Protein AF-0000000083171732 (afdb_homodimer)

InterPro domains:
  IPR023753 FAD/NAD(P)-binding domain [PF07992] (6-294)
  IPR036188 FAD/NAD(P)-binding domain superfamily [G3DSA:3.50.50.60] (6-299)
  IPR036188 FAD/NAD(P)-binding domain superfamily [G3DSA:3.50.50.60] (119-238)
  IPR036188 FAD/NAD(P)-binding domain superfamily [SSF51905] (5-306)
  IPR050097 Ferredoxin--NADP reductase type 2 [PTHR48105] (4-309)

Secondary structure (DSSP, 8-state):
-PPPEEEEEE--SHHHHHHHHHHHTTT--EEEE--S--TTTT-S-B-SSTTTTTB-HHHHHHHHHHHHHHH-SSEEEE---EEEEEE-TTS-EEEEETT--EEEEEEEEE---EEEE--S-TTHHHHBTTTEES-TTTSSGGGTTEEEEEEE-SGGG-SHHHHHHHHHHHHTTEEEEEEE-TT-HHHHHHHHHHS-TTGGGTEEEE-SPEEEEEE-SS-EEEEETTS-EEEES-EE---EEEESSSHHHHTT--B-TTSSB---TTT-B-SSTTEEE-SGGG-S---HHHHHHHHHHHHHHHHHHHHHHHTT-----/-PPPEEEEEE--SHHHHHHHHHHHTTT--EEEE--S--TTTT-S-B-SSTT-TTB-HHHHHHHHHHHHHHH-SSEEEE---EEEEEE-TTS-EEEEETT--EEEEEEEEE---EEEE--S-TTHHHHBTTTEES-TTTSSGGGTTEEEEEEE-SGGG-SHHHHHHHHHHHHTTEEEEEEE-TT-HHHHHHHHHHS-TTGGGTEEEE-SPEEEEEE-SS-EEEEETTS-EEEES-EE---EEEESSSHHHHTT--B-TTSSB---TTT-B-SSTTEEE-SGGG-S---HHHHHHHHHHHHHHHHHHHHHHHTT-----

pLDDT: mean 96.59, std 4.66, range [40.5, 98.94]

Structure (mmCIF, N/CA/C/O backbone):
data_AF-0000000083171732-model_v1
#
loop_
_entity.id
_entity.type
_entity.pdbx_description
1 polymer 'FAD/NAD(P)-binding domain-containing protein'
#
loop_
_atom_site.group_PDB
_atom_site.id
_atom_site.type_symbol
_atom_site.label_atom_id
_atom_site.label_alt_id
_atom_site.label_comp_id
_atom_site.label_asym_id
_atom_site.label_entity_id
_atom_site.label_seq_id
_atom_site.pdbx_PDB_ins_code
_atom_site.Cartn_x
_atom_site.Cartn_y
_atom_site.Cartn_z
_atom_site.occupancy
_atom_site.B_iso_or_equiv
_atom_site.auth_seq_id
_atom_site.auth_comp_id
_atom_site.auth_asym_id
_atom_site.auth_atom_id
_atom_site.pdbx_PDB_model_num
ATOM 1 N N . MET A 1 1 ? 28.578 24.641 -1.099 1 40.53 1 MET A N 1
ATOM 2 C CA . MET A 1 1 ? 28.031 23.547 -0.292 1 40.53 1 MET A CA 1
ATOM 3 C C . MET A 1 1 ? 26.516 23.469 -0.428 1 40.53 1 MET A C 1
ATOM 5 O O . MET A 1 1 ? 25.828 24.453 -0.217 1 40.53 1 MET A O 1
ATOM 9 N N . ASP A 1 2 ? 26 22.5 -1.228 1 63.16 2 ASP A N 1
ATOM 10 C CA . ASP A 1 2 ? 24.562 22.484 -1.49 1 63.16 2 ASP A CA 1
ATOM 11 C C . ASP A 1 2 ? 23.766 22.406 -0.188 1 63.16 2 ASP A C 1
ATOM 13 O O . ASP A 1 2 ? 24.281 21.938 0.832 1 63.16 2 ASP A O 1
ATOM 17 N N . SER A 1 3 ? 22.719 23.203 0.027 1 86.12 3 SER A N 1
ATOM 18 C CA . SER A 1 3 ? 21.859 23.422 1.183 1 86.12 3 SER A CA 1
ATOM 19 C C . SER A 1 3 ? 21.312 22.094 1.721 1 86.12 3 SER A C 1
ATOM 21 O O . SER A 1 3 ? 21.141 21.141 0.969 1 86.12 3 SER A O 1
ATOM 23 N N . VAL A 1 4 ? 21.453 21.969 3.082 1 97.31 4 VAL A N 1
ATOM 24 C CA . VAL A 1 4 ? 20.859 20.844 3.791 1 97.31 4 VAL A CA 1
ATOM 25 C C . VAL A 1 4 ? 19.375 20.75 3.475 1 97.31 4 VAL A C 1
ATOM 27 O O . VAL A 1 4 ? 18.641 21.75 3.615 1 97.31 4 VAL A O 1
ATOM 30 N N . VAL A 1 5 ? 19 19.656 2.891 1 98.56 5 VAL A N 1
ATOM 31 C CA . VAL A 1 5 ? 17.578 19.484 2.592 1 98.56 5 VAL A CA 1
ATOM 32 C C . VAL A 1 5 ? 16.906 18.734 3.734 1 98.56 5 VAL A C 1
ATOM 34 O O . VAL A 1 5 ? 17.578 18.188 4.609 1 98.56 5 VAL A O 1
ATOM 37 N N . ASP A 1 6 ? 15.594 18.719 3.727 1 98.62 6 ASP A N 1
ATOM 38 C CA . ASP A 1 6 ? 14.852 18 4.77 1 98.62 6 ASP A CA 1
ATOM 39 C C . ASP A 1 6 ? 15.047 16.5 4.652 1 98.62 6 ASP A C 1
ATOM 41 O O . ASP A 1 6 ? 15.32 15.82 5.645 1 98.62 6 ASP A O 1
ATOM 45 N N . VAL A 1 7 ? 14.891 15.969 3.416 1 98.94 7 VAL A N 1
ATOM 46 C CA . VAL A 1 7 ? 14.914 14.516 3.275 1 98.94 7 VAL A CA 1
ATOM 47 C C . VAL A 1 7 ? 15.727 14.125 2.043 1 98.94 7 VAL A C 1
ATOM 49 O O . VAL A 1 7 ? 15.539 14.695 0.964 1 98.94 7 VAL A O 1
ATOM 52 N N . LEU A 1 8 ? 16.672 13.234 2.172 1 98.94 8 LEU A N 1
ATOM 53 C CA . LEU A 1 8 ? 17.297 12.523 1.064 1 98.94 8 LEU A CA 1
ATOM 54 C C . LEU A 1 8 ? 16.562 11.219 0.769 1 98.94 8 LEU A C 1
ATOM 56 O O . LEU A 1 8 ? 16.234 10.461 1.688 1 98.94 8 LEU A O 1
ATOM 60 N N . ILE A 1 9 ? 16.219 10.984 -0.463 1 98.94 9 ILE A N 1
ATOM 61 C CA . ILE A 1 9 ? 15.508 9.781 -0.872 1 98.94 9 ILE A CA 1
ATOM 62 C C . ILE A 1 9 ? 16.375 8.969 -1.83 1 98.94 9 ILE A C 1
ATOM 64 O O . ILE A 1 9 ? 16.609 9.383 -2.965 1 98.94 9 ILE A O 1
ATOM 68 N N . ALA A 1 10 ? 16.844 7.773 -1.383 1 98.88 10 ALA A N 1
ATOM 69 C CA . ALA A 1 10 ? 17.734 6.934 -2.172 1 98.88 10 ALA A CA 1
ATOM 70 C C . ALA A 1 10 ? 16.953 5.941 -3.023 1 98.88 10 ALA A C 1
ATOM 72 O O . ALA A 1 10 ? 16.719 4.805 -2.602 1 98.88 10 ALA A O 1
ATOM 73 N N . GLY A 1 11 ? 16.672 6.285 -4.258 1 98.62 11 GLY A N 1
ATOM 74 C CA . GLY A 1 11 ? 15.922 5.453 -5.188 1 98.62 11 GLY A CA 1
ATOM 75 C C . GLY A 1 11 ? 14.773 6.191 -5.859 1 98.62 11 GLY A C 1
ATOM 76 O O . GLY A 1 11 ? 13.977 6.852 -5.191 1 98.62 11 GLY A O 1
ATOM 77 N N . GLY A 1 12 ? 14.711 6.062 -7.145 1 98.19 12 GLY A N 1
ATOM 78 C CA . GLY A 1 12 ? 13.719 6.793 -7.922 1 98.19 12 GLY A CA 1
ATOM 79 C C . GLY A 1 12 ? 12.625 5.906 -8.484 1 98.19 12 GLY A C 1
ATOM 80 O O . GLY A 1 12 ? 12.031 6.219 -9.516 1 98.19 12 GLY A O 1
ATOM 81 N N . GLY A 1 13 ? 12.406 4.715 -7.883 1 98.12 13 GLY A N 1
ATOM 82 C CA . GLY A 1 13 ? 11.273 3.867 -8.234 1 98.12 13 GLY A CA 1
ATOM 83 C C . GLY A 1 13 ? 9.961 4.336 -7.633 1 98.12 13 GLY A C 1
ATOM 84 O O . GLY A 1 13 ? 9.867 5.465 -7.145 1 98.12 13 GLY A O 1
ATOM 85 N N . PRO A 1 14 ? 8.93 3.475 -7.691 1 98.31 14 PRO A N 1
ATOM 86 C CA . PRO A 1 14 ? 7.598 3.861 -7.207 1 98.31 14 PRO A CA 1
ATOM 87 C C . PRO A 1 14 ? 7.617 4.332 -5.754 1 98.31 14 PRO A C 1
ATOM 89 O O . PRO A 1 14 ? 6.957 5.316 -5.41 1 98.31 14 PRO A O 1
ATOM 92 N N . ALA A 1 15 ? 8.367 3.674 -4.906 1 98.81 15 ALA A N 1
ATOM 93 C CA . ALA A 1 15 ? 8.422 4.043 -3.492 1 98.81 15 ALA A CA 1
ATOM 94 C C . ALA A 1 15 ? 9.023 5.434 -3.311 1 98.81 15 ALA A C 1
ATOM 96 O O . ALA A 1 15 ? 8.453 6.277 -2.615 1 98.81 15 ALA A O 1
ATOM 97 N N . GLY A 1 16 ? 10.156 5.668 -3.926 1 98.88 16 GLY A N 1
ATOM 98 C CA . GLY A 1 16 ? 10.828 6.949 -3.801 1 98.88 16 GLY A CA 1
ATOM 99 C C . GLY A 1 16 ? 10.023 8.102 -4.367 1 98.88 16 GLY A C 1
ATOM 100 O O . GLY A 1 16 ? 9.938 9.172 -3.754 1 98.88 16 GLY A O 1
ATOM 101 N N . LEU A 1 17 ? 9.422 7.887 -5.52 1 98.81 17 LEU A N 1
ATOM 102 C CA . LEU A 1 17 ? 8.617 8.93 -6.156 1 98.81 17 LEU A CA 1
ATOM 103 C C . LEU A 1 17 ? 7.375 9.234 -5.332 1 98.81 17 LEU A C 1
ATOM 105 O O . LEU A 1 17 ? 6.957 10.398 -5.246 1 98.81 17 LEU A O 1
ATOM 109 N N . THR A 1 18 ? 6.789 8.211 -4.727 1 98.88 18 THR A N 1
ATOM 110 C CA . THR A 1 18 ? 5.645 8.438 -3.85 1 98.88 18 THR A CA 1
ATOM 111 C C . THR A 1 18 ? 6.059 9.234 -2.619 1 98.88 18 THR A C 1
ATOM 113 O O . THR A 1 18 ? 5.34 10.141 -2.193 1 98.88 18 THR A O 1
ATOM 116 N N . ALA A 1 19 ? 7.234 8.852 -2.057 1 98.94 19 ALA A N 1
ATOM 117 C CA . ALA A 1 19 ? 7.738 9.586 -0.895 1 98.94 19 ALA A CA 1
ATOM 118 C C . ALA A 1 19 ? 7.93 11.062 -1.218 1 98.94 19 ALA A C 1
ATOM 120 O O . ALA A 1 19 ? 7.523 11.93 -0.444 1 98.94 19 ALA A O 1
ATOM 121 N N . ALA A 1 20 ? 8.516 11.312 -2.393 1 98.88 20 ALA A N 1
ATOM 122 C CA . ALA A 1 20 ? 8.75 12.688 -2.82 1 98.88 20 ALA A CA 1
ATOM 123 C C . ALA A 1 20 ? 7.434 13.445 -2.971 1 98.88 20 ALA A C 1
ATOM 125 O O . ALA A 1 20 ? 7.301 14.578 -2.49 1 98.88 20 ALA A O 1
ATOM 126 N N . LEU A 1 21 ? 6.488 12.805 -3.635 1 98.38 21 LEU A N 1
ATOM 127 C CA . LEU A 1 21 ? 5.164 13.375 -3.844 1 98.38 21 LEU A CA 1
ATOM 128 C C . LEU A 1 21 ? 4.508 13.734 -2.512 1 98.38 21 LEU A C 1
ATOM 130 O O . LEU A 1 21 ? 3.912 14.805 -2.377 1 98.38 21 LEU A O 1
ATOM 134 N N . THR A 1 22 ? 4.656 12.891 -1.562 1 98.56 22 THR A N 1
ATOM 135 C CA . THR A 1 22 ? 4.051 13.039 -0.243 1 98.56 22 THR A CA 1
ATOM 136 C C . THR A 1 22 ? 4.723 14.172 0.536 1 98.56 22 THR A C 1
ATOM 138 O O . THR A 1 22 ? 4.047 15.047 1.079 1 98.56 22 THR A O 1
ATOM 141 N N . LEU A 1 23 ? 6.031 14.195 0.544 1 98.75 23 LEU A N 1
ATOM 142 C CA . LEU A 1 23 ? 6.793 15.203 1.281 1 98.75 23 LEU A CA 1
ATOM 143 C C . LEU A 1 23 ? 6.512 16.594 0.742 1 98.75 23 LEU A C 1
ATOM 145 O O . LEU A 1 23 ? 6.473 17.562 1.505 1 98.75 23 LEU A O 1
ATOM 149 N N . ALA A 1 24 ? 6.32 16.672 -0.58 1 98.44 24 ALA A N 1
ATOM 150 C CA . ALA A 1 24 ? 6.102 17.969 -1.232 1 98.44 24 ALA A CA 1
ATOM 151 C C . ALA A 1 24 ? 4.844 18.641 -0.695 1 98.44 24 ALA A C 1
ATOM 153 O O . ALA A 1 24 ? 4.789 19.875 -0.6 1 98.44 24 ALA A O 1
ATOM 154 N N . ARG A 1 25 ? 3.859 17.844 -0.275 1 98.06 25 ARG A N 1
ATOM 155 C CA . ARG A 1 25 ? 2.555 18.359 0.127 1 98.06 25 ARG A CA 1
ATOM 156 C C . ARG A 1 25 ? 2.641 19.078 1.469 1 98.06 25 ARG A C 1
ATOM 158 O O . ARG A 1 25 ? 1.768 19.891 1.806 1 98.06 25 ARG A O 1
ATOM 165 N N . GLN A 1 26 ? 3.715 18.828 2.238 1 98.12 26 GLN A N 1
ATOM 166 C CA . GLN A 1 26 ? 3.988 19.531 3.49 1 98.12 26 GLN A CA 1
ATOM 167 C C . GLN A 1 26 ? 5.191 20.453 3.352 1 98.12 26 GLN A C 1
ATOM 169 O O . GLN A 1 26 ? 5.867 20.766 4.336 1 98.12 26 GLN A O 1
ATOM 174 N N . LEU A 1 27 ? 5.566 20.75 2.127 1 98.25 27 LEU A N 1
ATOM 175 C CA . LEU A 1 27 ? 6.539 21.781 1.77 1 98.25 27 LEU A CA 1
ATOM 176 C C . LEU A 1 27 ? 7.941 21.375 2.215 1 98.25 27 LEU A C 1
ATOM 178 O O . LEU A 1 27 ? 8.781 22.234 2.488 1 98.25 27 LEU A O 1
ATOM 182 N N . HIS A 1 28 ? 8.164 20.109 2.379 1 98.62 28 HIS A N 1
ATOM 183 C CA . HIS A 1 28 ? 9.523 19.672 2.688 1 98.62 28 HIS A CA 1
ATOM 184 C C . HIS A 1 28 ? 10.398 19.672 1.44 1 98.62 28 HIS A C 1
ATOM 186 O O . HIS A 1 28 ? 9.938 19.312 0.352 1 98.62 28 HIS A O 1
ATOM 192 N N . THR A 1 29 ? 11.617 20.062 1.598 1 98.69 29 THR A N 1
ATOM 193 C CA . THR A 1 29 ? 12.602 19.906 0.53 1 98.69 29 THR A CA 1
ATOM 194 C C . THR A 1 29 ? 13.141 18.469 0.496 1 98.69 29 THR A C 1
ATOM 196 O O . THR A 1 29 ? 13.359 17.859 1.544 1 98.69 29 THR A O 1
ATOM 199 N N . ALA A 1 30 ? 13.289 17.922 -0.711 1 98.75 30 ALA A N 1
ATOM 200 C CA . ALA A 1 30 ? 13.836 16.578 -0.835 1 98.75 30 ALA A CA 1
ATOM 201 C C . ALA A 1 30 ? 14.602 16.422 -2.145 1 98.75 30 ALA A C 1
ATOM 203 O O . ALA A 1 30 ? 14.336 17.125 -3.121 1 98.75 30 ALA A O 1
ATOM 204 N N . VAL A 1 31 ? 15.57 15.562 -2.141 1 98.81 31 VAL A N 1
ATOM 205 C CA . VAL A 1 31 ? 16.281 15.141 -3.346 1 98.81 31 VAL A CA 1
ATOM 206 C C . VAL A 1 31 ? 16.109 13.641 -3.549 1 98.81 31 VAL A C 1
ATOM 208 O O . VAL A 1 31 ? 16.422 12.844 -2.66 1 98.81 31 VAL A O 1
ATOM 211 N N . VAL A 1 32 ? 15.578 13.273 -4.688 1 98.88 32 VAL A N 1
ATOM 212 C CA . VAL A 1 32 ? 15.469 11.875 -5.09 1 98.88 32 VAL A CA 1
ATOM 213 C C . VAL A 1 32 ? 16.656 11.492 -5.961 1 98.88 32 VAL A C 1
ATOM 215 O O . VAL A 1 32 ? 16.984 12.188 -6.93 1 98.88 32 VAL A O 1
ATOM 218 N N . PHE A 1 33 ? 17.328 10.438 -5.594 1 98.88 33 PHE A N 1
ATOM 219 C CA . PHE A 1 33 ? 18.453 9.938 -6.391 1 98.88 33 PHE A CA 1
ATOM 220 C C . PHE A 1 33 ? 18.031 8.703 -7.184 1 98.88 33 PHE A C 1
ATOM 222 O O . PHE A 1 33 ? 17.562 7.719 -6.613 1 98.88 33 PHE A O 1
ATOM 229 N N . ASP A 1 34 ? 18.156 8.75 -8.43 1 98.38 34 ASP A N 1
ATOM 230 C CA . ASP A 1 34 ? 17.75 7.672 -9.32 1 98.38 34 ASP A CA 1
ATOM 231 C C . ASP A 1 34 ? 18.906 7.219 -10.211 1 98.38 34 ASP A C 1
ATOM 233 O O . ASP A 1 34 ? 19.391 7.988 -11.039 1 98.38 34 ASP A O 1
ATOM 237 N N . ASN A 1 35 ? 19.312 5.992 -10.086 1 97.12 35 ASN A N 1
ATOM 238 C CA . ASN A 1 35 ? 20.391 5.496 -10.945 1 97.12 35 ASN A CA 1
ATOM 239 C C . ASN A 1 35 ? 19.844 4.77 -12.164 1 97.12 35 ASN A C 1
ATOM 241 O O . ASN A 1 35 ? 20.594 4.121 -12.891 1 97.12 35 ASN A O 1
ATOM 245 N N . LYS A 1 36 ? 18.562 4.715 -12.367 1 95.62 36 LYS A N 1
ATOM 246 C CA . LYS A 1 36 ? 17.844 4.211 -13.531 1 95.62 36 LYS A CA 1
ATOM 247 C C . LYS A 1 36 ? 17.906 2.688 -13.609 1 95.62 36 LYS A C 1
ATOM 249 O O . LYS A 1 36 ? 17.719 2.104 -14.672 1 95.62 36 LYS A O 1
ATOM 254 N N . SER A 1 37 ? 18.266 2.049 -12.5 1 93.88 37 SER A N 1
ATOM 255 C CA . SER A 1 37 ? 18.25 0.592 -12.414 1 93.88 37 SER A CA 1
ATOM 256 C C . SER A 1 37 ? 17.062 0.089 -11.602 1 93.88 37 SER A C 1
ATOM 258 O O . SER A 1 37 ? 16.969 0.342 -10.398 1 93.88 37 SER A O 1
ATOM 260 N N . TYR A 1 38 ? 16.172 -0.602 -12.312 1 93.25 38 TYR A N 1
ATOM 261 C CA . TYR A 1 38 ? 14.945 -1.061 -11.688 1 93.25 38 TYR A CA 1
ATOM 262 C C . TYR A 1 38 ? 14.805 -2.574 -11.797 1 93.25 38 TYR A C 1
ATOM 264 O O . TYR A 1 38 ? 15.148 -3.162 -12.828 1 93.25 38 TYR A O 1
ATOM 272 N N . ARG A 1 39 ? 14.234 -3.184 -10.781 1 89.31 39 ARG A N 1
ATOM 273 C CA . ARG A 1 39 ? 14.062 -4.633 -10.758 1 89.31 39 ARG A CA 1
ATOM 274 C C . ARG A 1 39 ? 13.164 -5.102 -11.898 1 89.31 39 ARG A C 1
ATOM 276 O O . ARG A 1 39 ? 13.375 -6.18 -12.453 1 89.31 39 ARG A O 1
ATOM 283 N N . ASN A 1 40 ? 12.156 -4.234 -12.227 1 86.25 40 ASN A N 1
ATOM 284 C CA . ASN A 1 40 ? 11.203 -4.621 -13.258 1 86.25 40 ASN A CA 1
ATOM 285 C C . ASN A 1 40 ? 11.516 -3.938 -14.586 1 86.25 40 ASN A C 1
ATOM 287 O O . ASN A 1 40 ? 10.617 -3.725 -15.406 1 86.25 40 ASN A O 1
ATOM 291 N N . ALA A 1 41 ? 12.766 -3.648 -14.812 1 86.94 41 ALA A N 1
ATOM 292 C CA . ALA A 1 41 ? 13.172 -2.924 -16.016 1 86.94 41 ALA A CA 1
ATOM 293 C C . ALA A 1 41 ? 12.93 -3.762 -17.266 1 86.94 41 ALA A C 1
ATOM 295 O O . ALA A 1 41 ? 12.703 -3.219 -18.344 1 86.94 41 ALA A O 1
ATOM 296 N N . ASN A 1 42 ? 12.875 -5.059 -17.109 1 83.88 42 ASN A N 1
ATOM 297 C CA . ASN A 1 42 ? 12.812 -5.93 -18.281 1 83.88 42 ASN A CA 1
ATOM 298 C C . ASN A 1 42 ? 11.375 -6.309 -18.625 1 83.88 42 ASN A C 1
ATOM 300 O O . ASN A 1 42 ? 11.133 -7.145 -19.5 1 83.88 42 ASN A O 1
ATOM 304 N N . VAL A 1 43 ? 10.461 -5.723 -17.891 1 87.56 43 VAL A N 1
ATOM 305 C CA . VAL A 1 43 ? 9.062 -6.059 -18.141 1 87.56 43 VAL A CA 1
ATOM 306 C C . VAL A 1 43 ? 8.375 -4.895 -18.859 1 87.56 43 VAL A C 1
ATOM 308 O O . VAL A 1 43 ? 8.68 -3.729 -18.594 1 87.56 43 VAL A O 1
ATOM 311 N N . SER A 1 44 ? 7.426 -5.266 -19.719 1 90.06 44 SER A N 1
ATOM 312 C CA . SER A 1 44 ? 6.77 -4.238 -20.531 1 90.06 44 SER A CA 1
ATOM 313 C C . SER A 1 44 ? 5.375 -3.934 -20 1 90.06 44 SER A C 1
ATOM 315 O O . SER A 1 44 ? 4.719 -3 -20.469 1 90.06 44 SER A O 1
ATOM 317 N N . HIS A 1 45 ? 4.922 -4.723 -19.109 1 94.12 45 HIS A N 1
ATOM 318 C CA . HIS A 1 45 ? 3.596 -4.508 -18.531 1 94.12 45 HIS A CA 1
ATOM 319 C C . HIS A 1 45 ? 3.611 -4.691 -17.031 1 94.12 45 HIS A C 1
ATOM 321 O O . HIS A 1 45 ? 4.336 -5.543 -16.5 1 94.12 45 HIS A O 1
ATOM 327 N N . MET A 1 46 ? 2.893 -3.896 -16.391 1 94.62 46 MET A N 1
ATOM 328 C CA . MET A 1 46 ? 2.654 -4.074 -14.969 1 94.62 46 MET A CA 1
ATOM 329 C C . MET A 1 46 ? 1.188 -4.395 -14.695 1 94.62 46 MET A C 1
ATOM 331 O O . MET A 1 46 ? 0.324 -4.125 -15.531 1 94.62 46 MET A O 1
ATOM 335 N N . HIS A 1 47 ? 0.982 -5.023 -13.617 1 96.06 47 HIS A N 1
ATOM 336 C CA . HIS A 1 47 ? -0.369 -5.438 -13.258 1 96.06 47 HIS A CA 1
ATOM 337 C C . HIS A 1 47 ? -0.641 -5.195 -11.773 1 96.06 47 HIS A C 1
ATOM 339 O O . HIS A 1 47 ? 0.24 -4.738 -11.047 1 96.06 47 HIS A O 1
ATOM 345 N N . MET A 1 48 ? -1.871 -5.301 -11.328 1 95.25 48 MET A N 1
ATOM 346 C CA . MET A 1 48 ? -2.35 -5.246 -9.945 1 95.25 48 MET A CA 1
ATOM 347 C C . MET A 1 48 ? -2.355 -3.811 -9.43 1 95.25 48 MET A C 1
ATOM 349 O O . MET A 1 48 ? -2.49 -3.58 -8.227 1 95.25 48 MET A O 1
ATOM 353 N N . ILE A 1 49 ? -2.1 -2.814 -10.266 1 97.62 49 ILE A N 1
ATOM 354 C CA . ILE A 1 49 ? -2.219 -1.397 -9.945 1 97.62 49 ILE A CA 1
ATOM 355 C C . ILE A 1 49 ? -3.395 -0.791 -10.703 1 97.62 49 ILE A C 1
ATOM 357 O O . ILE A 1 49 ? -3.334 -0.631 -11.93 1 97.62 49 ILE A O 1
ATOM 361 N N . PRO A 1 50 ? -4.445 -0.378 -9.977 1 98.12 50 PRO A N 1
ATOM 362 C CA . PRO A 1 50 ? -5.594 0.192 -10.688 1 98.12 50 PRO A CA 1
ATOM 363 C C . PRO A 1 50 ? -5.203 1.318 -11.641 1 98.12 50 PRO A C 1
ATOM 365 O O . PRO A 1 50 ? -4.414 2.195 -11.273 1 98.12 50 PRO A O 1
ATOM 368 N N . THR A 1 51 ? -5.719 1.267 -12.828 1 98.25 51 THR A N 1
ATOM 369 C CA . THR A 1 51 ? -5.598 2.24 -13.906 1 98.25 51 THR A CA 1
ATOM 370 C C . THR A 1 51 ? -4.281 2.062 -14.656 1 98.25 51 THR A C 1
ATOM 372 O O . THR A 1 51 ? -4.043 2.723 -15.664 1 98.25 51 THR A O 1
ATOM 375 N N . TRP A 1 52 ? -3.396 1.163 -14.242 1 97.81 52 TRP A N 1
ATOM 376 C CA . TRP A 1 52 ? -2.123 0.948 -14.914 1 97.81 52 TRP A CA 1
ATOM 377 C C . TRP A 1 52 ? -1.975 -0.506 -15.352 1 97.81 52 TRP A C 1
ATOM 379 O O . TRP A 1 52 ? -0.904 -0.92 -15.805 1 97.81 52 TRP A O 1
ATOM 389 N N . ASP A 1 53 ? -3.041 -1.274 -15.148 1 95 53 ASP A N 1
ATOM 390 C CA . ASP A 1 53 ? -3.025 -2.674 -15.562 1 95 53 ASP A CA 1
ATOM 391 C C . ASP A 1 53 ? -2.715 -2.803 -17.047 1 95 53 ASP A C 1
ATOM 393 O O . ASP A 1 53 ? -3.344 -2.141 -17.891 1 95 53 ASP A O 1
ATOM 397 N N . HIS A 1 54 ? -1.62 -3.598 -17.453 1 95.06 54 HIS A N 1
ATOM 398 C CA . HIS A 1 54 ? -1.193 -3.895 -18.812 1 95.06 54 HIS A CA 1
ATOM 399 C C . HIS A 1 54 ? -0.359 -2.756 -19.391 1 95.06 54 HIS A C 1
ATOM 401 O O . HIS A 1 54 ? -0.038 -2.758 -20.578 1 95.06 54 HIS A O 1
ATOM 407 N N . ARG A 1 55 ? -0.028 -1.807 -18.594 1 96.19 55 ARG A N 1
ATOM 408 C CA . ARG A 1 55 ? 0.751 -0.678 -19.094 1 96.19 55 ARG A CA 1
ATOM 409 C C . ARG A 1 55 ? 2.219 -0.81 -18.703 1 96.19 55 ARG A C 1
ATOM 411 O O . ARG A 1 55 ? 2.572 -1.657 -17.875 1 96.19 55 ARG A O 1
ATOM 418 N N . ASP A 1 56 ? 3.049 -0.037 -19.266 1 97 56 ASP A N 1
ATOM 419 C CA . ASP A 1 56 ? 4.5 -0.135 -19.141 1 97 56 ASP A CA 1
ATOM 420 C C . ASP A 1 56 ? 4.98 0.529 -17.859 1 97 56 ASP A C 1
ATOM 422 O O . ASP A 1 56 ? 4.738 1.718 -17.625 1 97 56 ASP A O 1
ATOM 426 N N . PRO A 1 57 ? 5.715 -0.213 -17.062 1 96.31 57 PRO A N 1
ATOM 427 C CA . PRO A 1 57 ? 6.223 0.374 -15.812 1 96.31 57 PRO A CA 1
ATOM 428 C C . PRO A 1 57 ? 7.164 1.553 -16.062 1 96.31 57 PRO A C 1
ATOM 430 O O . PRO A 1 57 ? 7.254 2.459 -15.227 1 96.31 57 PRO A O 1
ATOM 433 N N . ALA A 1 58 ? 7.883 1.55 -17.156 1 97 58 ALA A N 1
ATOM 434 C CA . ALA A 1 58 ? 8.727 2.689 -17.5 1 97 58 ALA A CA 1
ATOM 435 C C . ALA A 1 58 ? 7.898 3.949 -17.719 1 97 58 ALA A C 1
ATOM 437 O O . ALA A 1 58 ? 8.305 5.043 -17.328 1 97 58 ALA A O 1
ATOM 438 N N . GLN A 1 59 ? 6.738 3.785 -18.359 1 97.88 59 GLN A N 1
ATOM 439 C CA . GLN A 1 59 ? 5.832 4.91 -18.547 1 97.88 59 GLN A CA 1
ATOM 440 C C . GLN A 1 59 ? 5.273 5.402 -17.219 1 97.88 59 GLN A C 1
ATOM 442 O O . GLN A 1 59 ? 5.137 6.609 -17 1 97.88 59 GLN A O 1
ATOM 447 N N . PHE A 1 60 ? 4.965 4.445 -16.359 1 98.12 60 PHE A N 1
ATOM 448 C CA . PHE A 1 60 ? 4.504 4.793 -15.023 1 98.12 60 PHE A CA 1
ATOM 449 C C . PHE A 1 60 ? 5.52 5.684 -14.312 1 98.12 60 PHE A C 1
ATOM 451 O O . PHE A 1 60 ? 5.164 6.746 -13.797 1 98.12 60 PHE A O 1
ATOM 458 N N . ARG A 1 61 ? 6.777 5.277 -14.281 1 97.75 61 ARG A N 1
ATOM 459 C CA . ARG A 1 61 ? 7.832 6.023 -13.602 1 97.75 61 ARG A CA 1
ATOM 460 C C . ARG A 1 61 ? 8.016 7.398 -14.227 1 97.75 61 ARG A C 1
ATOM 462 O O . ARG A 1 61 ? 8.188 8.391 -13.523 1 97.75 61 ARG A O 1
ATOM 469 N N . ALA A 1 62 ? 7.957 7.41 -15.562 1 97.88 62 ALA A N 1
ATOM 470 C CA . ALA A 1 62 ? 8.125 8.68 -16.266 1 97.88 62 ALA A CA 1
ATOM 471 C C . ALA A 1 62 ? 7.016 9.664 -15.898 1 97.88 62 ALA A C 1
ATOM 473 O O . ALA A 1 62 ? 7.285 10.828 -15.609 1 97.88 62 ALA A O 1
ATOM 474 N N . GLU A 1 63 ? 5.785 9.203 -15.906 1 98.19 63 GLU A N 1
ATOM 475 C CA . GLU A 1 63 ? 4.645 10.055 -15.578 1 98.19 63 GLU A CA 1
ATOM 476 C C . GLU A 1 63 ? 4.688 10.5 -14.125 1 98.19 63 GLU A C 1
ATOM 478 O O . GLU A 1 63 ? 4.363 11.641 -13.805 1 98.19 63 GLU A O 1
ATOM 483 N N . ALA A 1 64 ? 5.051 9.578 -13.242 1 98.31 64 ALA A N 1
ATOM 484 C CA . ALA A 1 64 ? 5.164 9.906 -11.82 1 98.31 64 ALA A CA 1
ATOM 485 C C . ALA A 1 64 ? 6.238 10.961 -11.578 1 98.31 64 ALA A C 1
ATOM 487 O O . ALA A 1 64 ? 6.035 11.898 -10.805 1 98.31 64 ALA A O 1
ATOM 488 N N . ARG A 1 65 ? 7.379 10.789 -12.211 1 98 65 ARG A N 1
ATOM 489 C CA . ARG A 1 65 ? 8.477 11.75 -12.125 1 98 65 ARG A CA 1
ATOM 490 C C . ARG A 1 65 ? 8.031 13.125 -12.594 1 98 65 ARG A C 1
ATOM 492 O O . ARG A 1 65 ? 8.281 14.125 -11.914 1 98 65 ARG A O 1
ATOM 499 N N . ASP A 1 66 ? 7.398 13.156 -13.727 1 97.75 66 ASP A N 1
ATOM 500 C CA . ASP A 1 66 ? 6.922 14.406 -14.305 1 97.75 66 ASP A CA 1
ATOM 501 C C . ASP A 1 66 ? 5.934 15.102 -13.375 1 97.75 66 ASP A C 1
ATOM 503 O O . ASP A 1 66 ? 5.98 16.328 -13.211 1 97.75 66 ASP A O 1
ATOM 507 N N . GLU A 1 67 ? 5.121 14.328 -12.812 1 97.25 67 GLU A N 1
ATOM 508 C CA . GLU A 1 67 ? 4.105 14.844 -11.898 1 97.25 67 GLU A CA 1
ATOM 509 C C . GLU A 1 67 ? 4.742 15.539 -10.703 1 97.25 67 GLU A C 1
ATOM 511 O O . GLU A 1 67 ? 4.344 16.656 -10.336 1 97.25 67 GLU A O 1
ATOM 516 N N . VAL A 1 68 ? 5.727 14.938 -10.125 1 97.25 68 VAL A N 1
ATOM 517 C CA . VAL A 1 68 ? 6.418 15.484 -8.961 1 97.25 68 VAL A CA 1
ATOM 518 C C . VAL A 1 68 ? 7.109 16.797 -9.344 1 97.25 68 VAL A C 1
ATOM 520 O O . VAL A 1 68 ? 6.984 17.797 -8.641 1 97.25 68 VAL A O 1
ATOM 523 N N . LEU A 1 69 ? 7.758 16.812 -10.43 1 97.19 69 LEU A N 1
ATOM 524 C CA . LEU A 1 69 ? 8.57 17.953 -10.844 1 97.19 69 LEU A CA 1
ATOM 525 C C . LEU A 1 69 ? 7.688 19.078 -11.352 1 97.19 69 LEU A C 1
ATOM 527 O O . LEU A 1 69 ? 8.039 20.266 -11.203 1 97.19 69 LEU A O 1
ATOM 531 N N . HIS A 1 70 ? 6.586 18.75 -11.891 1 96.06 70 HIS A N 1
ATOM 532 C CA . HIS A 1 70 ? 5.719 19.766 -12.484 1 96.06 70 HIS A CA 1
ATOM 533 C C . HIS A 1 70 ? 4.875 20.453 -11.414 1 96.06 70 HIS A C 1
ATOM 535 O O . HIS A 1 70 ? 4.594 21.656 -11.523 1 96.06 70 HIS A O 1
ATOM 541 N N . HIS A 1 71 ? 4.496 19.75 -10.438 1 95.38 71 HIS A N 1
ATOM 542 C CA . HIS A 1 71 ? 3.533 20.281 -9.484 1 95.38 71 HIS A CA 1
ATOM 543 C C . HIS A 1 71 ? 4.238 20.906 -8.281 1 95.38 71 HIS A C 1
ATOM 545 O O . HIS A 1 71 ? 3.656 21.734 -7.57 1 95.38 71 HIS A O 1
ATOM 551 N N . TYR A 1 72 ? 5.492 20.484 -8.055 1 97.38 72 TYR A N 1
ATOM 552 C CA . TYR A 1 72 ? 6.09 20.859 -6.781 1 97.38 72 TYR A CA 1
ATOM 553 C C . TYR A 1 72 ? 7.5 21.406 -6.988 1 97.38 72 TYR A C 1
ATOM 555 O O . TYR A 1 72 ? 8.297 20.828 -7.73 1 97.38 72 TYR A O 1
ATOM 563 N N . ASP A 1 73 ? 7.867 22.469 -6.238 1 96.94 73 ASP A N 1
ATOM 564 C CA . ASP A 1 73 ? 9.125 23.188 -6.441 1 96.94 73 ASP A CA 1
ATOM 565 C C . ASP A 1 73 ? 10.148 22.797 -5.371 1 96.94 73 ASP A C 1
ATOM 567 O O . ASP A 1 73 ? 11.32 23.172 -5.465 1 96.94 73 ASP A O 1
ATOM 571 N N . THR A 1 74 ? 9.664 22 -4.453 1 98.06 74 THR A N 1
ATOM 572 C CA . THR A 1 74 ? 10.562 21.703 -3.344 1 98.06 74 THR A CA 1
ATOM 573 C C . THR A 1 74 ? 11.305 20.391 -3.578 1 98.06 74 THR A C 1
ATOM 575 O O . THR A 1 74 ? 12.156 20 -2.779 1 98.06 74 THR A O 1
ATOM 578 N N . ILE A 1 75 ? 11.008 19.703 -4.676 1 98.62 75 ILE A N 1
ATOM 579 C CA . ILE A 1 75 ? 11.594 18.391 -4.941 1 98.62 75 ILE A CA 1
ATOM 580 C C . ILE A 1 75 ? 12.602 18.5 -6.086 1 98.62 75 ILE A C 1
ATOM 582 O O . ILE A 1 75 ? 12.32 19.141 -7.105 1 98.62 75 ILE A O 1
ATOM 586 N N . LYS A 1 76 ? 13.727 17.953 -5.875 1 98.19 76 LYS A N 1
ATOM 587 C CA . LYS A 1 76 ? 14.711 17.75 -6.93 1 98.19 76 LYS A CA 1
ATOM 588 C C . LYS A 1 76 ? 14.93 16.266 -7.211 1 98.19 76 LYS A C 1
ATOM 590 O O . LYS A 1 76 ? 14.828 15.438 -6.305 1 98.19 76 LYS A O 1
ATOM 595 N N . ILE A 1 77 ? 15.195 15.906 -8.43 1 98.5 77 ILE A N 1
ATOM 596 C CA . ILE A 1 77 ? 15.555 14.547 -8.812 1 98.5 77 ILE A CA 1
ATOM 597 C C . ILE A 1 77 ? 16.922 14.547 -9.5 1 98.5 77 ILE A C 1
ATOM 599 O O . ILE A 1 77 ? 17.141 15.297 -10.453 1 98.5 77 ILE A O 1
ATOM 603 N N . GLU A 1 78 ? 17.797 13.789 -8.969 1 98.25 78 GLU A N 1
ATOM 604 C CA . GLU A 1 78 ? 19.156 13.641 -9.492 1 98.25 78 GLU A CA 1
ATOM 605 C C . GLU A 1 78 ? 19.359 12.258 -10.102 1 98.25 78 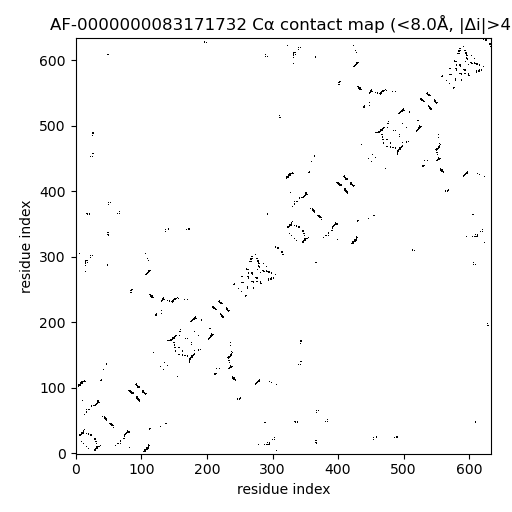GLU A C 1
ATOM 607 O O . GLU A 1 78 ? 19.266 11.25 -9.398 1 98.25 78 GLU A O 1
ATOM 612 N N . ASP A 1 79 ? 19.641 12.203 -11.438 1 98.44 79 ASP A N 1
ATOM 613 C CA . ASP A 1 79 ? 19.953 10.938 -12.086 1 98.44 79 ASP A CA 1
ATOM 614 C C . ASP A 1 79 ? 21.406 10.547 -11.844 1 98.44 79 ASP A C 1
ATOM 616 O O . ASP A 1 79 ? 22.297 10.859 -12.648 1 98.44 79 ASP A O 1
ATOM 620 N N . VAL A 1 80 ? 21.594 9.883 -10.734 1 98.38 80 VAL A N 1
ATOM 621 C CA . VAL A 1 80 ? 22.953 9.555 -10.312 1 98.38 80 VAL A CA 1
ATOM 622 C C . VAL A 1 80 ? 22.922 8.367 -9.359 1 98.38 80 VAL A C 1
ATOM 624 O O . VAL A 1 80 ? 21.922 8.133 -8.672 1 98.38 80 VAL A O 1
ATOM 627 N N . ASP A 1 81 ? 23.938 7.574 -9.375 1 98 81 ASP A N 1
ATOM 628 C CA . ASP A 1 81 ? 24.094 6.5 -8.398 1 98 81 ASP A CA 1
ATOM 629 C C . ASP A 1 81 ? 24.672 7.027 -7.09 1 98 81 ASP A C 1
ATOM 631 O O . ASP A 1 81 ? 25.266 8.102 -7.062 1 98 81 ASP A O 1
ATOM 635 N N . LEU A 1 82 ? 24.422 6.32 -6 1 98.44 82 LEU A N 1
ATOM 636 C CA . LEU A 1 82 ? 24.938 6.68 -4.688 1 98.44 82 LEU A CA 1
ATOM 637 C C . LEU A 1 82 ? 26.031 5.711 -4.254 1 98.44 82 LEU A C 1
ATOM 639 O O . LEU A 1 82 ? 25.906 4.496 -4.414 1 98.44 82 LEU A O 1
ATOM 643 N N . LYS A 1 83 ? 27.094 6.297 -3.674 1 97.69 83 LYS A N 1
ATOM 644 C CA . LYS A 1 83 ? 28.25 5.496 -3.289 1 97.69 83 LYS A CA 1
ATOM 645 C C . LYS A 1 83 ? 28.281 5.25 -1.783 1 97.69 83 LYS A C 1
ATOM 647 O O . LYS A 1 83 ? 28.578 4.141 -1.335 1 97.69 83 LYS A O 1
ATOM 652 N N . THR A 1 84 ? 28.016 6.289 -1.044 1 97.88 84 THR A N 1
ATOM 653 C CA . THR A 1 84 ? 28.188 6.168 0.399 1 97.88 84 THR A CA 1
ATOM 654 C C . THR A 1 84 ? 27.078 6.902 1.14 1 97.88 84 THR A C 1
ATOM 656 O O . THR A 1 84 ? 26.5 7.86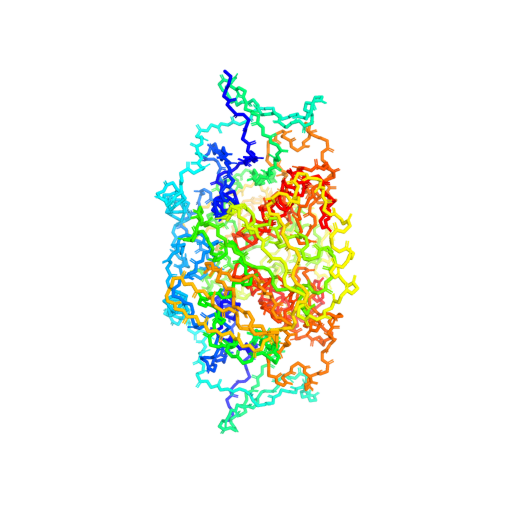3 0.619 1 97.88 84 THR A O 1
ATOM 659 N N . ALA A 1 85 ? 26.766 6.371 2.26 1 98.5 85 ALA A N 1
ATOM 660 C CA . ALA A 1 85 ? 25.859 7 3.213 1 98.5 85 ALA A CA 1
ATOM 661 C C . ALA A 1 85 ? 26.422 6.961 4.625 1 98.5 85 ALA A C 1
ATOM 663 O O . ALA A 1 85 ? 27.016 5.957 5.039 1 98.5 85 ALA A O 1
ATOM 664 N N . GLU A 1 86 ? 26.328 7.996 5.336 1 97.75 86 GLU A N 1
ATOM 665 C CA . GLU A 1 86 ? 26.734 8.031 6.742 1 97.75 86 GLU A CA 1
ATOM 666 C C . GLU A 1 86 ? 25.906 9.047 7.527 1 97.75 86 GLU A C 1
ATOM 668 O O . GLU A 1 86 ? 25.281 9.93 6.941 1 97.75 86 GLU A O 1
ATOM 673 N N . LYS A 1 87 ? 25.812 8.836 8.758 1 96.69 87 LYS A N 1
ATOM 674 C CA . LYS A 1 87 ? 25.297 9.844 9.688 1 96.69 87 LYS A CA 1
ATOM 675 C C . LYS A 1 87 ? 26.422 10.68 10.273 1 96.69 87 LYS A C 1
ATOM 677 O O . LYS A 1 87 ? 27.344 10.141 10.906 1 96.69 87 LYS A O 1
ATOM 682 N N . SER A 1 88 ? 26.375 11.984 10.047 1 93.94 88 SER A N 1
ATOM 683 C CA . SER A 1 88 ? 27.438 12.859 10.531 1 93.94 88 SER A CA 1
ATOM 684 C C . SER A 1 88 ? 27.297 13.141 12.023 1 93.94 88 SER A C 1
ATOM 686 O O . SER A 1 88 ? 26.266 12.82 12.625 1 93.94 88 SER A O 1
ATOM 688 N N . SER A 1 89 ? 28.297 13.789 12.594 1 92 89 SER A N 1
ATOM 689 C CA . SER A 1 89 ? 28.328 14.062 14.031 1 92 89 SER A CA 1
ATOM 690 C C . SER A 1 89 ? 27.281 15.094 14.422 1 92 89 SER A C 1
ATOM 692 O O . SER A 1 89 ? 26.844 15.133 15.578 1 92 89 SER A O 1
ATOM 694 N N . ASP A 1 90 ? 26.875 15.867 13.523 1 92.06 90 ASP A N 1
ATOM 695 C CA . ASP A 1 90 ? 25.891 16.891 13.812 1 92.06 90 ASP A CA 1
ATOM 696 C C . ASP A 1 90 ? 24.469 16.344 13.648 1 92.06 90 ASP A C 1
ATOM 698 O O . ASP A 1 90 ? 23.5 17.109 13.734 1 92.06 90 ASP A O 1
ATOM 702 N N . GLY A 1 91 ? 24.375 15.086 13.344 1 93.69 91 GLY A N 1
ATOM 703 C CA . GLY A 1 91 ? 23.078 14.438 13.305 1 93.69 91 GLY A CA 1
ATOM 704 C C . GLY A 1 91 ? 22.453 14.414 11.922 1 93.69 91 GLY A C 1
ATOM 705 O O . GLY A 1 91 ? 21.375 13.859 11.727 1 93.69 91 GLY A O 1
ATOM 706 N N . LEU A 1 92 ? 23.188 14.961 10.93 1 97.5 92 LEU A N 1
ATOM 707 C CA . LEU A 1 92 ? 22.719 14.969 9.547 1 97.5 92 LEU A CA 1
ATOM 708 C C . LEU A 1 92 ? 23.109 13.68 8.828 1 97.5 92 LEU A C 1
ATOM 710 O O . LEU A 1 92 ? 24.078 13.016 9.219 1 97.5 92 LEU A O 1
ATOM 714 N N . PHE A 1 93 ? 22.328 13.383 7.844 1 98.62 93 PHE A N 1
ATOM 715 C CA . PHE A 1 93 ? 22.703 12.289 6.949 1 98.62 93 PHE A CA 1
ATOM 716 C C . PHE A 1 93 ? 23.422 12.82 5.719 1 98.62 93 PHE A C 1
ATOM 718 O O . PHE A 1 93 ? 23.047 13.852 5.16 1 98.62 93 PHE A O 1
ATOM 725 N N . GLN A 1 94 ? 24.5 12.125 5.371 1 98.19 94 GLN A N 1
ATOM 726 C CA . GLN A 1 94 ? 25.312 12.508 4.223 1 98.19 94 GLN A CA 1
ATOM 727 C C . GLN A 1 94 ? 25.375 11.383 3.193 1 98.19 94 GLN A C 1
ATOM 729 O O . GLN A 1 94 ? 25.672 10.234 3.543 1 98.19 94 GLN A O 1
ATOM 734 N N . LEU A 1 95 ? 25.047 11.711 1.93 1 98.38 95 LEU A N 1
ATOM 735 C CA . LEU A 1 95 ? 25.234 10.82 0.791 1 98.38 95 LEU A CA 1
ATOM 736 C C . LEU A 1 95 ? 26.312 11.359 -0.142 1 98.38 95 LEU A C 1
ATOM 738 O O . LEU A 1 95 ? 26.406 12.57 -0.366 1 98.38 95 LEU A O 1
ATOM 742 N N . ILE A 1 96 ? 27.156 10.523 -0.622 1 98.31 96 ILE A N 1
ATOM 743 C CA . ILE A 1 96 ? 28.094 10.852 -1.701 1 98.31 96 ILE A CA 1
ATOM 744 C C . ILE A 1 96 ? 27.672 10.133 -2.98 1 98.31 96 ILE A C 1
ATOM 746 O O . ILE A 1 96 ? 27.438 8.922 -2.971 1 98.31 96 ILE A O 1
ATOM 750 N N . ASP A 1 97 ? 27.516 10.867 -4.016 1 98 97 ASP A N 1
ATOM 751 C CA . ASP A 1 97 ? 27.031 10.258 -5.254 1 98 97 ASP A CA 1
ATOM 752 C C . ASP A 1 97 ? 28.203 9.781 -6.117 1 98 97 ASP A C 1
ATOM 754 O O . ASP A 1 97 ? 29.359 9.859 -5.703 1 98 97 ASP A O 1
ATOM 758 N N . ALA A 1 98 ? 27.906 9.156 -7.25 1 97.81 98 ALA A N 1
ATOM 759 C CA . ALA A 1 98 ? 28.906 8.539 -8.125 1 97.81 98 ALA A CA 1
ATOM 760 C C . ALA A 1 98 ? 29.875 9.578 -8.68 1 97.81 98 ALA A C 1
ATOM 762 O O . ALA A 1 98 ? 30.969 9.234 -9.141 1 97.81 98 ALA A O 1
ATOM 763 N N . ASN A 1 99 ? 29.562 10.898 -8.656 1 97.88 99 ASN A N 1
ATOM 764 C CA . ASN A 1 99 ? 30.422 11.984 -9.117 1 97.88 99 ASN A CA 1
ATOM 765 C C . ASN A 1 99 ? 31.156 12.633 -7.961 1 97.88 99 ASN A C 1
ATOM 767 O O . ASN A 1 99 ? 31.703 13.734 -8.102 1 97.88 99 ASN A O 1
ATOM 771 N N . ASP A 1 100 ? 31.031 12.109 -6.816 1 97.38 100 ASP A N 1
ATOM 772 C CA . ASP A 1 100 ? 31.719 12.539 -5.605 1 97.38 100 ASP A CA 1
ATOM 773 C C . ASP A 1 100 ? 31.109 13.82 -5.039 1 97.38 100 ASP A C 1
ATOM 775 O O . ASP A 1 100 ? 31.75 14.531 -4.27 1 97.38 100 ASP A O 1
ATOM 779 N N . LYS A 1 101 ? 29.891 14.125 -5.512 1 97.5 101 LYS A N 1
ATOM 780 C CA . LYS A 1 101 ? 29.172 15.234 -4.895 1 97.5 101 LYS A CA 1
ATOM 781 C C . LYS A 1 101 ? 28.578 14.812 -3.553 1 97.5 101 LYS A C 1
ATOM 783 O O . LYS A 1 101 ? 28.031 13.719 -3.426 1 97.5 101 LYS A O 1
ATOM 788 N N . VAL A 1 102 ? 28.688 15.664 -2.596 1 97.5 102 VAL A N 1
ATOM 789 C CA . VAL A 1 102 ? 28.172 15.398 -1.255 1 97.5 102 VAL A CA 1
ATOM 790 C C . VAL A 1 102 ? 26.797 16.031 -1.093 1 97.5 102 VAL A C 1
ATOM 792 O O . VAL A 1 102 ? 26.594 17.203 -1.452 1 97.5 102 VAL A O 1
ATOM 795 N N . TRP A 1 103 ? 25.875 15.242 -0.568 1 98.25 103 TRP A N 1
ATOM 796 C CA . TRP A 1 103 ? 24.516 15.703 -0.264 1 98.25 103 TRP A CA 1
ATOM 797 C C . TRP A 1 103 ? 24.219 15.547 1.223 1 98.25 103 TRP A C 1
ATOM 799 O O . TRP A 1 103 ? 24.578 14.547 1.839 1 98.25 103 TRP A O 1
ATOM 809 N N . LYS A 1 104 ? 23.562 16.5 1.776 1 98.25 104 LYS A N 1
ATOM 810 C CA . LYS A 1 104 ? 23.234 16.453 3.195 1 98.25 104 LYS A CA 1
ATOM 811 C C . LYS A 1 104 ? 21.734 16.625 3.406 1 98.25 104 LYS A C 1
ATOM 813 O O . LYS A 1 104 ? 21.094 17.422 2.711 1 98.25 104 LYS A O 1
ATOM 818 N N . GLY A 1 105 ? 21.172 15.836 4.285 1 98.62 105 GLY A N 1
ATOM 819 C CA . GLY A 1 105 ? 19.766 15.922 4.633 1 98.62 105 GLY A CA 1
ATOM 820 C C . GLY A 1 105 ? 19.484 15.633 6.098 1 98.62 105 GLY A C 1
ATOM 821 O O . GLY A 1 105 ? 20.328 15.055 6.789 1 98.62 105 GLY A O 1
ATOM 822 N N . ARG A 1 106 ? 18.359 16.078 6.594 1 98.5 106 ARG A N 1
ATOM 823 C CA . ARG A 1 106 ? 17.984 15.875 7.988 1 98.5 106 ARG A CA 1
ATOM 824 C C . ARG A 1 106 ? 17.422 14.469 8.211 1 98.5 106 ARG A C 1
ATOM 826 O O . ARG A 1 106 ? 17.562 13.906 9.297 1 98.5 106 ARG A O 1
ATOM 833 N N . LYS A 1 107 ? 16.766 13.898 7.25 1 98.75 107 LYS A N 1
ATOM 834 C CA . LYS A 1 107 ? 16.25 12.531 7.238 1 98.75 107 LYS A CA 1
ATOM 835 C C . LYS A 1 107 ? 16.656 11.805 5.961 1 98.75 107 LYS A C 1
ATOM 837 O O . LYS A 1 107 ? 17.078 12.438 4.988 1 98.75 107 LYS A O 1
ATOM 842 N N . LEU A 1 108 ? 16.641 10.508 6.02 1 98.94 108 LEU A N 1
ATOM 843 C CA . LEU A 1 108 ? 16.953 9.656 4.879 1 98.94 108 LEU A CA 1
ATOM 844 C C . LEU A 1 108 ? 15.898 8.57 4.691 1 98.94 108 LEU A C 1
ATOM 846 O O . LEU A 1 108 ? 15.477 7.938 5.66 1 98.94 108 LEU A O 1
ATOM 850 N N . ILE A 1 109 ? 15.375 8.445 3.52 1 98.94 109 ILE A N 1
ATOM 851 C CA . ILE A 1 109 ? 14.5 7.332 3.168 1 98.94 109 ILE A CA 1
ATOM 852 C C . ILE A 1 109 ? 15.195 6.434 2.143 1 98.94 109 ILE A C 1
ATOM 854 O O . ILE A 1 109 ? 15.5 6.875 1.031 1 98.94 109 ILE A O 1
ATOM 858 N N . ILE A 1 110 ? 15.445 5.207 2.531 1 98.94 110 ILE A N 1
ATOM 859 C CA . ILE A 1 110 ? 16.078 4.227 1.647 1 98.94 110 ILE A CA 1
ATOM 860 C C . ILE A 1 110 ? 15 3.523 0.82 1 98.94 110 ILE A C 1
ATOM 862 O O . ILE A 1 110 ? 14.156 2.809 1.366 1 98.94 110 ILE A O 1
ATOM 866 N N . THR A 1 111 ? 15.016 3.766 -0.481 1 98.88 111 THR A N 1
ATOM 867 C CA . THR A 1 111 ? 14.102 3.143 -1.428 1 98.88 111 THR A CA 1
ATOM 868 C C . THR A 1 111 ? 14.859 2.535 -2.602 1 98.88 111 THR A C 1
ATOM 870 O O . THR A 1 111 ? 14.422 2.631 -3.75 1 98.88 111 THR A O 1
ATOM 873 N N . THR A 1 112 ? 15.961 1.912 -2.363 1 98.31 112 THR A N 1
ATOM 874 C CA . THR A 1 112 ? 16.891 1.441 -3.387 1 98.31 112 THR A CA 1
ATOM 875 C C . THR A 1 112 ? 16.344 0.191 -4.074 1 98.31 112 THR A C 1
ATOM 877 O O . THR A 1 112 ? 16.828 -0.203 -5.133 1 98.31 112 THR A O 1
ATOM 880 N N . GLY A 1 113 ? 15.352 -0.437 -3.467 1 97.88 113 GLY A N 1
ATOM 881 C CA . GLY A 1 113 ? 14.836 -1.679 -4.02 1 97.88 113 GLY A CA 1
ATOM 882 C C . GLY A 1 113 ? 15.711 -2.879 -3.711 1 97.88 113 GLY A C 1
ATOM 883 O O . GLY A 1 113 ? 16.469 -2.863 -2.742 1 97.88 113 GLY A O 1
ATOM 884 N N . SER A 1 114 ? 15.477 -3.9 -4.406 1 96.88 114 SER A N 1
ATOM 885 C CA . SER A 1 114 ? 16.188 -5.156 -4.203 1 96.88 114 SER A CA 1
ATOM 886 C C . SER A 1 114 ? 16.812 -5.652 -5.5 1 96.88 114 SER A C 1
ATOM 888 O O . SER A 1 114 ? 16.484 -5.16 -6.582 1 96.88 114 SER A O 1
ATOM 890 N N . GLU A 1 115 ? 17.766 -6.461 -5.363 1 95.06 115 GLU A N 1
ATOM 891 C CA . GLU A 1 115 ? 18.344 -7.137 -6.512 1 95.06 115 GLU A CA 1
ATOM 892 C C . GLU A 1 115 ? 18.266 -8.656 -6.363 1 95.06 115 GLU A C 1
ATOM 894 O O . GLU A 1 115 ? 18.266 -9.172 -5.246 1 95.06 115 GLU A O 1
ATOM 899 N N . ASN A 1 116 ? 18.203 -9.32 -7.453 1 95.25 116 ASN A N 1
ATOM 900 C CA . ASN A 1 116 ? 18.047 -10.773 -7.48 1 95.25 116 ASN A CA 1
ATOM 901 C C . ASN A 1 116 ? 19.406 -11.477 -7.371 1 95.25 116 ASN A C 1
ATOM 903 O O . ASN A 1 116 ? 20.391 -11.031 -7.945 1 95.25 116 ASN A O 1
ATOM 907 N N . ILE A 1 117 ? 19.391 -12.547 -6.602 1 96.19 117 ILE A N 1
ATOM 908 C CA . ILE A 1 117 ? 20.484 -13.523 -6.625 1 96.19 117 ILE A CA 1
ATOM 909 C C . ILE A 1 117 ? 20.078 -14.742 -7.441 1 96.19 117 ILE A C 1
ATOM 911 O O . ILE A 1 117 ? 19.422 -15.656 -6.926 1 96.19 117 ILE A O 1
ATOM 915 N N . PHE A 1 118 ? 20.484 -14.727 -8.688 1 97.56 118 PHE A N 1
ATOM 916 C CA . PHE A 1 118 ? 20.031 -15.766 -9.609 1 97.56 118 PHE A CA 1
ATOM 917 C C . PHE A 1 118 ? 20.75 -17.078 -9.328 1 97.56 118 PHE A C 1
ATOM 919 O O . PHE A 1 118 ? 21.938 -17.094 -8.977 1 97.56 118 PHE A O 1
ATOM 926 N N . PRO A 1 119 ? 20.016 -18.203 -9.438 1 97.75 119 PRO A N 1
ATOM 927 C CA . PRO A 1 119 ? 20.719 -19.484 -9.375 1 97.75 119 PRO A CA 1
ATOM 928 C C . PRO A 1 119 ? 21.719 -19.656 -10.508 1 97.75 119 PRO A C 1
ATOM 930 O O . PRO A 1 119 ? 21.578 -19.031 -11.562 1 97.75 119 PRO A O 1
ATOM 933 N N . ASP A 1 120 ? 22.734 -20.469 -10.211 1 97.06 120 ASP A N 1
ATOM 934 C CA . ASP A 1 120 ? 23.781 -20.719 -11.195 1 97.06 120 ASP A CA 1
ATOM 935 C C . ASP A 1 120 ? 23.312 -21.75 -12.227 1 97.06 120 ASP A C 1
ATOM 937 O O . ASP A 1 120 ? 23.844 -22.875 -12.281 1 97.06 120 ASP A O 1
ATOM 941 N N . ILE A 1 121 ? 22.375 -21.422 -13.016 1 98.44 121 ILE A N 1
ATOM 942 C CA . ILE A 1 121 ? 21.859 -22.203 -14.125 1 98.44 121 ILE A CA 1
ATOM 943 C C . ILE A 1 121 ? 21.984 -21.422 -15.43 1 98.44 121 ILE A C 1
ATOM 945 O O . ILE A 1 121 ? 21.344 -20.375 -15.594 1 98.44 121 ILE A O 1
ATOM 949 N N . PRO A 1 122 ? 22.906 -21.906 -16.344 1 98.62 122 PRO A N 1
ATOM 950 C CA . PRO A 1 122 ? 23.031 -21.203 -17.625 1 98.62 122 PRO A CA 1
ATOM 951 C C . PRO A 1 122 ? 21.688 -20.953 -18.297 1 98.62 122 PRO A C 1
ATOM 953 O O . PRO A 1 122 ? 20.875 -21.875 -18.406 1 98.62 122 PRO A O 1
ATOM 956 N N . GLY A 1 123 ? 21.422 -19.672 -18.672 1 98.44 123 GLY A N 1
ATOM 957 C CA . GLY A 1 123 ? 20.188 -19.328 -19.359 1 98.44 123 GLY A CA 1
ATOM 958 C C . GLY A 1 123 ? 19.141 -18.75 -18.438 1 98.44 123 GLY A C 1
ATOM 959 O O . GLY A 1 123 ? 18.156 -18.156 -18.891 1 98.44 123 GLY A O 1
ATOM 960 N N . TYR A 1 124 ? 19.312 -18.891 -17.094 1 98.44 124 TYR A N 1
ATOM 961 C CA . TYR A 1 124 ? 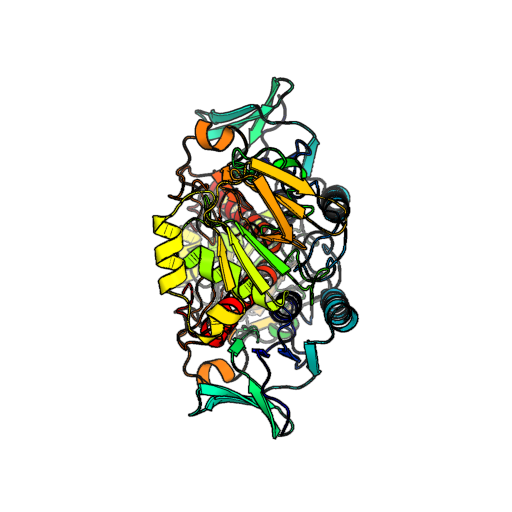18.328 -18.422 -16.125 1 98.44 124 TYR A CA 1
ATOM 962 C C . TYR A 1 124 ? 18.141 -16.906 -16.234 1 98.44 124 TYR A C 1
ATOM 964 O O . TYR A 1 124 ? 17.016 -16.422 -16.344 1 98.44 124 TYR A O 1
ATOM 972 N N . ALA A 1 125 ? 19.203 -16.172 -16.188 1 96.88 125 ALA A N 1
ATOM 973 C CA . ALA A 1 125 ? 19.156 -14.711 -16.188 1 96.88 125 ALA A CA 1
ATOM 974 C C . ALA A 1 125 ? 18.453 -14.188 -17.438 1 96.88 125 ALA A C 1
ATOM 976 O O . ALA A 1 125 ? 17.641 -13.258 -17.359 1 96.88 125 ALA A O 1
ATOM 977 N N . GLU A 1 126 ? 18.734 -14.797 -18.547 1 96.56 126 GLU A N 1
ATOM 978 C CA . GLU A 1 126 ? 18.141 -14.375 -19.812 1 96.56 126 GLU A CA 1
ATOM 979 C C . GLU A 1 126 ? 16.625 -14.641 -19.828 1 96.56 126 GLU A C 1
ATOM 981 O O . GLU A 1 126 ? 15.875 -13.891 -20.453 1 96.56 126 GLU A O 1
ATOM 986 N N . ALA A 1 127 ? 16.188 -15.672 -19.125 1 97.06 127 ALA A N 1
ATOM 987 C CA . ALA A 1 127 ? 14.797 -16.078 -19.172 1 97.06 127 ALA A CA 1
ATOM 988 C C . ALA A 1 127 ? 13.984 -15.375 -18.094 1 97.06 127 ALA A C 1
ATOM 990 O O . ALA A 1 127 ? 12.75 -15.398 -18.109 1 97.06 127 ALA A O 1
ATOM 991 N N . TRP A 1 128 ? 14.711 -14.773 -17.172 1 96.06 128 TRP A N 1
ATOM 992 C CA . TRP A 1 128 ? 14.047 -14.102 -16.062 1 96.06 128 TRP A CA 1
ATOM 993 C C . TRP A 1 128 ? 13.141 -12.977 -16.562 1 96.06 128 TRP A C 1
ATOM 995 O O . TRP A 1 128 ? 13.578 -12.125 -17.344 1 96.06 128 TRP A O 1
ATOM 1005 N N . GLY A 1 129 ? 11.93 -12.969 -16.125 1 93.75 129 GLY A N 1
ATOM 1006 C CA . GLY A 1 129 ? 10.969 -11.945 -16.516 1 93.75 129 GLY A CA 1
ATOM 1007 C C . GLY A 1 129 ? 10.367 -12.188 -17.891 1 93.75 129 GLY A C 1
ATOM 1008 O O . GLY A 1 129 ? 9.391 -11.531 -18.266 1 93.75 129 GLY A O 1
ATOM 1009 N N . GLN A 1 130 ? 10.914 -13.109 -18.641 1 94.81 130 GLN A N 1
ATOM 1010 C CA . GLN A 1 130 ? 10.398 -13.461 -19.969 1 94.81 130 GLN A CA 1
ATOM 1011 C C . GLN A 1 130 ? 9.594 -14.758 -19.922 1 94.81 130 GLN A C 1
ATOM 1013 O O . GLN A 1 130 ? 8.43 -14.789 -20.328 1 94.81 130 GLN A O 1
ATOM 1018 N N . LYS A 1 131 ? 10.211 -15.781 -19.344 1 97.5 131 LYS A N 1
ATOM 1019 C CA . LYS A 1 131 ? 9.516 -17.062 -19.234 1 97.5 131 LYS A CA 1
ATOM 1020 C C . LYS A 1 131 ? 9.719 -17.672 -17.859 1 97.5 131 LYS A C 1
ATOM 1022 O O . LYS A 1 131 ? 9.195 -18.75 -17.562 1 97.5 131 LYS A O 1
ATOM 1027 N N . ILE A 1 132 ? 10.484 -17.047 -17.031 1 97.81 132 ILE A N 1
ATOM 1028 C CA . ILE A 1 132 ? 10.531 -17.344 -15.602 1 97.81 132 ILE A CA 1
ATOM 1029 C C . ILE A 1 132 ? 9.797 -16.25 -14.82 1 97.81 132 ILE A C 1
ATOM 1031 O O . ILE A 1 132 ? 10.219 -15.086 -14.82 1 97.81 132 ILE A O 1
ATOM 1035 N N . TYR A 1 133 ? 8.703 -16.641 -14.266 1 96.81 133 TYR A N 1
ATOM 1036 C CA . TYR A 1 133 ? 7.82 -15.711 -13.57 1 96.81 133 TYR A CA 1
ATOM 1037 C C . TYR A 1 133 ? 7.953 -15.852 -12.062 1 96.81 133 TYR A C 1
ATOM 1039 O O . TYR A 1 133 ? 7.801 -16.953 -11.516 1 96.81 133 TYR A O 1
ATOM 1047 N N . HIS A 1 134 ? 8.219 -14.805 -11.367 1 94.88 134 HIS A N 1
ATOM 1048 C CA . HIS A 1 134 ? 8.312 -14.852 -9.914 1 94.88 134 HIS A CA 1
ATOM 1049 C C . HIS A 1 134 ? 6.945 -14.641 -9.273 1 94.88 134 HIS A C 1
ATOM 1051 O O . HIS A 1 134 ? 6.738 -15.016 -8.117 1 94.88 134 HIS A O 1
ATOM 1057 N N . CYS A 1 135 ? 6.062 -13.992 -9.945 1 95.25 135 CYS A N 1
ATOM 1058 C CA . CYS A 1 135 ? 4.723 -13.68 -9.461 1 95.25 135 CYS A CA 1
ATOM 1059 C C . CYS A 1 135 ? 3.674 -13.977 -10.523 1 95.25 135 CYS A C 1
ATOM 1061 O O . CYS A 1 135 ? 3.6 -13.281 -11.539 1 95.25 135 CYS A O 1
ATOM 1063 N N . LEU A 1 136 ? 2.797 -14.898 -10.289 1 97.19 136 LEU A N 1
ATOM 1064 C CA . LEU A 1 136 ? 1.844 -15.344 -11.297 1 97.19 136 LEU A CA 1
ATOM 1065 C C . LEU A 1 136 ? 0.628 -14.422 -11.344 1 97.19 136 LEU A C 1
ATOM 1067 O O . LEU A 1 136 ? -0.222 -14.547 -12.227 1 97.19 136 LEU A O 1
ATOM 1071 N N . PHE A 1 137 ? 0.583 -13.422 -10.398 1 97.12 137 PHE A N 1
ATOM 1072 C CA . PHE A 1 137 ? -0.406 -12.352 -10.5 1 97.12 137 PHE A CA 1
ATOM 1073 C C . PHE A 1 137 ? 0.078 -11.25 -11.438 1 97.12 137 PHE A C 1
ATOM 1075 O O . PHE A 1 137 ? -0.73 -10.531 -12.031 1 97.12 137 PHE A O 1
ATOM 1082 N N . CYS A 1 138 ? 1.339 -11.133 -11.484 1 95.5 138 CYS A N 1
ATOM 1083 C CA . CYS A 1 138 ? 1.938 -10.125 -12.352 1 95.5 138 CYS A CA 1
ATOM 1084 C C . CYS A 1 138 ? 2.107 -10.648 -13.773 1 95.5 138 CYS A C 1
ATOM 1086 O O . CYS A 1 138 ? 1.826 -9.945 -14.742 1 95.5 138 CYS A O 1
ATOM 1088 N N . LYS A 1 139 ? 2.541 -11.922 -13.719 1 93.62 139 LYS A N 1
ATOM 1089 C CA . LYS A 1 139 ? 2.756 -12.602 -14.992 1 93.62 139 LYS A CA 1
ATOM 1090 C C . LYS A 1 139 ? 2.076 -13.969 -15.008 1 93.62 139 LYS A C 1
ATOM 1092 O O . LYS A 1 139 ? 1.716 -14.5 -13.953 1 93.62 139 LYS A O 1
ATOM 1097 N N . GLY A 1 140 ? 1.766 -14.477 -16.141 1 94.31 140 GLY A N 1
ATOM 1098 C CA . GLY A 1 140 ? 1.176 -15.805 -16.25 1 94.31 140 GLY A CA 1
ATOM 1099 C C . GLY A 1 140 ? -0.205 -15.789 -16.891 1 94.31 140 GLY A C 1
ATOM 1100 O O . GLY A 1 140 ? -0.539 -16.672 -17.688 1 94.31 140 GLY A O 1
ATOM 1101 N N . TYR A 1 141 ? -1.01 -14.797 -16.453 1 96.94 141 TYR A N 1
ATOM 1102 C CA . TYR A 1 141 ? -2.367 -14.711 -16.984 1 96.94 141 TYR A CA 1
ATOM 1103 C C . TYR A 1 141 ? -2.371 -14.805 -18.5 1 96.94 141 TYR A C 1
ATOM 1105 O O . TYR A 1 141 ? -3.236 -15.461 -19.094 1 96.94 141 TYR A O 1
ATOM 1113 N N . GLU A 1 142 ? -1.425 -14.188 -19.203 1 95.62 142 GLU A N 1
ATOM 1114 C CA . GLU A 1 142 ? -1.351 -14.156 -20.656 1 95.62 142 GLU A CA 1
ATOM 1115 C C . GLU A 1 142 ? -1.069 -15.539 -21.219 1 95.62 142 GLU A C 1
ATOM 1117 O O . GLU A 1 142 ? -1.301 -15.789 -22.406 1 95.62 142 GLU A O 1
ATOM 1122 N N . ASP A 1 143 ? -0.555 -16.422 -20.344 1 97.31 143 ASP A N 1
ATOM 1123 C CA . ASP A 1 143 ? -0.227 -17.781 -20.75 1 97.31 143 ASP A CA 1
ATOM 1124 C C . ASP A 1 143 ? -1.238 -18.781 -20.188 1 97.31 143 ASP A C 1
ATOM 1126 O O . ASP A 1 143 ? -0.97 -19.984 -20.141 1 97.31 143 ASP A O 1
ATOM 1130 N N . ARG A 1 144 ? -2.363 -18.266 -19.734 1 97.81 144 ARG A N 1
ATOM 1131 C CA . ARG A 1 144 ? -3.369 -19.125 -19.125 1 97.81 144 ARG A CA 1
ATOM 1132 C C . ARG A 1 144 ? -3.848 -20.188 -20.094 1 97.81 144 ARG A C 1
ATOM 1134 O O . ARG A 1 144 ? -3.75 -20.016 -21.312 1 97.81 144 ARG A O 1
ATOM 1141 N N . SER A 1 145 ? -4.355 -21.234 -19.531 1 97.56 145 SER A N 1
ATOM 1142 C CA . SER A 1 145 ? -4.926 -22.359 -20.266 1 97.56 145 SER A CA 1
ATOM 1143 C C . SER A 1 145 ? -3.867 -23.062 -21.109 1 97.56 145 SER A C 1
ATOM 1145 O O . SER A 1 145 ? -4.164 -23.562 -22.188 1 97.56 145 SER A O 1
ATOM 1147 N N . THR A 1 146 ? -2.625 -23.016 -20.656 1 98.19 146 THR A N 1
ATOM 1148 C CA . THR A 1 146 ? -1.537 -23.688 -21.359 1 98.19 146 THR A CA 1
ATOM 1149 C C . THR A 1 146 ? -1.468 -25.156 -20.938 1 98.19 146 THR A C 1
ATOM 1151 O O . THR A 1 146 ? -2.094 -25.562 -19.969 1 98.19 146 THR A O 1
ATOM 1154 N N . GLU A 1 147 ? -0.734 -25.906 -21.719 1 98.12 147 GLU A N 1
ATOM 1155 C CA . GLU A 1 147 ? -0.688 -27.344 -21.469 1 98.12 147 GLU A CA 1
ATOM 1156 C C . GLU A 1 147 ? 0.223 -27.672 -20.297 1 98.12 147 GLU A C 1
ATOM 1158 O O . GLU A 1 147 ? -0.099 -28.547 -19.484 1 98.12 147 GLU A O 1
ATOM 1163 N N . SER A 1 148 ? 1.382 -26.969 -20.25 1 98.56 148 SER A N 1
ATOM 1164 C CA . SER A 1 148 ? 2.34 -27.359 -19.219 1 98.56 148 SER A CA 1
ATOM 1165 C C . SER A 1 148 ? 3.123 -26.156 -18.703 1 98.56 148 SER A C 1
ATOM 1167 O O . SER A 1 148 ? 3.402 -25.219 -19.453 1 98.56 148 SER A O 1
ATOM 1169 N N . ALA A 1 149 ? 3.408 -26.109 -17.453 1 98.81 149 ALA A N 1
ATOM 1170 C CA . ALA A 1 149 ? 4.277 -25.141 -16.766 1 98.81 149 ALA 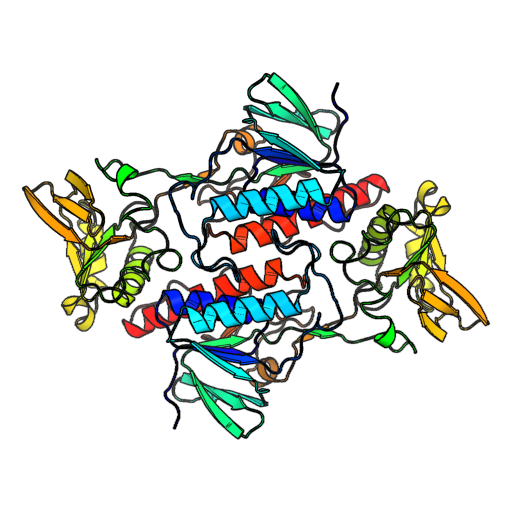A CA 1
ATOM 1171 C C . ALA A 1 149 ? 5.199 -25.844 -15.773 1 98.81 149 ALA A C 1
ATOM 1173 O O . ALA A 1 149 ? 5.012 -27.031 -15.477 1 98.81 149 ALA A O 1
ATOM 1174 N N . GLY A 1 150 ? 6.254 -25.219 -15.391 1 98.88 150 GLY A N 1
ATOM 1175 C CA . GLY A 1 150 ? 7.18 -25.766 -14.414 1 98.88 150 GLY A CA 1
ATOM 1176 C C . GLY A 1 150 ? 7.352 -24.875 -13.195 1 98.88 150 GLY A C 1
ATOM 1177 O O . GLY A 1 150 ? 7.133 -23.672 -13.266 1 98.88 150 GLY A O 1
ATOM 1178 N N . VAL A 1 151 ? 7.633 -25.469 -12.078 1 98.88 151 VAL A N 1
ATOM 1179 C CA . VAL A 1 151 ? 8.031 -24.781 -10.852 1 98.88 151 VAL A CA 1
ATOM 1180 C C . VAL A 1 151 ? 9.453 -25.172 -10.477 1 98.88 151 VAL A C 1
ATOM 1182 O O . VAL A 1 151 ? 9.766 -26.359 -10.359 1 98.88 151 VAL A O 1
ATOM 1185 N N . LEU A 1 152 ? 10.328 -24.188 -10.406 1 98.81 152 LEU A N 1
ATOM 1186 C CA . LEU A 1 152 ? 11.68 -24.453 -9.93 1 98.81 152 LEU A CA 1
ATOM 1187 C C . LEU A 1 152 ? 11.742 -24.422 -8.406 1 98.81 152 LEU A C 1
ATOM 1189 O O . LEU A 1 152 ? 11.727 -23.344 -7.805 1 98.81 152 LEU A O 1
ATOM 1193 N N . ALA A 1 153 ? 11.852 -25.578 -7.789 1 98.56 153 ALA A N 1
ATOM 1194 C CA . ALA A 1 153 ? 11.883 -25.688 -6.332 1 98.56 153 ALA A CA 1
ATOM 1195 C C . ALA A 1 153 ? 13.305 -25.547 -5.801 1 98.56 153 ALA A C 1
ATOM 1197 O O . ALA A 1 153 ? 13.828 -26.469 -5.16 1 98.56 153 ALA A O 1
ATOM 1198 N N . ILE A 1 154 ? 13.883 -24.438 -6.027 1 98.25 154 ILE A N 1
ATOM 1199 C CA . ILE A 1 154 ? 15.211 -24.094 -5.543 1 98.25 154 ILE A CA 1
ATOM 1200 C C . ILE A 1 154 ? 15.164 -22.734 -4.836 1 98.25 154 ILE A C 1
ATOM 1202 O O . ILE A 1 154 ? 14.172 -22.016 -4.922 1 98.25 154 ILE A O 1
ATOM 1206 N N . GLN A 1 155 ? 16.203 -22.359 -4.043 1 96.38 155 GLN A N 1
ATOM 1207 C CA . GLN A 1 155 ? 16.312 -21.109 -3.316 1 96.38 155 GLN A CA 1
ATOM 1208 C C . GLN A 1 155 ? 15.07 -20.828 -2.475 1 96.38 155 GLN A C 1
ATOM 1210 O O . GLN A 1 155 ? 14.68 -21.656 -1.649 1 96.38 155 GLN A O 1
ATOM 1215 N N . SER A 1 156 ? 14.461 -19.719 -2.65 1 94 156 SER A N 1
ATOM 1216 C CA . SER A 1 156 ? 13.336 -19.297 -1.818 1 94 156 SER A CA 1
ATOM 1217 C C . SER A 1 156 ? 12.156 -20.266 -1.954 1 94 156 SER A C 1
ATOM 1219 O O . SER A 1 156 ? 11.312 -20.344 -1.061 1 94 156 SER A O 1
ATOM 1221 N N . ILE A 1 157 ? 12.141 -21.078 -3.018 1 95.94 157 ILE A N 1
ATOM 1222 C CA . ILE A 1 157 ? 11.031 -21.984 -3.287 1 95.94 157 ILE A CA 1
ATOM 1223 C C . ILE A 1 157 ? 11.453 -23.422 -2.996 1 95.94 157 ILE A C 1
ATOM 1225 O O . ILE A 1 157 ? 10.68 -24.359 -3.201 1 95.94 157 ILE A O 1
ATOM 1229 N N . GLY A 1 158 ? 12.695 -23.578 -2.496 1 96.81 158 GLY A N 1
ATOM 1230 C CA . GLY A 1 158 ? 13.258 -24.906 -2.283 1 96.81 158 GLY A CA 1
ATOM 1231 C C . GLY A 1 158 ? 12.836 -25.531 -0.969 1 96.81 158 GLY A C 1
ATOM 1232 O O . GLY A 1 158 ? 13.672 -25.984 -0.194 1 96.81 158 GLY A O 1
ATOM 1233 N N . ASN A 1 159 ? 11.617 -25.484 -0.641 1 96.5 159 ASN A N 1
ATOM 1234 C CA . ASN A 1 159 ? 10.977 -26.125 0.5 1 96.5 159 ASN A CA 1
ATOM 1235 C C . ASN A 1 159 ? 9.539 -26.531 0.188 1 96.5 159 ASN A C 1
ATOM 1237 O O . ASN A 1 159 ? 8.969 -26.078 -0.804 1 96.5 159 ASN A O 1
ATOM 1241 N N . ILE A 1 160 ? 8.969 -27.391 0.972 1 95.56 160 ILE A N 1
ATOM 1242 C CA . ILE A 1 160 ? 7.691 -28.016 0.654 1 95.56 160 ILE A CA 1
ATOM 1243 C C . ILE A 1 160 ? 6.59 -26.969 0.586 1 95.56 160 ILE A C 1
ATOM 1245 O O . ILE A 1 160 ? 5.906 -26.844 -0.43 1 95.56 160 ILE A O 1
ATOM 1249 N N . PRO A 1 161 ? 6.422 -26.062 1.584 1 95.06 161 PRO A N 1
ATOM 1250 C CA . PRO A 1 161 ? 5.297 -25.125 1.553 1 95.06 161 PRO A CA 1
ATOM 1251 C C . PRO A 1 161 ? 5.352 -24.172 0.357 1 95.06 161 PRO A C 1
ATOM 1253 O O . PRO A 1 161 ? 4.332 -23.953 -0.3 1 95.06 161 PRO A O 1
ATOM 1256 N N . MET A 1 162 ? 6.504 -23.688 0.05 1 95.5 162 MET A N 1
ATOM 1257 C CA . MET A 1 162 ? 6.625 -22.719 -1.044 1 95.5 162 MET A CA 1
ATOM 1258 C C . MET A 1 162 ? 6.488 -23.422 -2.395 1 95.5 162 MET A C 1
ATOM 1260 O O . MET A 1 162 ? 5.859 -22.891 -3.311 1 95.5 162 MET A O 1
ATOM 1264 N N . ALA A 1 163 ? 7.066 -24.578 -2.512 1 96.88 163 ALA A N 1
ATOM 1265 C CA . ALA A 1 163 ? 6.93 -25.328 -3.752 1 96.88 163 ALA A CA 1
ATOM 1266 C C . ALA A 1 163 ? 5.465 -25.656 -4.043 1 96.88 163 ALA A C 1
ATOM 1268 O O . ALA A 1 163 ? 4.996 -25.484 -5.168 1 96.88 163 ALA A O 1
ATOM 1269 N N . MET A 1 164 ? 4.75 -26.078 -2.992 1 96 164 MET A N 1
ATOM 1270 C CA . MET A 1 164 ? 3.344 -26.438 -3.16 1 96 164 MET A CA 1
ATOM 1271 C C . MET A 1 164 ? 2.51 -25.219 -3.5 1 96 164 MET A C 1
ATOM 1273 O O . MET A 1 164 ? 1.657 -25.266 -4.387 1 96 164 MET A O 1
ATOM 1277 N N . HIS A 1 165 ? 2.781 -24.125 -2.865 1 96.38 165 HIS A N 1
ATOM 1278 C CA . HIS A 1 165 ? 2.061 -22.875 -3.119 1 96.38 165 HIS A CA 1
ATOM 1279 C C . HIS A 1 165 ? 2.193 -22.453 -4.578 1 96.38 165 HIS A C 1
ATOM 1281 O O . HIS A 1 165 ? 1.193 -22.156 -5.23 1 96.38 165 HIS A O 1
ATOM 1287 N N . HIS A 1 166 ? 3.396 -22.5 -5.062 1 97.5 166 HIS A N 1
ATOM 1288 C CA . HIS A 1 166 ? 3.643 -22.078 -6.438 1 97.5 166 HIS A CA 1
ATOM 1289 C C . HIS A 1 166 ? 3.082 -23.078 -7.43 1 97.5 166 HIS A C 1
ATOM 1291 O O . HIS A 1 166 ? 2.6 -22.703 -8.5 1 97.5 166 HIS A O 1
ATOM 1297 N N . THR A 1 167 ? 3.16 -24.344 -7.047 1 97.62 167 THR A N 1
ATOM 1298 C CA . THR A 1 167 ? 2.605 -25.391 -7.898 1 97.62 167 THR A CA 1
ATOM 1299 C C . THR A 1 167 ? 1.095 -25.219 -8.047 1 97.62 167 THR A C 1
ATOM 1301 O O . THR A 1 167 ? 0.562 -25.281 -9.156 1 97.62 167 THR A O 1
ATOM 1304 N N . GLU A 1 168 ? 0.461 -24.984 -6.973 1 96.81 168 GLU A N 1
ATOM 1305 C CA . GLU A 1 168 ? -0.986 -24.781 -6.98 1 96.81 168 GLU A CA 1
ATOM 1306 C C . GLU A 1 168 ? -1.374 -23.547 -7.777 1 96.81 168 GLU A C 1
ATOM 1308 O O . GLU A 1 168 ? -2.369 -23.547 -8.5 1 96.81 168 GLU A O 1
ATOM 1313 N N . SER A 1 169 ? -0.619 -22.516 -7.664 1 97.81 169 SER A N 1
ATOM 1314 C CA . SER A 1 169 ? -0.854 -21.297 -8.445 1 97.81 169 SER A CA 1
ATOM 1315 C C . SER A 1 169 ? -0.651 -21.547 -9.938 1 97.81 169 SER A C 1
ATOM 1317 O O . SER A 1 169 ? -1.452 -21.109 -10.758 1 97.81 169 SER A O 1
ATOM 1319 N N . ALA A 1 170 ? 0.412 -22.234 -10.258 1 98.56 170 ALA A N 1
ATOM 1320 C CA . ALA A 1 170 ? 0.69 -22.562 -11.656 1 98.56 170 ALA A CA 1
ATOM 1321 C C . ALA A 1 170 ? -0.412 -23.438 -12.242 1 98.56 170 ALA A C 1
ATOM 1323 O O . ALA A 1 170 ? -0.762 -23.312 -13.422 1 98.56 170 ALA A O 1
ATOM 1324 N N . ALA A 1 171 ? -0.957 -24.281 -11.438 1 97.81 171 ALA A N 1
ATOM 1325 C CA . ALA A 1 171 ? -1.976 -25.234 -11.875 1 97.81 171 ALA A CA 1
ATOM 1326 C C . ALA A 1 171 ? -3.27 -24.516 -12.25 1 97.81 171 ALA A C 1
ATOM 1328 O O . ALA A 1 171 ? -4.113 -25.078 -12.961 1 97.81 171 ALA A O 1
ATOM 1329 N N . GLN A 1 172 ? -3.438 -23.297 -11.781 1 97.25 172 GLN A N 1
ATOM 1330 C CA . GLN A 1 172 ? -4.582 -22.469 -12.18 1 97.25 172 GLN A CA 1
ATOM 1331 C C . GLN A 1 172 ? -4.484 -22.062 -13.641 1 97.25 172 GLN A C 1
ATOM 1333 O O . GLN A 1 172 ? -5.5 -21.797 -14.289 1 97.25 172 GLN A O 1
ATOM 1338 N N . LEU A 1 173 ? -3.26 -22.078 -14.188 1 98.31 173 LEU A N 1
ATOM 1339 C CA . LEU A 1 173 ? -3.012 -21.516 -15.508 1 98.31 173 LEU A CA 1
ATOM 1340 C C . LEU A 1 173 ? -2.596 -22.594 -16.5 1 98.31 173 LEU A C 1
ATOM 1342 O O . LEU A 1 173 ? -2.635 -22.375 -17.703 1 98.31 173 LEU A O 1
ATOM 1346 N N . ALA A 1 174 ? -2.17 -23.75 -15.945 1 98.5 174 ALA A N 1
ATOM 1347 C CA . ALA A 1 174 ? -1.643 -24.828 -16.781 1 98.5 174 ALA A CA 1
ATOM 1348 C C . ALA A 1 174 ? -2.314 -26.156 -16.469 1 98.5 174 ALA A C 1
ATOM 1350 O O . ALA A 1 174 ? -2.609 -26.438 -15.297 1 98.5 174 ALA A O 1
ATOM 1351 N N . ARG A 1 175 ? -2.451 -27 -17.438 1 97.88 175 ARG A N 1
ATOM 1352 C CA . ARG A 1 175 ? -3.076 -28.312 -17.25 1 97.88 175 ARG A CA 1
ATOM 1353 C C . ARG A 1 175 ? -2.182 -29.234 -16.438 1 97.88 175 ARG A C 1
ATOM 1355 O O . ARG A 1 175 ? -2.66 -29.938 -15.539 1 97.88 175 ARG A O 1
ATOM 1362 N N . LYS A 1 176 ? -0.925 -29.234 -16.75 1 98.31 176 LYS A N 1
ATOM 1363 C CA . LYS A 1 176 ? 0.066 -30.031 -16.031 1 98.31 176 LYS A CA 1
ATOM 1364 C C . LYS A 1 176 ? 1.182 -29.141 -15.469 1 98.31 176 LYS A C 1
ATOM 1366 O O . LYS A 1 176 ? 1.559 -28.156 -16.094 1 98.31 176 LYS A O 1
ATOM 1371 N N . VAL A 1 177 ? 1.663 -29.531 -14.305 1 98.75 177 VAL A N 1
ATOM 1372 C CA . VAL A 1 177 ? 2.76 -28.797 -13.68 1 98.75 177 VAL A CA 1
ATOM 1373 C C . VAL A 1 177 ? 3.869 -29.766 -13.281 1 98.75 177 VAL A C 1
ATOM 1375 O O . VAL A 1 177 ? 3.604 -30.797 -12.672 1 98.75 177 VAL A O 1
ATOM 1378 N N . THR A 1 178 ? 5.066 -29.5 -13.703 1 98.88 178 THR A N 1
ATOM 1379 C CA . THR A 1 178 ? 6.23 -30.266 -13.273 1 98.88 178 THR A CA 1
ATOM 1380 C C . THR A 1 178 ? 7.043 -29.484 -12.242 1 98.88 178 THR A C 1
ATOM 1382 O O . THR A 1 178 ? 7.367 -28.312 -12.461 1 98.88 178 THR A O 1
ATOM 1385 N N . ILE A 1 179 ? 7.332 -30.078 -11.07 1 98.81 179 ILE A N 1
ATOM 1386 C CA . ILE A 1 179 ? 8.18 -29.484 -10.039 1 98.81 179 ILE A CA 1
ATOM 1387 C C . ILE A 1 179 ? 9.625 -29.953 -10.227 1 98.81 179 ILE A C 1
ATOM 1389 O O . ILE A 1 179 ? 9.922 -31.141 -10.078 1 98.81 179 ILE A O 1
ATOM 1393 N N . TYR A 1 180 ? 10.492 -29.031 -10.578 1 98.88 180 TYR A N 1
ATOM 1394 C CA . TYR A 1 180 ? 11.906 -29.328 -10.797 1 98.88 180 TYR A CA 1
ATOM 1395 C C . TYR A 1 180 ? 12.719 -29.016 -9.547 1 98.88 180 TYR A C 1
ATOM 1397 O O . TYR A 1 180 ? 12.797 -27.859 -9.125 1 98.88 180 TYR A O 1
ATOM 1405 N N . THR A 1 181 ? 13.445 -30.031 -8.969 1 98.75 181 THR A N 1
ATOM 1406 C CA . THR A 1 181 ? 14.164 -29.828 -7.719 1 98.75 181 THR A CA 1
ATOM 1407 C C . THR A 1 181 ? 15.648 -29.562 -7.984 1 98.75 181 THR A C 1
ATOM 1409 O O . THR A 1 181 ? 16.391 -29.219 -7.062 1 98.75 181 THR A O 1
ATOM 1412 N N . ASN A 1 182 ? 16.047 -29.75 -9.289 1 98.69 182 ASN A N 1
ATOM 1413 C CA . ASN A 1 182 ? 17.422 -29.516 -9.711 1 98.69 182 ASN A CA 1
ATOM 1414 C C . ASN A 1 182 ? 18.391 -30.359 -8.883 1 98.69 182 ASN A C 1
ATOM 1416 O O . ASN A 1 182 ? 19.391 -29.828 -8.383 1 98.69 182 ASN A O 1
ATOM 1420 N N . GLY A 1 183 ? 18.062 -31.625 -8.641 1 98.31 183 GLY A N 1
ATOM 1421 C CA . GLY A 1 183 ? 18.969 -32.562 -8.008 1 98.31 183 GLY A CA 1
ATOM 1422 C C . GLY A 1 183 ? 18.641 -32.844 -6.551 1 98.31 183 GLY A C 1
ATOM 1423 O O . GLY A 1 183 ? 19.25 -33.688 -5.918 1 98.31 183 GLY A O 1
ATOM 1424 N N . ALA A 1 184 ? 17.688 -32.094 -5.961 1 98.44 184 ALA A N 1
ATOM 1425 C CA . ALA A 1 184 ? 17.344 -32.281 -4.555 1 98.44 184 ALA A CA 1
ATOM 1426 C C . ALA A 1 184 ? 16.375 -33.438 -4.375 1 98.44 184 ALA A C 1
ATOM 1428 O O . ALA A 1 184 ? 15.18 -33.25 -4.133 1 98.44 184 ALA A O 1
ATOM 1429 N N . GLU A 1 185 ? 16.906 -34.688 -4.289 1 98.31 185 GLU A N 1
ATOM 1430 C CA . GLU A 1 185 ? 16.141 -35.906 -4.289 1 98.31 185 GLU A CA 1
ATOM 1431 C C . GLU A 1 185 ? 15.266 -36.031 -3.037 1 98.31 185 GLU A C 1
ATOM 1433 O O . GLU A 1 185 ? 14.109 -36.438 -3.109 1 98.31 185 GLU A O 1
ATOM 1438 N N . GLU A 1 186 ? 15.859 -35.594 -1.951 1 98.44 186 GLU A N 1
ATOM 1439 C CA . GLU A 1 186 ? 15.117 -35.688 -0.701 1 98.44 186 GLU A CA 1
ATOM 1440 C C . GLU A 1 186 ? 13.906 -34.75 -0.715 1 98.44 186 GLU A C 1
ATOM 1442 O O . GLU A 1 186 ? 12.812 -35.156 -0.311 1 98.44 186 GLU A O 1
ATOM 1447 N N . LEU A 1 187 ? 14.109 -33.531 -1.166 1 98.5 187 LEU A N 1
ATOM 1448 C CA . LEU A 1 187 ? 13.008 -32.594 -1.302 1 98.5 187 LEU A CA 1
ATOM 1449 C C . LEU A 1 187 ? 11.953 -33.125 -2.264 1 98.5 187 LEU A C 1
ATOM 1451 O O . LEU A 1 187 ? 10.75 -33.062 -1.976 1 98.5 187 LEU A O 1
ATOM 1455 N N . GLY A 1 188 ? 12.406 -33.656 -3.379 1 98.44 188 GLY A N 1
ATOM 1456 C CA . GLY A 1 188 ? 11.484 -34.25 -4.352 1 98.44 188 GLY A CA 1
ATOM 1457 C C . GLY A 1 188 ? 10.617 -35.344 -3.777 1 98.44 188 GLY A C 1
ATOM 1458 O O . GLY A 1 188 ? 9.414 -35.375 -4.035 1 98.44 188 GLY A O 1
ATOM 1459 N N . ALA A 1 189 ? 11.266 -36.188 -3.02 1 98.19 189 ALA A N 1
ATOM 1460 C CA . ALA A 1 189 ? 10.531 -37.281 -2.396 1 98.19 189 ALA A CA 1
ATOM 1461 C C . ALA A 1 189 ? 9.484 -36.75 -1.42 1 98.19 189 ALA A C 1
ATOM 1463 O O . ALA A 1 189 ? 8.367 -37.281 -1.356 1 98.19 189 ALA A O 1
ATOM 1464 N N . GLN A 1 190 ? 9.867 -35.781 -0.685 1 97.69 190 GLN A N 1
ATOM 1465 C CA . GLN A 1 190 ? 8.953 -35.188 0.287 1 97.69 190 GLN A CA 1
ATOM 1466 C C . GLN A 1 190 ? 7.777 -34.5 -0.407 1 97.69 190 GLN A C 1
ATOM 1468 O O . GLN A 1 190 ? 6.633 -34.625 0.034 1 97.69 190 GLN A O 1
ATOM 1473 N N . ILE A 1 191 ? 8.047 -33.781 -1.476 1 97.25 191 ILE A N 1
ATOM 1474 C CA . ILE A 1 191 ? 6.996 -33.125 -2.246 1 97.25 191 ILE A CA 1
ATOM 1475 C C . ILE A 1 191 ? 6.047 -34.156 -2.818 1 97.25 191 ILE A C 1
ATOM 1477 O O . ILE A 1 191 ? 4.824 -34.031 -2.701 1 97.25 191 ILE A O 1
ATOM 1481 N N . PHE A 1 192 ? 6.656 -35.188 -3.379 1 96.62 192 PHE A N 1
ATOM 1482 C CA . PHE A 1 192 ? 5.855 -36.25 -3.969 1 96.62 192 PHE A CA 1
ATOM 1483 C C . PHE A 1 192 ? 4.922 -36.875 -2.934 1 96.62 192 PHE A C 1
ATOM 1485 O O . PHE A 1 192 ? 3.758 -37.156 -3.229 1 96.62 192 PHE A O 1
ATOM 1492 N N . SER A 1 193 ? 5.414 -37.031 -1.758 1 95.56 193 SER A N 1
ATOM 1493 C CA . SER A 1 193 ? 4.637 -37.656 -0.684 1 95.56 193 SER A CA 1
ATOM 1494 C C . SER A 1 193 ? 3.5 -36.75 -0.237 1 95.56 193 SER A C 1
ATOM 1496 O O . SER A 1 193 ? 2.521 -37.188 0.352 1 95.56 193 SER A O 1
ATOM 1498 N N . THR A 1 194 ? 3.635 -35.406 -0.474 1 93.75 194 THR A N 1
ATOM 1499 C CA . THR A 1 194 ? 2.635 -34.438 -0.07 1 93.75 194 THR A CA 1
ATOM 1500 C C . THR A 1 194 ? 1.494 -34.375 -1.081 1 93.75 194 THR A C 1
ATOM 1502 O O . THR A 1 194 ? 0.401 -33.906 -0.765 1 93.75 194 THR A O 1
ATOM 1505 N N . LEU A 1 195 ? 1.731 -34.875 -2.271 1 94.5 195 LEU A N 1
ATOM 1506 C CA . LEU A 1 195 ? 0.738 -34.812 -3.336 1 94.5 195 LEU A CA 1
ATOM 1507 C C . LEU A 1 195 ? -0.385 -35.812 -3.107 1 94.5 195 LEU A C 1
ATOM 1509 O O . LEU A 1 195 ? -0.131 -36.969 -2.717 1 94.5 195 LEU A O 1
ATOM 1513 N N . THR A 1 196 ? -1.588 -35.375 -3.285 1 92.44 196 THR A N 1
ATOM 1514 C CA . THR A 1 196 ? -2.73 -36.281 -3.271 1 92.44 196 THR A CA 1
ATOM 1515 C C . THR A 1 196 ? -2.762 -37.125 -4.539 1 92.44 196 THR A C 1
ATOM 1517 O O . THR A 1 196 ? -2.041 -36.844 -5.5 1 92.44 196 THR A O 1
ATOM 1520 N N . ASP A 1 197 ? -3.611 -38.156 -4.59 1 91.94 197 ASP A N 1
ATOM 1521 C CA . ASP A 1 197 ? -3.746 -38.969 -5.777 1 91.94 197 ASP A CA 1
ATOM 1522 C C . ASP A 1 197 ? -4.262 -38.156 -6.965 1 91.94 197 ASP A C 1
ATOM 1524 O O . ASP A 1 197 ? -3.838 -38.375 -8.102 1 91.94 197 ASP A O 1
ATOM 1528 N N . LYS A 1 198 ? -5.129 -37.312 -6.617 1 90.94 198 LYS A N 1
ATOM 1529 C CA . LYS A 1 198 ? -5.652 -36.438 -7.66 1 90.94 198 LYS A CA 1
ATOM 1530 C C . LYS A 1 198 ? -4.555 -35.531 -8.219 1 90.94 198 LYS A C 1
ATOM 1532 O O . LYS A 1 198 ? -4.465 -35.344 -9.43 1 90.94 198 LYS A O 1
ATOM 1537 N N . ASP A 1 199 ? -3.758 -35.031 -7.391 1 92.38 199 ASP A N 1
ATOM 1538 C CA . ASP A 1 199 ? -2.643 -34.188 -7.777 1 92.38 199 ASP A CA 1
ATOM 1539 C C . ASP A 1 199 ? -1.668 -34.938 -8.688 1 92.38 199 ASP A C 1
ATOM 1541 O O . ASP A 1 199 ? -1.135 -34.344 -9.641 1 92.38 199 ASP A O 1
ATOM 1545 N N . LYS A 1 200 ? -1.477 -36.156 -8.398 1 94 200 LYS A N 1
ATOM 1546 C CA . LYS A 1 200 ? -0.446 -36.938 -9.086 1 94 200 LYS A CA 1
ATOM 1547 C C . LYS A 1 200 ? -0.807 -37.156 -10.547 1 94 200 LYS A C 1
ATOM 1549 O O . LYS A 1 200 ? 0.042 -37.562 -11.352 1 94 200 LYS A O 1
ATOM 1554 N N . THR A 1 201 ? -2.033 -36.844 -10.938 1 93.56 201 THR A N 1
ATOM 1555 C CA . THR A 1 201 ? -2.43 -36.906 -12.344 1 93.56 201 THR A CA 1
ATOM 1556 C C . THR A 1 201 ? -1.985 -35.656 -13.094 1 93.56 201 THR A C 1
ATOM 1558 O O . THR A 1 201 ? -1.9 -35.656 -14.32 1 93.56 201 THR A O 1
ATOM 1561 N N . ARG A 1 202 ? -1.661 -34.594 -12.391 1 95.31 202 ARG A N 1
ATOM 1562 C CA . ARG A 1 202 ? -1.385 -33.312 -13.023 1 95.31 202 ARG A CA 1
ATOM 1563 C C . ARG A 1 202 ? -0.019 -32.75 -12.602 1 95.31 202 ARG A C 1
ATOM 1565 O O . ARG A 1 202 ? 0.562 -31.922 -13.289 1 95.31 202 ARG A O 1
ATOM 1572 N N . PHE A 1 203 ? 0.434 -33.188 -11.398 1 97.56 203 PHE A N 1
ATOM 1573 C CA . PHE A 1 203 ? 1.708 -32.719 -10.867 1 97.56 203 PHE A CA 1
ATOM 1574 C C . PHE A 1 203 ? 2.771 -33.812 -10.961 1 97.56 203 PHE A C 1
ATOM 1576 O O . PHE A 1 203 ? 2.529 -34.969 -10.578 1 97.56 203 PHE A O 1
ATOM 1583 N N . THR A 1 204 ? 3.889 -33.531 -11.531 1 98.25 204 THR A N 1
ATOM 1584 C CA . THR A 1 204 ? 5.043 -34.406 -11.609 1 98.25 204 THR A CA 1
ATOM 1585 C C . THR A 1 204 ? 6.25 -33.812 -10.914 1 98.25 204 THR A C 1
ATOM 1587 O O . THR A 1 204 ? 6.441 -32.594 -10.938 1 98.25 204 THR A O 1
ATOM 1590 N N . VAL A 1 205 ? 7.043 -34.625 -10.211 1 98.56 205 VAL A N 1
ATOM 1591 C CA . VAL A 1 205 ? 8.297 -34.219 -9.609 1 98.56 205 VAL A CA 1
ATOM 1592 C C . VAL A 1 205 ? 9.477 -34.719 -10.445 1 98.56 205 VAL A C 1
ATOM 1594 O O . VAL A 1 205 ? 9.539 -35.906 -10.773 1 98.56 205 VAL A O 1
ATOM 1597 N N . ASN A 1 206 ? 10.266 -33.844 -10.914 1 98.75 206 ASN A N 1
ATOM 1598 C CA . ASN A 1 206 ? 11.477 -34.156 -11.664 1 98.75 206 ASN A CA 1
ATOM 1599 C C . ASN A 1 206 ? 12.734 -33.719 -10.914 1 98.75 206 ASN A C 1
ATOM 1601 O O . ASN A 1 206 ? 13.008 -32.531 -10.805 1 98.75 206 ASN A O 1
ATOM 1605 N N . ASN A 1 207 ? 13.555 -34.625 -10.453 1 98.62 207 ASN A N 1
ATOM 1606 C CA . ASN A 1 207 ? 14.711 -34.344 -9.602 1 98.62 207 ASN A CA 1
ATOM 1607 C C . ASN A 1 207 ? 15.984 -34.188 -10.43 1 98.62 207 ASN A C 1
ATOM 1609 O O . ASN A 1 207 ? 17.047 -33.875 -9.883 1 98.62 207 ASN A O 1
ATOM 1613 N N . THR A 1 208 ? 15.898 -34.406 -11.75 1 98.69 208 THR A N 1
ATOM 1614 C CA . THR A 1 208 ? 17.094 -34.375 -12.57 1 98.69 208 THR A CA 1
ATOM 1615 C C . THR A 1 208 ? 17.703 -32.969 -12.578 1 98.69 208 THR A C 1
ATOM 1617 O O . THR A 1 208 ? 17 -31.984 -12.773 1 98.69 208 THR A O 1
ATOM 1620 N N . PRO A 1 209 ? 19.016 -32.875 -12.281 1 98.69 209 PRO A N 1
ATOM 1621 C CA . PRO A 1 209 ? 19.641 -31.547 -12.328 1 98.69 209 PRO A CA 1
ATOM 1622 C C . PRO A 1 209 ? 19.453 -30.844 -13.68 1 98.69 209 PRO A C 1
ATOM 1624 O O . PRO A 1 209 ? 19.484 -31.5 -14.727 1 98.69 209 PRO A O 1
ATOM 1627 N N . ILE A 1 210 ? 19.312 -29.531 -13.641 1 98.81 210 ILE A N 1
ATOM 1628 C CA . ILE A 1 210 ? 19.141 -28.734 -14.844 1 98.81 210 ILE A CA 1
ATOM 1629 C C . ILE A 1 210 ? 20.5 -28.281 -15.375 1 98.81 210 ILE A C 1
ATOM 1631 O O . ILE A 1 210 ? 21.25 -27.625 -14.664 1 98.81 210 ILE A O 1
ATOM 1635 N N . LYS A 1 211 ? 20.766 -28.641 -16.594 1 98.69 211 LYS A N 1
ATOM 1636 C CA . LYS A 1 211 ? 22.031 -28.281 -17.234 1 98.69 211 LYS A CA 1
ATOM 1637 C C . LYS A 1 211 ? 21.969 -26.875 -17.812 1 98.69 211 LYS A C 1
ATOM 1639 O O . LYS A 1 211 ? 22.922 -26.094 -17.688 1 98.69 211 LYS A O 1
ATOM 1644 N N . LYS A 1 212 ? 20.859 -26.641 -18.438 1 98.44 212 LYS A N 1
ATOM 1645 C CA . LYS A 1 212 ? 20.734 -25.359 -19.125 1 98.44 212 LYS A CA 1
ATOM 1646 C C . LYS A 1 212 ? 19.281 -25.047 -19.438 1 98.44 212 LYS A C 1
ATOM 1648 O O . LYS A 1 212 ? 18.453 -25.953 -19.594 1 98.44 212 LYS A O 1
ATOM 1653 N N . LEU A 1 213 ? 19.016 -23.703 -19.422 1 98.81 213 LEU A N 1
ATOM 1654 C CA . LEU A 1 213 ? 17.719 -23.188 -19.859 1 98.81 213 LEU A CA 1
ATOM 1655 C C . LEU A 1 213 ? 17.844 -22.375 -21.141 1 98.81 213 LEU A C 1
ATOM 1657 O O . LEU A 1 213 ? 18.828 -21.641 -21.312 1 98.81 213 LEU A O 1
ATOM 1661 N N . THR A 1 214 ? 16.969 -22.531 -22.031 1 98.56 214 THR A N 1
ATOM 1662 C CA . THR A 1 214 ? 16.781 -21.672 -23.188 1 98.56 214 THR A CA 1
ATOM 1663 C C . THR A 1 214 ? 15.312 -21.312 -23.359 1 98.56 214 THR A C 1
ATOM 1665 O O . THR A 1 214 ? 14.438 -22.047 -22.906 1 98.56 214 THR A O 1
ATOM 1668 N N . HIS A 1 215 ? 15.07 -20.078 -23.797 1 97.94 215 HIS A N 1
ATOM 1669 C CA . HIS A 1 215 ? 13.664 -19.719 -23.938 1 97.94 215 HIS A CA 1
ATOM 1670 C C . HIS A 1 215 ? 13.391 -19.094 -25.297 1 97.94 215 HIS A C 1
ATOM 1672 O O . HIS A 1 215 ? 14.312 -18.594 -25.953 1 97.94 215 HIS A O 1
ATOM 1678 N N . THR A 1 216 ? 12.219 -19.219 -25.812 1 97.06 216 THR A N 1
ATOM 1679 C CA . THR A 1 216 ? 11.633 -18.484 -26.922 1 97.06 216 THR A CA 1
ATOM 1680 C C . THR A 1 216 ? 10.539 -17.547 -26.438 1 97.06 216 THR A C 1
ATOM 1682 O O . THR A 1 216 ? 10.391 -17.328 -25.234 1 97.06 216 THR A O 1
ATOM 1685 N N . ARG A 1 217 ? 9.867 -17.031 -27.453 1 93.56 217 ARG A N 1
ATOM 1686 C CA . ARG A 1 217 ? 8.75 -16.156 -27.094 1 93.56 217 ARG A CA 1
ATOM 1687 C C . ARG A 1 217 ? 7.609 -16.969 -26.469 1 93.56 217 ARG A C 1
ATOM 1689 O O . ARG A 1 217 ? 6.844 -16.438 -25.656 1 93.56 217 ARG A O 1
ATOM 1696 N N . SER A 1 218 ? 7.578 -18.203 -26.703 1 96.19 218 SER A N 1
ATOM 1697 C CA . SER A 1 218 ? 6.363 -18.938 -26.359 1 96.19 218 SER A CA 1
ATOM 1698 C C . SER A 1 218 ? 6.645 -20 -25.312 1 96.19 218 SER A C 1
ATOM 1700 O O . SER A 1 218 ? 5.719 -20.531 -24.688 1 96.19 218 SER A O 1
ATOM 1702 N N . SER A 1 219 ? 7.906 -20.328 -25.141 1 98.19 219 SER A N 1
ATOM 1703 C CA . SER A 1 219 ? 8.172 -21.453 -24.25 1 98.19 219 SER A CA 1
ATOM 1704 C C . SER A 1 219 ? 9.578 -21.375 -23.656 1 98.19 219 SER A C 1
ATOM 1706 O O . SER A 1 219 ? 10.375 -20.516 -24.062 1 98.19 219 SER A O 1
ATOM 1708 N N . ILE A 1 220 ? 9.828 -22.172 -22.672 1 98.69 220 ILE A N 1
ATOM 1709 C CA . ILE A 1 220 ? 11.141 -22.344 -22.047 1 98.69 220 ILE A CA 1
ATOM 1710 C C . ILE A 1 220 ? 11.531 -23.812 -22.078 1 98.69 220 ILE A C 1
ATOM 1712 O O . ILE A 1 220 ? 10.703 -24.703 -21.844 1 98.69 220 ILE A O 1
ATOM 1716 N N . HIS A 1 221 ? 12.781 -24.062 -22.469 1 98.75 221 HIS A N 1
ATOM 1717 C CA . HIS A 1 221 ? 13.312 -25.406 -22.641 1 98.75 221 HIS A CA 1
ATOM 1718 C C . HIS A 1 221 ? 14.352 -25.719 -21.562 1 98.75 221 HIS A C 1
ATOM 1720 O O . HIS A 1 221 ? 15.234 -24.891 -21.281 1 98.75 221 HIS A O 1
ATOM 1726 N N . LEU A 1 222 ? 14.203 -26.844 -20.922 1 98.81 222 LEU A N 1
ATOM 1727 C CA . LEU A 1 222 ? 15.156 -27.328 -19.938 1 98.81 222 LEU A CA 1
ATOM 1728 C C . LEU A 1 222 ? 15.984 -28.484 -20.5 1 98.81 222 LEU A C 1
ATOM 1730 O O . LEU A 1 222 ? 15.43 -29.516 -20.906 1 98.81 222 LEU A O 1
ATOM 1734 N N . GLU A 1 223 ? 17.25 -28.266 -20.625 1 98.81 223 GLU A N 1
ATOM 1735 C CA . GLU A 1 223 ? 18.172 -29.375 -20.828 1 98.81 223 GLU A CA 1
ATOM 1736 C C . GLU A 1 223 ? 18.641 -29.953 -19.484 1 98.81 223 GLU A C 1
ATOM 1738 O O . GLU A 1 223 ? 19.219 -29.234 -18.672 1 98.81 223 GLU A O 1
ATOM 1743 N N . LEU A 1 224 ? 18.391 -31.203 -19.312 1 98.69 224 LEU A N 1
ATOM 1744 C CA . LEU A 1 224 ? 18.719 -31.828 -18.047 1 98.69 224 LEU A CA 1
ATOM 1745 C C . LEU A 1 224 ? 20.047 -32.562 -18.109 1 98.69 224 LEU A C 1
ATOM 1747 O O . LEU A 1 224 ? 20.562 -32.812 -19.203 1 98.69 224 LEU A O 1
ATOM 1751 N N . ALA A 1 225 ? 20.594 -32.844 -16.969 1 98.31 225 ALA A N 1
ATOM 1752 C CA . ALA A 1 225 ? 21.938 -33.406 -16.875 1 98.31 225 ALA A CA 1
ATOM 1753 C C . ALA A 1 225 ? 22 -34.812 -17.469 1 98.31 225 ALA A C 1
ATOM 1755 O O . ALA A 1 225 ? 23.062 -35.281 -17.906 1 98.31 225 ALA A O 1
ATOM 1756 N N . ASP A 1 226 ? 20.875 -35.5 -17.516 1 98.06 226 ASP A N 1
ATOM 1757 C CA . ASP A 1 226 ? 20.875 -36.875 -18.047 1 98.06 226 ASP A CA 1
ATOM 1758 C C . ASP A 1 226 ? 20.703 -36.875 -19.562 1 98.06 226 ASP A C 1
ATOM 1760 O O . ASP A 1 226 ? 20.578 -37.938 -20.188 1 98.06 226 ASP A O 1
ATOM 1764 N N . GLY A 1 227 ? 20.516 -35.719 -20.125 1 97.38 227 GLY A N 1
ATOM 1765 C CA . GLY A 1 227 ? 20.438 -35.625 -21.562 1 97.38 227 GLY A CA 1
ATOM 1766 C C . GLY A 1 227 ? 19.016 -35.406 -22.078 1 97.38 227 GLY A C 1
ATOM 1767 O O . GLY A 1 227 ? 18.812 -35.031 -23.219 1 97.38 227 GLY A O 1
ATOM 1768 N N . THR A 1 228 ? 18.047 -35.5 -21.25 1 97.94 228 THR A N 1
ATOM 1769 C CA . THR A 1 228 ? 16.672 -35.312 -21.656 1 97.94 228 THR A CA 1
ATOM 1770 C C . THR A 1 228 ? 16.344 -33.812 -21.719 1 97.94 228 THR A C 1
ATOM 1772 O O . THR A 1 228 ? 17.047 -33 -21.109 1 97.94 228 THR A O 1
ATOM 1775 N N . THR A 1 229 ? 15.391 -33.531 -22.531 1 98.12 229 THR A N 1
ATOM 1776 C CA . THR A 1 229 ? 14.906 -32.156 -22.641 1 98.12 229 THR A CA 1
ATOM 1777 C C . THR A 1 229 ? 13.43 -32.062 -22.266 1 98.12 229 THR A C 1
ATOM 1779 O O . THR A 1 229 ? 12.672 -33 -22.484 1 98.12 229 THR A O 1
ATOM 1782 N N . LYS A 1 230 ? 13.07 -31.031 -21.625 1 98.56 230 LYS A N 1
ATOM 1783 C CA . LYS A 1 230 ? 11.688 -30.719 -21.281 1 98.56 230 LYS A CA 1
ATOM 1784 C C . LYS A 1 230 ? 11.305 -29.328 -21.797 1 98.56 230 LYS A C 1
ATOM 1786 O O . LYS A 1 230 ? 12.164 -28.469 -21.969 1 98.56 230 LYS A O 1
ATOM 1791 N N . GLU A 1 231 ? 10.055 -29.156 -22.156 1 98.62 231 GLU A N 1
ATOM 1792 C CA . GLU A 1 231 ? 9.523 -27.875 -22.578 1 98.62 231 GLU A CA 1
ATOM 1793 C C . GLU A 1 231 ? 8.32 -27.469 -21.734 1 98.62 231 GLU A C 1
ATOM 1795 O O . GLU A 1 231 ? 7.422 -28.266 -21.5 1 98.62 231 GLU A O 1
ATOM 1800 N N . GLU A 1 232 ? 8.328 -26.344 -21.188 1 98.81 232 GLU A N 1
ATOM 1801 C CA . GLU A 1 232 ? 7.227 -25.719 -20.469 1 98.81 232 GLU A CA 1
ATOM 1802 C C . GLU A 1 232 ? 6.832 -24.391 -21.109 1 98.81 232 GLU A C 1
ATOM 1804 O O . GLU A 1 232 ? 7.648 -23.75 -21.75 1 98.81 232 GLU A O 1
ATOM 1809 N N . THR A 1 233 ? 5.559 -23.969 -20.969 1 98.75 233 THR A N 1
ATOM 1810 C CA . THR A 1 233 ? 5.184 -22.625 -21.406 1 98.75 233 THR A CA 1
ATOM 1811 C C . THR A 1 233 ? 5.91 -21.562 -20.578 1 98.75 233 THR A C 1
ATOM 1813 O O . THR A 1 233 ? 6.406 -20.578 -21.141 1 98.75 233 THR A O 1
ATOM 1816 N N . PHE A 1 234 ? 5.949 -21.703 -19.312 1 98.75 234 PHE A N 1
ATOM 1817 C CA . PHE A 1 234 ? 6.703 -20.844 -18.406 1 98.75 234 PHE A CA 1
ATOM 1818 C C . PHE A 1 234 ? 7.199 -21.625 -17.188 1 98.75 234 PHE A C 1
ATOM 1820 O O . PHE A 1 234 ? 6.738 -22.734 -16.938 1 98.75 234 PHE A O 1
ATOM 1827 N N . LEU A 1 235 ? 8.25 -21.125 -16.516 1 98.81 235 LEU A N 1
ATOM 1828 C CA . LEU A 1 235 ? 8.695 -21.578 -15.211 1 98.81 235 LEU A CA 1
ATOM 1829 C C . LEU A 1 235 ? 8.336 -20.562 -14.133 1 98.81 235 LEU A C 1
ATOM 1831 O O . LEU A 1 235 ? 8.359 -19.359 -14.375 1 98.81 235 LEU A O 1
ATOM 1835 N N . VAL A 1 236 ? 7.969 -21.078 -12.992 1 98.75 236 VAL A N 1
ATOM 1836 C CA . VAL A 1 236 ? 7.762 -20.234 -11.82 1 98.75 236 VAL A CA 1
ATOM 1837 C C . VAL A 1 236 ? 8.969 -20.344 -10.891 1 98.75 236 VAL A C 1
ATOM 1839 O O . VAL A 1 236 ? 9.375 -21.438 -10.516 1 98.75 236 VAL A O 1
ATOM 1842 N N . HIS A 1 237 ? 9.539 -19.234 -10.57 1 98.31 237 HIS A N 1
ATOM 1843 C CA . HIS A 1 237 ? 10.625 -19.203 -9.594 1 98.31 237 HIS A CA 1
ATOM 1844 C C . HIS A 1 237 ? 10.789 -17.797 -9.016 1 98.31 237 HIS A C 1
ATOM 1846 O O . HIS A 1 237 ? 10.625 -16.797 -9.727 1 98.31 237 HIS A O 1
ATOM 1852 N N . SER A 1 238 ? 11.047 -17.703 -7.789 1 95.38 238 SER A N 1
ATOM 1853 C CA . SER A 1 238 ? 11.406 -16.469 -7.102 1 95.38 238 SER A CA 1
ATOM 1854 C C . SER A 1 238 ? 12.82 -16.547 -6.539 1 95.38 238 SER A C 1
ATOM 1856 O O . SER A 1 238 ? 13.039 -17.109 -5.465 1 95.38 238 SER A O 1
ATOM 1858 N N . PRO A 1 239 ? 13.781 -15.898 -7.195 1 95.88 239 PRO A N 1
ATOM 1859 C CA . PRO A 1 239 ? 15.148 -15.961 -6.684 1 95.88 239 PRO A CA 1
ATOM 1860 C C . PRO A 1 239 ? 15.305 -15.266 -5.332 1 95.88 239 PRO A C 1
ATOM 1862 O O . PRO A 1 239 ? 14.461 -14.453 -4.949 1 95.88 239 PRO A O 1
ATOM 1865 N N . ASN A 1 240 ? 16.297 -15.672 -4.586 1 95.69 240 ASN A N 1
ATOM 1866 C CA . ASN A 1 240 ? 16.672 -14.875 -3.42 1 95.69 240 ASN A CA 1
ATOM 1867 C C . ASN A 1 240 ? 16.969 -13.43 -3.803 1 95.69 240 ASN A C 1
ATOM 1869 O O . ASN A 1 240 ? 17.281 -13.141 -4.957 1 95.69 240 ASN A O 1
ATOM 1873 N N . THR A 1 241 ? 16.688 -12.586 -2.859 1 95.81 241 THR A N 1
ATOM 1874 C CA . THR A 1 241 ? 16.969 -11.172 -3.109 1 95.81 241 THR A CA 1
ATOM 1875 C C . THR A 1 241 ? 17.812 -10.578 -1.992 1 95.81 241 THR A C 1
ATOM 1877 O O . THR A 1 241 ? 17.922 -11.164 -0.912 1 95.81 241 THR A O 1
ATOM 1880 N N . THR A 1 242 ? 18.484 -9.539 -2.291 1 95.88 242 THR A N 1
ATOM 1881 C CA . THR A 1 242 ? 19.203 -8.719 -1.315 1 95.88 242 THR A CA 1
ATOM 1882 C C . THR A 1 242 ? 18.891 -7.238 -1.523 1 95.88 242 THR A C 1
ATOM 1884 O O . THR A 1 242 ? 18.375 -6.848 -2.572 1 95.88 242 THR A O 1
ATOM 1887 N N . VAL A 1 243 ? 19.109 -6.457 -0.453 1 97.75 243 VAL A N 1
ATOM 1888 C CA . VAL A 1 243 ? 18.953 -5.012 -0.566 1 97.75 243 VAL A CA 1
ATOM 1889 C C . VAL A 1 243 ? 19.953 -4.465 -1.583 1 97.75 243 VAL A C 1
ATOM 1891 O O . VAL A 1 243 ? 21.141 -4.816 -1.551 1 97.75 243 VAL A O 1
ATOM 1894 N N . LYS A 1 244 ? 19.453 -3.68 -2.488 1 97.19 244 LYS A N 1
ATOM 1895 C CA . LYS A 1 244 ? 20.328 -3.148 -3.529 1 97.19 244 LYS A CA 1
ATOM 1896 C C . LYS A 1 244 ? 21.266 -2.086 -2.971 1 97.19 244 LYS A C 1
ATOM 1898 O O . LYS A 1 244 ? 20.844 -1.193 -2.236 1 97.19 244 LYS A O 1
ATOM 1903 N N . GLY A 1 245 ? 22.625 -2.18 -3.316 1 95.56 245 GLY A N 1
ATOM 1904 C CA . GLY A 1 245 ? 23.594 -1.142 -3.008 1 95.56 245 GLY A CA 1
ATOM 1905 C C . GLY A 1 245 ? 24.156 -1.24 -1.599 1 95.56 245 GLY A C 1
ATOM 1906 O O . GLY A 1 245 ? 23.703 -2.074 -0.808 1 95.56 245 GLY A O 1
ATOM 1907 N N . PRO A 1 246 ? 25.031 -0.343 -1.271 1 97.56 246 PRO A N 1
ATOM 1908 C CA . PRO A 1 246 ? 25.812 -0.47 -0.03 1 97.56 246 PRO A CA 1
ATOM 1909 C C . PRO A 1 246 ? 25.234 0.366 1.11 1 97.56 246 PRO A C 1
ATOM 1911 O O . PRO A 1 246 ? 25.703 0.278 2.246 1 97.56 246 PRO A O 1
ATOM 1914 N N . LEU A 1 247 ? 24.203 1.121 0.92 1 98.56 247 LEU A N 1
ATOM 1915 C CA . LEU A 1 247 ? 23.781 2.154 1.862 1 98.56 247 LEU A CA 1
ATOM 1916 C C . LEU A 1 247 ? 23.312 1.535 3.174 1 98.56 247 LEU A C 1
ATOM 1918 O O . LEU A 1 247 ? 23.672 2.014 4.254 1 98.56 247 LEU A O 1
ATOM 1922 N N . ALA A 1 248 ? 22.469 0.513 3.045 1 98.5 248 ALA A N 1
ATOM 1923 C CA . ALA A 1 248 ? 21.938 -0.119 4.246 1 98.5 248 ALA A CA 1
ATOM 1924 C C . ALA A 1 248 ? 23.062 -0.645 5.137 1 98.5 248 ALA A C 1
ATOM 1926 O O . ALA A 1 248 ? 23.031 -0.448 6.355 1 98.5 248 ALA A O 1
ATOM 1927 N N . SER A 1 249 ? 24.047 -1.308 4.516 1 98 249 SER A N 1
ATOM 1928 C CA . SER A 1 249 ? 25.172 -1.86 5.258 1 98 249 SER A CA 1
ATOM 1929 C C . SER A 1 249 ? 26.047 -0.754 5.84 1 98 249 SER A C 1
ATOM 1931 O O . SER A 1 249 ? 26.5 -0.847 6.988 1 98 249 SER A O 1
ATOM 1933 N N . GLN A 1 250 ? 26.281 0.288 5.098 1 98.62 250 GLN A N 1
ATOM 1934 C CA . GLN A 1 250 ? 27.125 1.399 5.527 1 98.62 250 GLN A CA 1
ATOM 1935 C C . GLN A 1 250 ? 26.547 2.096 6.754 1 98.62 250 GLN A C 1
ATOM 1937 O O . GLN A 1 250 ? 27.281 2.57 7.617 1 98.62 250 GLN A O 1
ATOM 1942 N N . LEU A 1 251 ? 25.234 2.094 6.805 1 98.56 251 LEU A N 1
ATOM 1943 C CA . LEU A 1 251 ? 24.547 2.76 7.906 1 98.56 251 LEU A CA 1
ATOM 1944 C C . LEU A 1 251 ? 24.312 1.8 9.07 1 98.56 251 LEU A C 1
ATOM 1946 O O . LEU A 1 251 ? 23.812 2.197 10.117 1 98.56 251 LEU A O 1
ATOM 1950 N N . GLY A 1 252 ? 24.656 0.52 8.867 1 98.19 252 GLY A N 1
ATOM 1951 C CA . GLY A 1 252 ? 24.484 -0.48 9.906 1 98.19 252 GLY A CA 1
ATOM 1952 C C . GLY A 1 252 ? 23.031 -0.797 10.195 1 98.19 252 GLY A C 1
ATOM 1953 O O . GLY A 1 252 ? 22.656 -1.051 11.344 1 98.19 252 GLY A O 1
ATOM 1954 N N . LEU A 1 253 ? 22.172 -0.768 9.211 1 98.75 253 LEU A N 1
ATOM 1955 C CA . LEU A 1 253 ? 20.75 -1.024 9.422 1 98.75 253 LEU A CA 1
ATOM 1956 C C . LEU A 1 253 ? 20.5 -2.494 9.742 1 98.75 253 LEU A C 1
ATOM 1958 O O . LEU A 1 253 ? 21.141 -3.377 9.164 1 98.75 253 LEU A O 1
ATOM 1962 N N . GLU A 1 254 ? 19.562 -2.725 10.594 1 98.75 254 GLU A N 1
ATOM 1963 C CA . GLU A 1 254 ? 19.141 -4.09 10.891 1 98.75 254 GLU A CA 1
ATOM 1964 C C . GLU A 1 254 ? 18.391 -4.699 9.719 1 98.75 254 GLU A C 1
ATOM 1966 O O . GLU A 1 254 ? 17.531 -4.039 9.117 1 98.75 254 GLU A O 1
ATOM 1971 N N . LEU A 1 255 ? 18.703 -5.902 9.445 1 98 255 LEU A N 1
ATOM 1972 C CA . LEU A 1 255 ? 18.016 -6.645 8.398 1 98 255 LEU A CA 1
ATOM 1973 C C . LEU A 1 255 ? 17.125 -7.723 9.008 1 98 255 LEU A C 1
ATOM 1975 O O . LEU A 1 255 ? 17.359 -8.18 10.125 1 98 255 LEU A O 1
ATOM 1979 N N . THR A 1 256 ? 16.062 -8.047 8.305 1 96.56 256 THR A N 1
ATOM 1980 C CA . THR A 1 256 ? 15.242 -9.203 8.664 1 96.56 256 THR A CA 1
ATOM 1981 C C . THR A 1 256 ? 15.969 -10.5 8.32 1 96.56 256 THR A C 1
ATOM 1983 O O . THR A 1 256 ? 16.969 -10.492 7.598 1 96.56 256 THR A O 1
ATOM 1986 N N . PRO A 1 257 ? 15.438 -11.625 8.805 1 92.75 257 PRO A N 1
ATOM 1987 C CA . PRO A 1 257 ? 16.047 -12.906 8.461 1 92.75 257 PRO A CA 1
ATOM 1988 C C . PRO A 1 257 ? 16.047 -13.172 6.953 1 92.75 257 PRO A C 1
ATOM 1990 O O . PRO A 1 257 ? 16.875 -13.938 6.457 1 92.75 257 PRO A O 1
ATOM 1993 N N . MET A 1 258 ? 15.219 -12.539 6.207 1 91.69 258 MET A N 1
ATOM 1994 C CA . MET A 1 258 ? 15.117 -12.758 4.766 1 91.69 258 MET A CA 1
ATOM 1995 C C . MET A 1 258 ? 16.062 -11.844 4.004 1 91.69 258 MET A C 1
ATOM 1997 O O . MET A 1 258 ? 16.172 -11.938 2.779 1 91.69 258 MET A O 1
ATOM 2001 N N . GLY A 1 259 ? 16.734 -10.938 4.727 1 94.25 259 GLY A N 1
ATOM 2002 C CA . GLY A 1 259 ? 17.75 -10.109 4.094 1 94.25 259 GLY A CA 1
ATOM 2003 C C . GLY A 1 259 ? 17.234 -8.734 3.693 1 94.25 259 GLY A C 1
ATOM 2004 O O . GLY A 1 259 ? 17.938 -7.973 3.029 1 94.25 259 GLY A O 1
ATOM 2005 N N . ASP A 1 260 ? 16.031 -8.383 4.113 1 97.88 260 ASP A N 1
ATOM 2006 C CA . ASP A 1 260 ? 15.461 -7.07 3.844 1 97.88 260 ASP A CA 1
ATOM 2007 C C . ASP A 1 260 ? 15.742 -6.105 4.996 1 97.88 260 ASP A C 1
ATOM 2009 O O . ASP A 1 260 ? 16.031 -6.535 6.113 1 97.88 260 ASP A O 1
ATOM 2013 N N . ILE A 1 261 ? 15.672 -4.844 4.688 1 98.81 261 ILE A N 1
ATOM 2014 C CA . ILE A 1 261 ? 15.82 -3.869 5.766 1 98.81 261 ILE A CA 1
ATOM 2015 C C . ILE A 1 261 ? 14.664 -4.012 6.754 1 98.81 261 ILE A C 1
ATOM 2017 O O . ILE A 1 261 ? 13.5 -4.082 6.355 1 98.81 261 ILE A O 1
ATOM 2021 N N . ASN A 1 262 ? 15.047 -4.133 8.039 1 98.75 262 ASN A N 1
ATOM 2022 C CA . ASN A 1 262 ? 14.008 -4.16 9.07 1 98.75 262 ASN A CA 1
ATOM 2023 C C . ASN A 1 262 ? 13.391 -2.781 9.281 1 98.75 262 ASN A C 1
ATOM 2025 O O . ASN A 1 262 ? 13.945 -1.956 10.016 1 98.75 262 ASN A O 1
ATOM 2029 N N . ALA A 1 263 ? 12.289 -2.51 8.625 1 98.44 263 ALA A N 1
ATOM 2030 C CA . ALA A 1 263 ? 11.508 -1.276 8.727 1 98.44 263 ALA A CA 1
ATOM 2031 C C . ALA A 1 263 ? 10.016 -1.57 8.781 1 98.44 263 ALA A C 1
ATOM 2033 O O . ALA A 1 263 ? 9.328 -1.5 7.758 1 98.44 263 ALA A O 1
ATOM 2034 N N . ALA A 1 264 ? 9.445 -1.799 9.93 1 95.25 264 ALA A N 1
ATOM 2035 C CA . ALA A 1 264 ? 8.094 -2.312 10.133 1 95.25 264 ALA A CA 1
ATOM 2036 C C . ALA A 1 264 ? 7.055 -1.221 9.906 1 95.25 264 ALA A C 1
ATOM 2038 O O . ALA A 1 264 ? 7.32 -0.04 10.141 1 95.25 264 ALA A O 1
ATOM 2039 N N . PRO A 1 265 ? 5.895 -1.548 9.344 1 94 265 PRO A N 1
ATOM 2040 C CA . PRO A 1 265 ? 4.766 -0.616 9.273 1 94 265 PRO A CA 1
ATOM 2041 C C . PRO A 1 265 ? 4.262 -0.198 10.648 1 94 265 PRO A C 1
ATOM 2043 O O . PRO A 1 265 ? 4.477 -0.913 11.633 1 94 265 PRO A O 1
ATOM 2046 N N . PRO A 1 266 ? 3.602 0.915 10.758 1 93.06 266 PRO A N 1
ATOM 2047 C CA . PRO A 1 266 ? 3.197 1.735 9.617 1 93.06 266 PRO A CA 1
ATOM 2048 C C . PRO A 1 266 ? 4.211 2.83 9.289 1 93.06 266 PRO A C 1
ATOM 2050 O O . PRO A 1 266 ? 4.105 3.48 8.242 1 93.06 266 PRO A O 1
ATOM 2053 N N . MET A 1 267 ? 5.258 3.082 10.125 1 96.31 267 MET A N 1
ATOM 2054 C CA . MET A 1 267 ? 6.117 4.25 9.961 1 96.31 267 MET A CA 1
ATOM 2055 C C . MET A 1 267 ? 7.301 3.928 9.055 1 96.31 267 MET A C 1
ATOM 2057 O O . MET A 1 267 ? 7.879 4.824 8.445 1 96.31 267 MET A O 1
ATOM 2061 N N . HIS A 1 268 ? 7.746 2.607 9.109 1 98.25 268 HIS A N 1
ATOM 2062 C CA . HIS A 1 268 ? 8.844 2.117 8.281 1 98.25 268 HIS A CA 1
ATOM 2063 C C . HIS A 1 268 ? 10.164 2.77 8.672 1 98.25 268 HIS A C 1
ATOM 2065 O O . HIS A 1 268 ? 10.984 3.088 7.809 1 98.25 268 HIS A O 1
ATOM 2071 N N . GLN A 1 269 ? 10.234 3.049 10 1 98.44 269 GLN A N 1
ATOM 2072 C CA . GLN A 1 269 ? 11.516 3.5 10.523 1 98.44 269 GLN A CA 1
ATOM 2073 C C . GLN A 1 269 ? 12.484 2.33 10.695 1 98.44 269 GLN A C 1
ATOM 2075 O O . GLN A 1 269 ? 12.086 1.254 11.148 1 98.44 269 GLN A O 1
ATOM 2080 N N . THR A 1 270 ? 13.727 2.52 10.312 1 98.69 270 THR A N 1
ATOM 2081 C CA . THR A 1 270 ? 14.75 1.491 10.477 1 98.69 270 THR A CA 1
ATOM 2082 C C . THR A 1 270 ? 15.32 1.518 11.891 1 98.69 270 THR A C 1
ATOM 2084 O O . THR A 1 270 ? 14.797 2.203 12.766 1 98.69 270 THR A O 1
ATOM 2087 N N . SER A 1 271 ? 16.375 0.728 12.094 1 98.44 271 SER A N 1
ATOM 2088 C CA . SER A 1 271 ? 17.047 0.656 13.383 1 98.44 271 SER A CA 1
ATOM 2089 C C . SER A 1 271 ? 17.812 1.935 13.68 1 98.44 271 SER A C 1
ATOM 2091 O O . SER A 1 271 ? 18.25 2.162 14.812 1 98.44 271 SER A O 1
ATOM 2093 N N . VAL A 1 272 ? 18.047 2.768 12.68 1 98 272 VAL A N 1
ATOM 2094 C CA . VAL A 1 272 ? 18.719 4.051 12.859 1 98 272 VAL A CA 1
ATOM 2095 C C . VAL A 1 272 ? 17.688 5.18 12.812 1 98 272 VAL A C 1
ATOM 2097 O O . VAL A 1 272 ? 17.016 5.375 11.797 1 98 272 VAL A O 1
ATOM 2100 N N . ARG A 1 273 ? 17.562 5.914 13.922 1 96.38 273 ARG A N 1
ATOM 2101 C CA . ARG A 1 273 ? 16.609 7.012 14 1 96.38 273 ARG A CA 1
ATOM 2102 C C . ARG A 1 273 ? 16.844 8.016 12.875 1 96.38 273 ARG A C 1
ATOM 2104 O O . ARG A 1 273 ? 17.984 8.414 12.625 1 96.38 273 ARG A O 1
ATOM 2111 N N . GLY A 1 274 ? 15.781 8.375 12.18 1 97.69 274 GLY A N 1
ATOM 2112 C CA . GLY A 1 274 ? 15.867 9.344 11.094 1 97.69 274 GLY A CA 1
ATOM 2113 C C . GLY A 1 274 ? 16.062 8.695 9.734 1 97.69 274 GLY A C 1
ATOM 2114 O O . GLY A 1 274 ? 16.016 9.375 8.711 1 97.69 274 GLY A O 1
ATOM 2115 N N . VAL A 1 275 ? 16.297 7.363 9.766 1 98.88 275 VAL A N 1
ATOM 2116 C CA . VAL A 1 275 ? 16.391 6.602 8.523 1 98.88 275 VAL A CA 1
ATOM 2117 C C . VAL A 1 275 ? 15.148 5.727 8.359 1 98.88 275 VAL A C 1
ATOM 2119 O O . VAL A 1 275 ? 14.836 4.914 9.234 1 98.88 275 VAL A O 1
ATOM 2122 N N . PHE A 1 276 ? 14.453 5.938 7.312 1 98.94 276 PHE A N 1
ATOM 2123 C CA . PHE A 1 276 ? 13.297 5.137 6.93 1 98.94 276 PHE A CA 1
ATOM 2124 C C . PHE A 1 276 ? 13.594 4.316 5.684 1 98.94 276 PHE A C 1
ATOM 2126 O O . PHE A 1 276 ? 14.594 4.551 5 1 98.94 276 PHE A O 1
ATOM 2133 N N . ALA A 1 277 ? 12.773 3.316 5.441 1 98.94 277 ALA A N 1
ATOM 2134 C CA . ALA A 1 277 ? 12.914 2.508 4.234 1 98.94 277 ALA A CA 1
ATOM 2135 C C . ALA A 1 277 ? 11.547 2.111 3.68 1 98.94 277 ALA A C 1
ATOM 2137 O O . ALA A 1 277 ? 10.578 1.998 4.43 1 98.94 277 ALA A O 1
ATOM 2138 N N . ALA A 1 278 ? 11.5 1.916 2.379 1 98.88 278 ALA A N 1
ATOM 2139 C CA . ALA A 1 278 ? 10.242 1.613 1.712 1 98.88 278 ALA A CA 1
ATOM 2140 C C . ALA A 1 278 ? 10.477 0.891 0.389 1 98.88 278 ALA A C 1
ATOM 2142 O O . ALA A 1 278 ? 11.531 1.055 -0.235 1 98.88 278 ALA A O 1
ATOM 2143 N N . GLY A 1 279 ? 9.477 0.168 -0.053 1 98.44 279 GLY A N 1
ATOM 2144 C CA . GLY A 1 279 ? 9.555 -0.541 -1.321 1 98.44 279 GLY A CA 1
ATOM 2145 C C . GLY A 1 279 ? 10.109 -1.945 -1.188 1 98.44 279 GLY A C 1
ATOM 2146 O O . GLY A 1 279 ? 9.945 -2.588 -0.148 1 98.44 279 GLY A O 1
ATOM 2147 N N . ASP A 1 280 ? 10.773 -2.391 -2.193 1 98 280 ASP A N 1
ATOM 2148 C CA . ASP A 1 280 ? 11.188 -3.785 -2.303 1 98 280 ASP A CA 1
ATOM 2149 C C . ASP A 1 280 ? 12.273 -4.113 -1.278 1 98 280 ASP A C 1
ATOM 2151 O O . ASP A 1 280 ? 12.461 -5.277 -0.917 1 98 280 ASP A O 1
ATOM 2155 N N . CYS A 1 281 ? 12.914 -3.146 -0.721 1 98.69 281 CYS A N 1
ATOM 2156 C CA . CYS A 1 281 ? 14.055 -3.414 0.157 1 98.69 281 CYS A CA 1
ATOM 2157 C C . CYS A 1 281 ? 13.578 -3.758 1.565 1 98.69 281 CYS A C 1
ATOM 2159 O O . CYS A 1 281 ? 14.391 -4.109 2.426 1 98.69 281 CYS A O 1
ATOM 2161 N N . ILE A 1 282 ? 12.234 -3.715 1.815 1 98.5 282 ILE A N 1
ATOM 2162 C CA . ILE A 1 282 ? 11.828 -3.893 3.203 1 98.5 282 ILE A CA 1
ATOM 2163 C C . ILE A 1 282 ? 10.922 -5.117 3.322 1 98.5 282 ILE A C 1
ATOM 2165 O O . ILE A 1 282 ? 10.359 -5.383 4.387 1 98.5 282 ILE A O 1
ATOM 2169 N N . THR A 1 283 ? 10.742 -5.852 2.189 1 96.75 283 THR A N 1
ATOM 2170 C CA . THR A 1 283 ? 9.719 -6.891 2.242 1 96.75 283 THR A CA 1
ATOM 2171 C C . THR A 1 283 ? 10.016 -7.992 1.226 1 96.75 283 THR A C 1
ATOM 2173 O O . THR A 1 283 ? 10.578 -7.723 0.16 1 96.75 283 THR A O 1
ATOM 2176 N N . PRO A 1 284 ? 9.633 -9.234 1.538 1 92.88 284 PRO A N 1
ATOM 2177 C CA . PRO A 1 284 ? 9.688 -10.281 0.515 1 92.88 284 PRO A CA 1
ATOM 2178 C C . PRO A 1 284 ? 8.57 -10.164 -0.515 1 92.88 284 PRO A C 1
ATOM 2180 O O . PRO A 1 284 ? 8.633 -10.789 -1.576 1 92.88 284 PRO A O 1
ATOM 2183 N N . TYR A 1 285 ? 7.492 -9.422 -0.224 1 92.5 285 TYR A N 1
ATOM 2184 C CA . TYR A 1 285 ? 6.391 -9.188 -1.149 1 92.5 285 TYR A CA 1
ATOM 2185 C C . TYR A 1 285 ? 6.656 -7.973 -2.023 1 92.5 285 TYR A C 1
ATOM 2187 O O . TYR A 1 285 ? 6.145 -6.883 -1.752 1 92.5 285 TYR A O 1
ATOM 2195 N N . LYS A 1 286 ? 7.414 -8.234 -3 1 95.06 286 LYS A N 1
ATOM 2196 C CA . LYS A 1 286 ? 7.953 -7.145 -3.809 1 95.06 286 LYS A CA 1
ATOM 2197 C C . LYS A 1 286 ? 7.008 -6.789 -4.953 1 95.06 286 LYS A C 1
ATOM 2199 O O . LYS A 1 286 ? 7.191 -7.246 -6.082 1 95.06 286 LYS A O 1
ATOM 2204 N N . VAL A 1 287 ? 5.988 -5.918 -4.668 1 95.81 287 VAL A N 1
ATOM 2205 C CA . VAL A 1 287 ? 4.984 -5.469 -5.629 1 95.81 287 VAL A CA 1
ATOM 2206 C C . VAL A 1 287 ? 4.855 -3.949 -5.574 1 95.81 287 VAL A C 1
ATOM 2208 O O . VAL A 1 287 ? 5.094 -3.338 -4.527 1 95.81 287 VAL A O 1
ATOM 2211 N N . ILE A 1 288 ? 4.43 -3.342 -6.664 1 97.56 288 ILE A N 1
ATOM 2212 C CA . ILE A 1 288 ? 4.375 -1.892 -6.824 1 97.56 288 ILE A CA 1
ATOM 2213 C C . ILE A 1 288 ? 3.377 -1.3 -5.832 1 97.56 288 ILE A C 1
ATOM 2215 O O . ILE A 1 288 ? 3.621 -0.237 -5.258 1 97.56 288 ILE A O 1
ATOM 2219 N N . ALA A 1 289 ? 2.219 -2 -5.57 1 98.12 289 ALA A N 1
ATOM 2220 C CA . ALA A 1 289 ? 1.213 -1.519 -4.629 1 98.12 289 ALA A CA 1
ATOM 2221 C C . ALA A 1 289 ? 1.818 -1.3 -3.244 1 98.12 289 ALA A C 1
ATOM 2223 O O . ALA A 1 289 ? 1.571 -0.274 -2.605 1 98.12 289 ALA A O 1
ATOM 2224 N N . GLY A 1 290 ? 2.623 -2.275 -2.816 1 98.06 290 GLY A N 1
ATOM 2225 C CA . GLY A 1 290 ? 3.314 -2.146 -1.543 1 98.06 290 GLY A CA 1
ATOM 2226 C C . GLY A 1 290 ? 4.34 -1.031 -1.531 1 98.06 290 GLY A C 1
ATOM 2227 O O . GLY A 1 290 ? 4.492 -0.329 -0.529 1 98.06 290 GLY A O 1
ATOM 2228 N N . ALA A 1 291 ? 5.055 -0.864 -2.623 1 98.56 291 ALA A N 1
ATOM 2229 C CA . ALA A 1 291 ? 6.055 0.194 -2.746 1 98.56 291 ALA A CA 1
ATOM 2230 C C . ALA A 1 291 ? 5.414 1.572 -2.609 1 98.56 291 ALA A C 1
ATOM 2232 O O . ALA A 1 291 ? 5.918 2.43 -1.882 1 98.56 291 ALA A O 1
ATOM 2233 N N . ILE A 1 292 ? 4.301 1.76 -3.264 1 98.75 292 ILE A N 1
ATOM 2234 C CA . ILE A 1 292 ? 3.59 3.033 -3.219 1 98.75 292 ILE A CA 1
ATOM 2235 C C . ILE A 1 292 ? 3.131 3.318 -1.792 1 98.75 292 ILE A C 1
ATOM 2237 O O . ILE A 1 292 ? 3.367 4.406 -1.263 1 98.75 292 ILE A O 1
ATOM 2241 N N . SER A 1 293 ? 2.529 2.309 -1.169 1 98.62 293 SER A N 1
ATOM 2242 C CA . SER A 1 293 ? 1.987 2.475 0.176 1 98.62 293 SER A CA 1
ATOM 2243 C C . SER A 1 293 ? 3.094 2.748 1.188 1 98.62 293 SER A C 1
ATOM 2245 O O . SER A 1 293 ? 2.979 3.658 2.012 1 98.62 293 SER A O 1
ATOM 2247 N N . SER A 1 294 ? 4.168 1.96 1.169 1 98.69 294 SER A N 1
ATOM 2248 C CA . SER A 1 294 ? 5.254 2.143 2.127 1 98.69 294 SER A CA 1
ATOM 2249 C C . SER A 1 294 ? 5.98 3.463 1.895 1 98.69 294 SER A C 1
ATOM 2251 O O . SER A 1 294 ? 6.41 4.117 2.848 1 98.69 294 SER A O 1
ATOM 2253 N N . GLY A 1 295 ? 6.129 3.867 0.61 1 98.81 295 GLY A N 1
ATOM 2254 C CA . GLY A 1 295 ? 6.711 5.168 0.319 1 98.81 295 GLY A CA 1
ATOM 2255 C C . GLY A 1 295 ? 5.922 6.32 0.911 1 98.81 295 GLY A C 1
ATOM 2256 O O . GLY A 1 295 ? 6.504 7.25 1.473 1 98.81 295 GLY A O 1
ATOM 2257 N N . CYS A 1 296 ? 4.629 6.203 0.778 1 98.62 296 CYS A N 1
ATOM 2258 C CA . CYS A 1 296 ? 3.725 7.199 1.341 1 98.62 296 CYS A CA 1
ATOM 2259 C C . CYS A 1 296 ? 3.896 7.301 2.852 1 98.62 296 CYS A C 1
ATOM 2261 O O . CYS A 1 296 ? 4.137 8.391 3.383 1 98.62 296 CYS A O 1
ATOM 2263 N N . ASN A 1 297 ? 3.887 6.152 3.516 1 98.38 297 ASN A N 1
ATOM 2264 C CA . ASN A 1 297 ? 3.928 6.117 4.973 1 98.38 297 ASN A CA 1
ATOM 2265 C C . ASN A 1 297 ? 5.293 6.547 5.504 1 98.38 297 ASN A C 1
ATOM 2267 O O . ASN A 1 297 ? 5.379 7.223 6.531 1 98.38 297 ASN A O 1
ATOM 2271 N N . ALA A 1 298 ? 6.344 6.121 4.836 1 98.81 298 ALA A N 1
ATOM 2272 C CA . ALA A 1 298 ? 7.684 6.531 5.25 1 98.81 298 ALA A CA 1
ATOM 2273 C C . ALA A 1 298 ? 7.832 8.047 5.195 1 98.81 298 ALA A C 1
ATOM 2275 O O . ALA A 1 298 ? 8.445 8.656 6.082 1 98.81 298 ALA A O 1
ATOM 2276 N N . ALA A 1 299 ? 7.273 8.625 4.18 1 98.81 299 ALA A N 1
ATOM 2277 C CA . ALA A 1 299 ? 7.336 10.078 4.016 1 98.81 299 ALA A CA 1
ATOM 2278 C C . ALA A 1 299 ? 6.555 10.789 5.117 1 98.81 299 ALA A C 1
ATOM 2280 O O . ALA A 1 299 ? 7.027 11.773 5.688 1 98.81 299 ALA A O 1
ATOM 2281 N N . VAL A 1 300 ? 5.383 10.281 5.406 1 98.12 300 VAL A N 1
ATOM 2282 C CA . VAL A 1 300 ? 4.562 10.859 6.465 1 98.12 300 VAL A CA 1
ATOM 2283 C C . VAL A 1 300 ? 5.305 10.789 7.797 1 98.12 300 VAL A C 1
ATOM 2285 O O . VAL A 1 300 ? 5.324 11.758 8.555 1 98.12 300 VAL A O 1
ATOM 2288 N N . ALA A 1 301 ? 5.93 9.664 8.031 1 98.12 301 ALA A N 1
ATOM 2289 C CA . ALA A 1 301 ? 6.672 9.469 9.273 1 98.12 301 ALA A CA 1
ATOM 2290 C C . ALA A 1 301 ? 7.879 10.398 9.352 1 98.12 301 ALA A C 1
ATOM 2292 O O . ALA A 1 301 ? 8.148 10.992 10.398 1 98.12 301 ALA A O 1
ATOM 2293 N N . ALA A 1 302 ? 8.586 10.492 8.25 1 98.56 302 ALA A N 1
ATOM 2294 C CA . ALA A 1 302 ? 9.719 11.406 8.211 1 98.56 302 ALA A CA 1
ATOM 2295 C C . ALA A 1 302 ? 9.281 12.844 8.484 1 98.56 302 ALA A C 1
ATOM 2297 O O . ALA A 1 302 ? 9.922 13.555 9.258 1 98.56 302 ALA A O 1
ATOM 2298 N N . SER A 1 303 ? 8.203 13.242 7.887 1 98.25 303 SER A N 1
ATOM 2299 C CA . SER A 1 303 ? 7.66 14.578 8.094 1 98.25 303 SER A CA 1
ATOM 2300 C C . SER A 1 303 ? 7.32 14.812 9.562 1 98.25 303 SER A C 1
ATOM 2302 O O . SER A 1 303 ? 7.633 15.875 10.117 1 98.25 303 SER A O 1
ATOM 2304 N N . ALA A 1 304 ? 6.691 13.812 10.172 1 97.44 304 ALA A N 1
ATOM 2305 C CA . ALA A 1 304 ? 6.309 13.93 11.578 1 97.44 304 ALA A CA 1
ATOM 2306 C C . ALA A 1 304 ? 7.531 14.18 12.461 1 97.44 304 ALA A C 1
ATOM 2308 O O . ALA A 1 304 ? 7.508 15.047 13.336 1 97.44 304 ALA A O 1
ATOM 2309 N N . GLN A 1 305 ? 8.594 13.445 12.211 1 97.5 305 GLN A N 1
ATOM 2310 C CA . GLN A 1 305 ? 9.82 13.633 12.984 1 97.5 305 GLN A CA 1
ATOM 2311 C C . GLN A 1 305 ? 10.43 15.008 12.734 1 97.5 305 GLN A C 1
ATOM 2313 O O . GLN A 1 305 ? 10.844 15.695 13.672 1 97.5 305 GLN A O 1
ATOM 2318 N N . LEU A 1 306 ? 10.461 15.398 11.461 1 97.81 306 LEU A N 1
ATOM 2319 C CA . LEU A 1 306 ? 11.023 16.688 11.078 1 97.81 306 LEU A CA 1
ATOM 2320 C C . LEU A 1 306 ? 10.297 17.828 11.781 1 97.81 306 LEU A C 1
ATOM 2322 O O . LEU A 1 306 ? 10.938 18.734 12.336 1 97.81 306 LEU A O 1
ATOM 2326 N N . LEU A 1 307 ? 9.008 17.75 11.797 1 96.81 307 LEU A N 1
ATOM 2327 C CA . LEU A 1 307 ? 8.203 18.828 12.344 1 96.81 307 LEU A CA 1
ATOM 2328 C C . LEU A 1 307 ? 8.297 18.875 13.859 1 96.81 307 LEU A C 1
ATOM 2330 O O . LEU A 1 307 ? 8.375 19.953 14.453 1 96.81 307 LEU A O 1
ATOM 2334 N N . ALA A 1 308 ? 8.273 17.719 14.484 1 95.62 308 ALA A N 1
ATOM 2335 C CA . ALA A 1 308 ? 8.453 17.672 15.93 1 95.62 308 ALA A CA 1
ATOM 2336 C C . ALA A 1 308 ? 9.797 18.266 16.344 1 95.62 308 ALA A C 1
ATOM 2338 O O . ALA A 1 308 ? 9.867 19.062 17.281 1 95.62 308 ALA A O 1
ATOM 2339 N N . GLU A 1 309 ? 10.828 17.922 15.617 1 94.5 309 GLU A N 1
ATOM 2340 C CA . GLU A 1 309 ? 12.164 18.438 15.898 1 94.5 309 GLU A CA 1
ATOM 2341 C C . GLU A 1 309 ? 12.234 19.938 15.641 1 94.5 309 GLU A C 1
ATOM 2343 O O . GLU A 1 309 ? 12.859 20.672 16.422 1 94.5 309 GLU A O 1
ATOM 2348 N N . LYS A 1 310 ? 11.609 20.375 14.594 1 94 310 LYS A N 1
ATOM 2349 C CA . LYS A 1 310 ? 11.57 21.797 14.258 1 94 310 LYS A CA 1
ATOM 2350 C C . LYS A 1 310 ? 10.969 22.609 15.391 1 94 310 LYS A C 1
ATOM 2352 O O . LYS A 1 310 ? 11.414 23.734 15.664 1 94 310 LYS A O 1
ATOM 2357 N N . HIS A 1 311 ? 10.039 22.047 16.125 1 93.38 311 HIS A N 1
ATOM 2358 C CA . HIS A 1 311 ? 9.312 22.781 17.156 1 93.38 311 HIS A CA 1
ATOM 2359 C C . HIS A 1 311 ? 9.773 22.375 18.547 1 93.38 311 HIS A C 1
ATOM 2361 O O . HIS A 1 311 ? 9.227 22.844 19.547 1 93.38 311 HIS A O 1
ATOM 2367 N N . GLY A 1 312 ? 10.766 21.469 18.641 1 91.62 312 GLY A N 1
ATOM 2368 C CA . GLY A 1 312 ? 11.352 21.078 19.906 1 91.62 312 GLY A CA 1
ATOM 2369 C C . GLY A 1 312 ? 10.453 20.172 20.734 1 91.62 312 GLY A C 1
ATOM 2370 O O . GLY A 1 312 ? 10.398 20.297 21.953 1 91.62 312 GLY A O 1
ATOM 2371 N N . HIS A 1 313 ? 9.625 19.406 20.078 1 89.44 313 HIS A N 1
ATOM 2372 C CA . HIS A 1 313 ? 8.703 18.484 20.734 1 89.44 313 HIS A CA 1
ATOM 2373 C C . HIS A 1 313 ? 9.094 17.031 20.469 1 89.44 313 HIS A C 1
ATOM 2375 O O . HIS A 1 313 ? 9.945 16.766 19.609 1 89.44 313 HIS A O 1
ATOM 2381 N N . GLN A 1 314 ? 8.539 16.156 21.25 1 83.5 314 GLN A N 1
ATOM 2382 C CA . GLN A 1 314 ? 8.727 14.734 21 1 83.5 314 GLN A CA 1
ATOM 2383 C C . GLN A 1 314 ? 7.816 14.242 19.891 1 83.5 314 GLN A C 1
ATOM 2385 O O . GLN A 1 314 ? 6.613 14.5 19.891 1 83.5 314 GLN A O 1
ATOM 2390 N N . PRO A 1 315 ? 8.438 13.578 18.953 1 81.81 315 PRO A N 1
ATOM 2391 C CA . PRO A 1 315 ? 7.594 13.062 17.875 1 81.81 315 PRO A CA 1
ATOM 2392 C C . PRO A 1 315 ? 6.645 11.961 18.344 1 81.81 315 PRO A C 1
ATOM 2394 O O . PRO A 1 315 ? 6.812 11.43 19.453 1 81.81 315 PRO A O 1
ATOM 2397 N N . LEU A 1 316 ? 5.586 11.641 17.562 1 83.62 316 LEU A N 1
ATOM 2398 C CA . LEU A 1 316 ? 4.582 10.625 17.844 1 83.62 316 LEU A CA 1
ATOM 2399 C C . LEU A 1 316 ? 5.223 9.242 17.938 1 83.62 316 LEU A C 1
ATOM 2401 O O . LEU A 1 316 ? 4.652 8.328 18.531 1 83.62 316 LEU A O 1
ATOM 2405 N N . PHE A 1 317 ? 6.371 9.117 17.359 1 82.06 317 PHE A N 1
ATOM 2406 C CA . PHE A 1 317 ? 7.102 7.855 17.391 1 82.06 317 PHE A CA 1
ATOM 2407 C C . PHE A 1 317 ? 8.602 8.102 17.312 1 82.06 317 PHE A C 1
ATOM 2409 O O . PHE A 1 317 ? 9.047 9.18 16.922 1 82.06 317 PHE A O 1
ATOM 2416 N N . MET B 1 1 ? -30.406 -20.141 -8.82 1 40.5 1 MET B N 1
ATOM 2417 C CA . MET B 1 1 ? -29.438 -19.953 -7.758 1 40.5 1 MET B CA 1
ATOM 2418 C C . MET B 1 1 ? -28.078 -19.547 -8.328 1 40.5 1 MET B C 1
ATOM 2420 O O . MET B 1 1 ? -27.531 -20.219 -9.195 1 40.5 1 MET B O 1
ATOM 2424 N N . ASP B 1 2 ? -27.734 -18.234 -8.258 1 63 2 ASP B N 1
ATOM 2425 C CA . ASP B 1 2 ? -26.484 -17.797 -8.898 1 63 2 ASP B CA 1
ATOM 2426 C C . ASP B 1 2 ? -25.297 -18.594 -8.383 1 63 2 ASP B C 1
ATOM 2428 O O . ASP B 1 2 ? -25.328 -19.109 -7.27 1 63 2 ASP B O 1
ATOM 2432 N N . SER B 1 3 ? -24.375 -19.094 -9.211 1 86.25 3 SER B N 1
ATOM 2433 C CA . SER B 1 3 ? -23.219 -19.953 -9.016 1 86.25 3 SER B CA 1
ATOM 2434 C C . SER B 1 3 ? -22.297 -19.406 -7.926 1 86.25 3 SER B C 1
ATOM 2436 O O . SER B 1 3 ? -22.266 -18.203 -7.695 1 86.25 3 SER B O 1
ATOM 2438 N N . VAL B 1 4 ? -21.938 -20.359 -6.996 1 97.38 4 VAL B N 1
ATOM 2439 C CA . VAL B 1 4 ? -20.953 -20.047 -5.973 1 97.38 4 VAL B CA 1
ATOM 2440 C C . VAL B 1 4 ? -19.672 -19.516 -6.629 1 97.38 4 VAL B C 1
ATOM 2442 O O . VAL B 1 4 ? -19.125 -20.141 -7.535 1 97.38 4 VAL B O 1
ATOM 2445 N N . VAL B 1 5 ? -19.359 -18.297 -6.285 1 98.56 5 VAL B N 1
ATOM 2446 C CA . VAL B 1 5 ? -18.141 -17.734 -6.836 1 98.56 5 VAL B CA 1
ATOM 2447 C C . VAL B 1 5 ? -16.984 -17.969 -5.871 1 98.56 5 VAL B C 1
ATOM 2449 O O . VAL B 1 5 ? -17.188 -18.375 -4.727 1 98.56 5 VAL B O 1
ATOM 2452 N N . ASP B 1 6 ? -15.773 -17.734 -6.324 1 98.62 6 ASP B N 1
ATOM 2453 C CA . ASP B 1 6 ? -14.602 -17.906 -5.473 1 98.62 6 ASP B CA 1
ATOM 2454 C C . ASP B 1 6 ? -14.57 -16.875 -4.352 1 98.62 6 ASP B C 1
ATOM 2456 O O . ASP B 1 6 ? -14.352 -17.219 -3.188 1 98.62 6 ASP B O 1
ATOM 2460 N N . VAL B 1 7 ? -14.781 -15.594 -4.715 1 98.94 7 VAL B N 1
ATOM 2461 C CA . VAL B 1 7 ? -14.609 -14.555 -3.711 1 98.94 7 VAL B CA 1
ATOM 2462 C C . VAL B 1 7 ? -15.734 -13.523 -3.832 1 98.94 7 VAL B C 1
ATOM 2464 O O . VAL B 1 7 ? -16.047 -13.062 -4.934 1 98.94 7 VAL B O 1
ATOM 2467 N N . LEU B 1 8 ? -16.391 -13.195 -2.76 1 98.94 8 LEU B N 1
ATOM 2468 C CA . LEU B 1 8 ? -17.25 -12.016 -2.635 1 98.94 8 LEU B CA 1
ATOM 2469 C C . LEU B 1 8 ? -16.453 -10.828 -2.1 1 98.94 8 LEU B C 1
ATOM 2471 O O . LEU B 1 8 ? -15.711 -10.961 -1.132 1 98.94 8 LEU B O 1
ATOM 2475 N N . ILE B 1 9 ? -16.547 -9.711 -2.756 1 98.94 9 ILE B N 1
ATOM 2476 C CA . ILE B 1 9 ? -15.836 -8.5 -2.352 1 98.94 9 ILE B CA 1
ATOM 2477 C C . ILE B 1 9 ? -16.844 -7.41 -1.98 1 98.94 9 ILE B C 1
ATOM 2479 O O . ILE B 1 9 ? -17.531 -6.883 -2.848 1 98.94 9 ILE B O 1
ATOM 2483 N N . ALA B 1 10 ? -16.906 -7.039 -0.667 1 98.88 10 ALA B N 1
ATOM 2484 C CA . ALA B 1 10 ? -17.875 -6.066 -0.169 1 98.88 10 ALA B CA 1
ATOM 2485 C C . ALA B 1 10 ? -17.297 -4.656 -0.197 1 98.88 10 ALA B C 1
ATOM 2487 O O . ALA B 1 10 ? -16.75 -4.18 0.802 1 98.88 10 ALA B O 1
ATOM 2488 N N . GLY B 1 11 ? -17.516 -3.924 -1.267 1 98.62 11 GLY B N 1
ATOM 2489 C CA . GLY B 1 11 ? -17.031 -2.566 -1.445 1 98.62 11 GLY B CA 1
ATOM 2490 C C . GLY B 1 11 ? -16.344 -2.35 -2.783 1 98.62 11 GLY B C 1
ATOM 2491 O O . GLY B 1 11 ? -15.484 -3.137 -3.182 1 98.62 11 GLY B O 1
ATOM 2492 N N . GLY B 1 12 ? -16.719 -1.304 -3.436 1 98.19 12 GLY B N 1
ATOM 2493 C CA . GLY B 1 12 ? -16.219 -1.035 -4.77 1 98.19 12 GLY B CA 1
ATOM 2494 C C . GLY B 1 12 ? -15.266 0.142 -4.82 1 98.19 12 GLY B C 1
ATOM 2495 O O . GLY B 1 12 ? -15.141 0.805 -5.852 1 98.19 12 GLY B O 1
ATOM 2496 N N . GLY B 1 13 ? -14.641 0.512 -3.676 1 98.12 13 GLY B N 1
ATOM 2497 C CA . GLY B 1 13 ? -13.594 1.516 -3.65 1 98.12 13 GLY B CA 1
ATOM 2498 C C . GLY B 1 13 ? -12.25 0.988 -4.125 1 98.12 13 GLY B C 1
ATOM 2499 O O . GLY B 1 13 ? -12.18 -0.093 -4.715 1 98.12 13 GLY B O 1
ATOM 2500 N N . PRO B 1 14 ? -11.172 1.771 -3.895 1 98.31 14 PRO B N 1
ATOM 2501 C CA . PRO B 1 14 ? -9.844 1.389 -4.383 1 98.31 14 PRO B CA 1
ATOM 2502 C C . PRO B 1 14 ? -9.414 0.004 -3.904 1 98.31 14 PRO B C 1
ATOM 2504 O O . PRO B 1 14 ? -8.859 -0.775 -4.68 1 98.31 14 PRO B O 1
ATOM 2507 N N . ALA B 1 15 ? -9.688 -0.328 -2.664 1 98.81 15 ALA B N 1
ATOM 2508 C CA . ALA B 1 15 ? -9.289 -1.625 -2.119 1 98.81 15 ALA B CA 1
ATOM 2509 C C . ALA B 1 15 ? -10.016 -2.762 -2.832 1 98.81 15 ALA B C 1
ATOM 2511 O O . ALA B 1 15 ? -9.391 -3.73 -3.268 1 98.81 15 ALA B O 1
ATOM 2512 N N . GLY B 1 16 ? -11.312 -2.646 -2.947 1 98.88 16 GLY B N 1
ATOM 2513 C CA . GLY B 1 16 ? -12.109 -3.686 -3.588 1 98.88 16 GLY B CA 1
ATOM 2514 C C . GLY B 1 16 ? -11.766 -3.879 -5.051 1 98.88 16 GLY B C 1
ATOM 2515 O O . GLY B 1 16 ? -11.656 -5.012 -5.523 1 98.88 16 GLY B O 1
ATOM 2516 N N . LEU B 1 17 ? -11.586 -2.783 -5.758 1 98.81 17 LEU B N 1
ATOM 2517 C CA . LEU B 1 17 ? -11.258 -2.854 -7.18 1 98.81 17 LEU B CA 1
ATOM 2518 C C . LEU B 1 17 ? -9.875 -3.455 -7.387 1 98.81 17 LEU B C 1
ATOM 2520 O O . LEU B 1 17 ? -9.656 -4.199 -8.344 1 98.81 17 LEU B O 1
ATOM 2524 N N . THR B 1 18 ? -8.945 -3.133 -6.492 1 98.88 18 THR B N 1
ATOM 2525 C CA . THR B 1 18 ? -7.621 -3.736 -6.57 1 98.88 18 THR B CA 1
ATOM 2526 C C . THR B 1 18 ? -7.695 -5.238 -6.32 1 98.88 18 THR B C 1
ATOM 2528 O O . THR B 1 18 ? -7.039 -6.023 -7.008 1 98.88 18 THR B O 1
ATOM 2531 N N . ALA B 1 19 ? -8.516 -5.609 -5.297 1 98.94 19 ALA B N 1
ATOM 2532 C CA . ALA B 1 19 ? -8.68 -7.031 -5 1 98.94 19 ALA B CA 1
ATOM 2533 C C . ALA B 1 19 ? -9.227 -7.785 -6.211 1 98.94 19 ALA B C 1
ATOM 2535 O O . ALA B 1 19 ? -8.719 -8.852 -6.562 1 98.94 19 ALA B O 1
ATOM 2536 N N . ALA B 1 20 ? -10.227 -7.176 -6.852 1 98.88 20 ALA B N 1
ATOM 2537 C CA . ALA B 1 20 ? -10.828 -7.789 -8.031 1 98.88 20 ALA B CA 1
ATOM 2538 C C . ALA B 1 20 ? -9.797 -7.949 -9.148 1 98.88 20 ALA B C 1
ATOM 2540 O O . ALA B 1 20 ? -9.695 -9.016 -9.758 1 98.88 20 ALA B O 1
ATOM 2541 N N . LEU B 1 21 ? -9.062 -6.887 -9.391 1 98.38 21 LEU B N 1
ATOM 2542 C CA . LEU B 1 21 ? -8.016 -6.879 -10.406 1 98.38 21 LEU B CA 1
ATOM 2543 C C . LEU B 1 21 ? -7 -7.988 -10.148 1 98.38 21 LEU B C 1
ATOM 2545 O O . LEU B 1 21 ? -6.586 -8.688 -11.078 1 98.38 21 LEU B O 1
ATOM 2549 N N . THR B 1 22 ? -6.648 -8.164 -8.922 1 98.56 22 THR B N 1
ATOM 2550 C CA . THR B 1 22 ? -5.645 -9.141 -8.5 1 98.56 22 THR B CA 1
ATOM 2551 C C . THR B 1 22 ? -6.176 -10.562 -8.656 1 98.56 22 THR B C 1
ATOM 2553 O O . THR B 1 22 ? -5.508 -11.422 -9.242 1 98.56 22 THR B O 1
ATOM 2556 N N . LEU B 1 23 ? -7.379 -10.805 -8.211 1 98.75 23 LEU B N 1
ATOM 2557 C CA . LEU B 1 23 ? -7.984 -12.133 -8.266 1 98.75 23 LEU B CA 1
ATOM 2558 C C . LEU B 1 23 ? -8.156 -12.594 -9.711 1 98.75 23 LEU B C 1
ATOM 2560 O O . LEU B 1 23 ? -8.008 -13.781 -10.008 1 98.75 23 LEU B O 1
ATOM 2564 N N . ALA B 1 24 ? -8.469 -11.625 -10.578 1 98.44 24 ALA B N 1
ATOM 2565 C CA . ALA B 1 24 ? -8.727 -11.938 -11.984 1 98.44 24 ALA B CA 1
ATOM 2566 C C . ALA B 1 24 ? -7.496 -12.562 -12.633 1 98.44 24 ALA B C 1
ATOM 2568 O O . ALA B 1 24 ? -7.617 -13.422 -13.516 1 98.44 24 ALA B O 1
ATOM 2569 N N . ARG B 1 25 ? -6.309 -12.195 -12.172 1 98.06 25 ARG B N 1
ATOM 2570 C CA . ARG B 1 25 ? -5.059 -12.609 -12.797 1 98.06 25 ARG B CA 1
ATOM 2571 C C . ARG B 1 25 ? -4.773 -14.078 -12.539 1 98.06 25 ARG B C 1
ATOM 2573 O O . ARG B 1 25 ? -3.986 -14.703 -13.258 1 98.06 25 ARG B O 1
ATOM 2580 N N . GLN B 1 26 ? -5.43 -14.664 -11.523 1 98.12 26 GLN B N 1
ATOM 2581 C CA . GLN B 1 26 ? -5.348 -16.094 -11.234 1 98.12 26 GLN B CA 1
ATOM 2582 C C . GLN B 1 26 ? -6.66 -16.797 -11.562 1 98.12 26 GLN B C 1
ATOM 2584 O O . GLN B 1 26 ? -6.977 -17.844 -10.984 1 98.12 26 GLN B O 1
ATOM 2589 N N . LEU B 1 27 ? -7.492 -16.156 -12.336 1 98.25 27 LEU B N 1
ATOM 2590 C CA . LEU B 1 27 ? -8.688 -16.719 -12.945 1 98.25 27 LEU B CA 1
ATOM 2591 C C . LEU B 1 27 ? -9.742 -17.031 -11.891 1 98.25 27 LEU B C 1
ATOM 2593 O O . LEU B 1 27 ? -10.562 -17.938 -12.062 1 98.25 27 LEU B O 1
ATOM 2597 N N . HIS B 1 28 ? -9.68 -16.375 -10.789 1 98.62 28 HIS B N 1
ATOM 2598 C CA . HIS B 1 28 ? -10.734 -16.531 -9.797 1 98.62 28 HIS B CA 1
ATOM 2599 C C . HIS B 1 28 ? -11.992 -15.766 -10.188 1 98.62 28 HIS B C 1
ATOM 2601 O O . HIS B 1 28 ? -11.898 -14.648 -10.703 1 98.62 28 HIS B O 1
ATOM 2607 N N . THR B 1 29 ? -13.117 -16.344 -9.945 1 98.69 29 THR B N 1
ATOM 2608 C CA . THR B 1 29 ? -14.375 -15.617 -10.086 1 98.69 29 THR B CA 1
ATOM 2609 C C . THR B 1 29 ? -14.641 -14.758 -8.852 1 98.69 29 THR B C 1
ATOM 2611 O O . THR B 1 29 ? -14.367 -15.172 -7.727 1 98.69 29 THR B O 1
ATOM 2614 N N . ALA B 1 30 ? -15.125 -13.539 -9.086 1 98.75 30 ALA B N 1
ATOM 2615 C CA . ALA B 1 30 ? -15.445 -12.664 -7.961 1 98.75 30 ALA B CA 1
ATOM 2616 C C . ALA B 1 30 ? -16.594 -11.719 -8.305 1 98.75 30 ALA B C 1
ATOM 2618 O O . ALA B 1 30 ? -16.812 -11.406 -9.484 1 98.75 30 ALA B O 1
ATOM 2619 N N . VAL B 1 31 ? -17.328 -11.32 -7.328 1 98.81 31 VAL B N 1
ATOM 2620 C CA . VAL B 1 31 ? -18.344 -10.281 -7.445 1 98.81 31 VAL B CA 1
ATOM 2621 C C . VAL B 1 31 ? -18 -9.125 -6.508 1 98.81 31 VAL B C 1
ATOM 2623 O O . VAL B 1 31 ? -17.844 -9.32 -5.301 1 98.81 31 VAL B O 1
ATOM 2626 N N . VAL B 1 32 ? -17.859 -7.961 -7.078 1 98.88 32 VAL B N 1
ATOM 2627 C CA . VAL B 1 32 ? -17.672 -6.734 -6.312 1 98.88 32 VAL B CA 1
ATOM 2628 C C . VAL B 1 32 ? -19.016 -6.043 -6.09 1 98.88 32 VAL B C 1
ATOM 2630 O O . VAL B 1 32 ? -19.766 -5.824 -7.039 1 98.88 32 VAL B O 1
ATOM 2633 N N . PHE B 1 33 ? -19.312 -5.734 -4.863 1 98.88 33 PHE B N 1
ATOM 2634 C CA . PHE B 1 33 ? -20.531 -5.012 -4.543 1 98.88 33 PHE B CA 1
ATOM 2635 C C . PHE B 1 33 ? -20.234 -3.551 -4.23 1 98.88 33 PHE B C 1
ATOM 2637 O O . PHE B 1 33 ? -19.438 -3.254 -3.342 1 98.88 33 PHE B O 1
ATOM 2644 N N . ASP B 1 34 ? -20.797 -2.682 -4.93 1 98.38 34 ASP B N 1
ATOM 2645 C CA . ASP B 1 34 ? -20.562 -1.25 -4.789 1 98.38 34 ASP B CA 1
ATOM 2646 C C . ASP B 1 34 ? -21.859 -0.494 -4.543 1 98.38 34 ASP B C 1
ATOM 2648 O O . ASP B 1 34 ? -22.75 -0.468 -5.406 1 98.38 34 ASP B O 1
ATOM 2652 N N . ASN B 1 35 ? -21.984 0.14 -3.408 1 97.06 35 ASN B N 1
ATOM 2653 C CA . ASN B 1 35 ? -23.203 0.911 -3.139 1 97.06 35 ASN B CA 1
ATOM 2654 C C . ASN B 1 35 ? -23.016 2.383 -3.498 1 97.06 35 ASN B C 1
ATOM 2656 O O . ASN B 1 35 ? -23.859 3.217 -3.164 1 97.06 35 ASN B O 1
ATOM 2660 N N . LYS B 1 36 ? -21.891 2.789 -4.035 1 95.56 36 LYS B N 1
ATOM 2661 C CA . LYS B 1 36 ? -21.562 4.105 -4.582 1 95.56 36 LYS B CA 1
ATOM 2662 C C . LYS B 1 36 ? -21.406 5.137 -3.469 1 95.56 36 LYS B C 1
ATOM 2664 O O . LYS B 1 36 ? -21.516 6.34 -3.711 1 95.56 36 LYS B O 1
ATOM 2669 N N . SER B 1 37 ? -21.203 4.672 -2.24 1 93.81 37 SER B N 1
ATOM 2670 C CA . SER B 1 37 ? -20.922 5.551 -1.111 1 93.81 37 SER B CA 1
ATOM 2671 C C . SER B 1 37 ? -19.453 5.48 -0.709 1 93.81 37 SER B C 1
ATOM 2673 O O . SER B 1 37 ? -18.984 4.441 -0.244 1 93.81 37 SER B O 1
ATOM 2675 N N . TYR B 1 38 ? -18.781 6.602 -0.917 1 93.06 38 TYR B N 1
ATOM 2676 C CA . TYR B 1 38 ? -17.344 6.648 -0.665 1 93.06 38 TYR B CA 1
ATOM 2677 C C . TYR B 1 38 ? -17 7.738 0.345 1 93.06 38 TYR B C 1
ATOM 2679 O O . TYR B 1 38 ? -17.594 8.82 0.318 1 93.06 38 TYR B O 1
ATOM 2687 N N . ARG B 1 39 ? -16.016 7.488 1.167 1 89.12 39 ARG B N 1
ATOM 2688 C CA . ARG B 1 39 ? -15.609 8.438 2.195 1 89.12 39 ARG B CA 1
ATOM 2689 C C . ARG B 1 39 ? -15.117 9.742 1.573 1 89.12 39 ARG B C 1
ATOM 2691 O O . ARG B 1 39 ? -15.32 10.82 2.133 1 89.12 39 ARG B O 1
ATOM 2698 N N . ASN B 1 40 ? -14.453 9.586 0.388 1 85.75 40 ASN B N 1
ATOM 2699 C CA . ASN B 1 40 ? -13.883 10.766 -0.255 1 85.75 40 ASN B CA 1
ATOM 2700 C C . ASN B 1 40 ? -14.758 11.25 -1.408 1 85.75 40 ASN B C 1
ATOM 2702 O O . ASN B 1 40 ? -14.258 11.867 -2.352 1 85.75 40 ASN B O 1
ATOM 2706 N N . ALA B 1 41 ? -16.031 11.023 -1.298 1 86.44 41 ALA B N 1
ATOM 2707 C CA . ALA B 1 41 ? -16.953 11.367 -2.377 1 86.44 41 ALA B CA 1
ATOM 2708 C C . ALA B 1 41 ? -17.031 12.883 -2.561 1 86.44 41 ALA B C 1
ATOM 2710 O O . ALA B 1 41 ? -17.297 13.367 -3.664 1 86.44 41 ALA B O 1
ATOM 2711 N N . ASN B 1 42 ? -16.703 13.633 -1.54 1 83.38 42 ASN B N 1
ATOM 2712 C CA . ASN B 1 42 ? -16.922 15.078 -1.597 1 83.38 42 ASN B CA 1
ATOM 2713 C C . ASN B 1 42 ? -15.648 15.812 -2.021 1 83.38 42 ASN B C 1
ATOM 2715 O O . ASN B 1 42 ? -15.609 17.047 -2.012 1 83.38 42 ASN B O 1
ATOM 2719 N N . VAL B 1 43 ? -14.664 15.023 -2.363 1 87.25 43 VAL B N 1
ATOM 2720 C CA . VAL B 1 43 ? -13.406 15.664 -2.756 1 87.25 43 VAL B CA 1
ATOM 2721 C C . VAL B 1 43 ? -13.227 15.555 -4.27 1 87.25 43 VAL B C 1
ATOM 2723 O O . VAL B 1 43 ? -13.609 14.555 -4.879 1 87.25 43 VAL B O 1
ATOM 2726 N N . SER B 1 44 ? -12.609 16.609 -4.812 1 89.81 44 SER B N 1
ATOM 2727 C CA . SER B 1 44 ? -12.469 16.656 -6.266 1 89.81 44 SER B CA 1
ATOM 2728 C C . SER B 1 44 ? -11.047 16.312 -6.695 1 89.81 44 SER B C 1
ATOM 2730 O O . SER B 1 44 ? -10.766 16.172 -7.887 1 89.81 44 SER B O 1
ATOM 2732 N N . HIS B 1 45 ? -10.18 16.234 -5.766 1 94.12 45 HIS B N 1
ATOM 2733 C CA . HIS B 1 45 ? -8.789 15.906 -6.07 1 94.12 45 HIS B CA 1
ATOM 2734 C C . HIS B 1 45 ? -8.234 14.898 -5.066 1 94.12 45 HIS B C 1
ATOM 2736 O O . HIS B 1 45 ? -8.57 14.945 -3.881 1 94.12 45 HIS B O 1
ATOM 2742 N N . MET B 1 46 ? -7.488 14.039 -5.559 1 94.69 46 MET B N 1
ATOM 2743 C CA . MET B 1 46 ? -6.727 13.141 -4.695 1 94.69 46 MET B CA 1
ATOM 2744 C C . MET B 1 46 ? -5.23 13.391 -4.828 1 94.69 46 MET B C 1
ATOM 2746 O O . MET B 1 46 ? -4.781 13.984 -5.812 1 94.69 46 MET B O 1
ATOM 2750 N N . HIS B 1 47 ? -4.547 13.039 -3.824 1 96.12 47 HIS B N 1
ATOM 2751 C CA . HIS B 1 47 ? -3.105 13.266 -3.791 1 96.12 47 HIS B CA 1
ATOM 2752 C C . HIS B 1 47 ? -2.371 12.055 -3.225 1 96.12 47 HIS B C 1
ATOM 2754 O O . HIS B 1 47 ? -3 11.062 -2.844 1 96.12 47 HIS B O 1
ATOM 2760 N N . MET B 1 48 ? -1.062 12 -3.33 1 95.31 48 MET B N 1
ATOM 2761 C CA . MET B 1 48 ? -0.143 11.016 -2.76 1 95.31 48 MET B CA 1
ATOM 2762 C C . MET B 1 48 ? -0.197 9.703 -3.535 1 95.31 48 MET B C 1
ATOM 2764 O O . MET B 1 48 ? 0.314 8.688 -3.072 1 95.31 48 MET B O 1
ATOM 2768 N N . ILE B 1 49 ? -0.898 9.641 -4.66 1 97.62 49 ILE B N 1
ATOM 2769 C CA . ILE B 1 49 ? -0.914 8.5 -5.566 1 97.62 49 ILE B CA 1
ATOM 2770 C C . ILE B 1 49 ? -0.211 8.867 -6.871 1 97.62 49 ILE B C 1
ATOM 2772 O O . ILE B 1 49 ? -0.728 9.664 -7.66 1 97.62 49 ILE B O 1
ATOM 2776 N N . PRO B 1 50 ? 0.947 8.234 -7.141 1 98.19 50 PRO B N 1
ATOM 2777 C CA . PRO B 1 50 ? 1.652 8.586 -8.375 1 98.19 50 PRO B CA 1
ATOM 2778 C C . PRO B 1 50 ? 0.759 8.492 -9.609 1 98.19 50 PRO B C 1
ATOM 2780 O O . PRO B 1 50 ? 0.014 7.523 -9.773 1 98.19 50 PRO B O 1
ATOM 2783 N N . THR B 1 51 ? 0.814 9.492 -10.438 1 98.25 51 THR B N 1
ATOM 2784 C CA . THR B 1 51 ? 0.153 9.641 -11.727 1 98.25 51 THR B CA 1
ATOM 2785 C C . THR B 1 51 ? -1.294 10.086 -11.547 1 98.25 51 THR B C 1
ATOM 2787 O O . THR B 1 51 ? -1.99 10.367 -12.523 1 98.25 51 THR B O 1
ATOM 2790 N N . TRP B 1 52 ? -1.8 10.219 -10.328 1 97.81 52 TRP B N 1
ATOM 2791 C CA . TRP B 1 52 ? -3.176 10.648 -10.094 1 97.81 52 TRP B CA 1
ATOM 2792 C C . TRP B 1 52 ? -3.217 11.891 -9.203 1 97.81 52 TRP B C 1
ATOM 2794 O O . TRP B 1 52 ? -4.289 12.305 -8.758 1 97.81 52 TRP B O 1
ATOM 2804 N N . ASP B 1 53 ? -2.037 12.414 -8.914 1 95.06 53 ASP B N 1
ATOM 2805 C CA . ASP B 1 53 ? -1.963 13.633 -8.109 1 95.06 53 ASP B CA 1
ATOM 2806 C C . ASP B 1 53 ? -2.762 14.766 -8.742 1 95.06 53 ASP B C 1
ATOM 2808 O O . ASP B 1 53 ? -2.596 15.062 -9.93 1 95.06 53 ASP B O 1
ATOM 2812 N N . HIS B 1 54 ? -3.773 15.398 -7.988 1 95.06 54 HIS B N 1
ATOM 2813 C CA . HIS B 1 54 ? -4.605 16.531 -8.383 1 95.06 54 HIS B CA 1
ATOM 2814 C C . HIS B 1 54 ? -5.77 16.062 -9.266 1 95.06 54 HIS B C 1
ATOM 2816 O O . HIS B 1 54 ? -6.492 16.891 -9.82 1 95.06 54 HIS B O 1
ATOM 2822 N N . ARG B 1 55 ? -5.945 14.805 -9.391 1 96.12 55 ARG B N 1
ATOM 2823 C CA . ARG B 1 55 ? -7.027 14.312 -10.234 1 96.12 55 ARG B CA 1
ATOM 2824 C C . ARG B 1 55 ? -8.211 13.852 -9.391 1 96.12 55 ARG B C 1
ATOM 2826 O O . ARG B 1 55 ? -8.102 13.727 -8.172 1 96.12 55 ARG B O 1
ATOM 2833 N N . ASP B 1 56 ? -9.312 13.625 -9.984 1 96.94 56 ASP B N 1
ATOM 2834 C CA . ASP B 1 56 ? -10.578 13.344 -9.32 1 96.94 56 ASP B CA 1
ATOM 2835 C C . ASP B 1 56 ? -10.672 11.875 -8.906 1 96.94 56 ASP B C 1
ATOM 2837 O O . ASP B 1 56 ? -10.562 10.984 -9.75 1 96.94 56 ASP B O 1
ATOM 2841 N N . PRO B 1 57 ? -10.93 11.648 -7.645 1 96.25 57 PRO B N 1
ATOM 2842 C CA . PRO B 1 57 ? -11.055 10.258 -7.191 1 96.25 57 PRO B CA 1
ATOM 2843 C C . PRO B 1 57 ? -12.203 9.516 -7.867 1 96.25 57 PRO B C 1
ATOM 2845 O O . PRO B 1 57 ? -12.148 8.297 -8.031 1 96.25 57 PRO B O 1
ATOM 2848 N N . ALA B 1 58 ? -13.258 10.211 -8.227 1 96.94 58 ALA B N 1
ATOM 2849 C CA . ALA B 1 58 ? -14.352 9.578 -8.961 1 96.94 58 ALA B CA 1
ATOM 2850 C C . ALA B 1 58 ? -13.883 9.062 -10.312 1 96.94 58 ALA B C 1
ATOM 2852 O O . ALA B 1 58 ? -14.297 7.988 -10.758 1 96.94 58 ALA B O 1
ATOM 2853 N N . GLN B 1 59 ? -13.023 9.844 -10.977 1 97.81 59 GLN B N 1
ATOM 2854 C CA . GLN B 1 59 ? -12.453 9.406 -12.242 1 97.81 59 GLN B CA 1
ATOM 2855 C C . GLN B 1 59 ? -11.547 8.188 -12.047 1 97.81 59 GLN B C 1
ATOM 2857 O O . GLN B 1 59 ? -11.547 7.27 -12.867 1 97.81 59 GLN B O 1
ATOM 2862 N N . PHE B 1 60 ? -10.797 8.227 -10.961 1 98.12 60 PHE B N 1
ATOM 2863 C CA . PHE B 1 60 ? -9.953 7.09 -10.625 1 98.12 60 PHE B CA 1
ATOM 2864 C C . PHE B 1 60 ? -10.781 5.812 -10.523 1 98.12 60 PHE B C 1
ATOM 2866 O O . PHE B 1 60 ? -10.445 4.801 -11.141 1 98.12 60 PHE B O 1
ATOM 2873 N N . ARG B 1 61 ? -11.852 5.84 -9.75 1 97.69 61 ARG B N 1
ATOM 2874 C CA . ARG B 1 61 ? -12.703 4.672 -9.539 1 97.69 61 ARG B CA 1
ATOM 2875 C C . ARG B 1 61 ? -13.328 4.215 -10.852 1 97.69 61 ARG B C 1
ATOM 2877 O O . ARG B 1 61 ? -13.406 3.014 -11.125 1 97.69 61 ARG B O 1
ATOM 2884 N N . ALA B 1 62 ? -13.75 5.199 -11.633 1 97.81 62 ALA B N 1
ATOM 2885 C CA . ALA B 1 62 ? -14.375 4.867 -12.914 1 97.81 62 ALA B CA 1
ATOM 2886 C C . ALA B 1 62 ? -13.391 4.148 -13.828 1 97.81 62 ALA B C 1
ATOM 2888 O O . ALA B 1 62 ? -13.727 3.125 -14.43 1 97.81 62 ALA B O 1
ATOM 2889 N N . GLU B 1 63 ? -12.18 4.656 -13.938 1 98.19 63 GLU B N 1
ATOM 2890 C CA . GLU B 1 63 ? -11.164 4.051 -14.789 1 98.19 63 GLU B CA 1
ATOM 2891 C C . GLU B 1 63 ? -10.75 2.676 -14.273 1 98.19 63 GLU B C 1
ATOM 2893 O O . GLU B 1 63 ? -10.531 1.751 -15.062 1 98.19 63 GLU B O 1
ATOM 2898 N N . ALA B 1 64 ? -10.625 2.559 -12.961 1 98.31 64 ALA B N 1
ATOM 2899 C CA . ALA B 1 64 ? -10.273 1.275 -12.359 1 98.31 64 ALA B CA 1
ATOM 2900 C C . ALA B 1 64 ? -11.352 0.232 -12.625 1 98.31 64 ALA B C 1
ATOM 2902 O O . ALA B 1 64 ? -11.047 -0.917 -12.953 1 98.31 64 ALA B O 1
ATOM 2903 N N . ARG B 1 65 ? -12.586 0.627 -12.445 1 98 65 ARG B N 1
ATOM 2904 C CA . ARG B 1 65 ? -13.727 -0.246 -12.711 1 98 65 ARG B CA 1
ATOM 2905 C C . ARG B 1 65 ? -13.719 -0.722 -14.156 1 98 65 ARG B C 1
ATOM 2907 O O . ARG B 1 65 ? -13.875 -1.915 -14.43 1 98 65 ARG B O 1
ATOM 2914 N N . ASP B 1 66 ? -13.555 0.2 -15.047 1 97.75 66 ASP B N 1
ATOM 2915 C CA . ASP B 1 66 ? -13.531 -0.105 -16.469 1 97.75 66 ASP B CA 1
ATOM 2916 C C . ASP B 1 66 ? -12.406 -1.084 -16.812 1 97.75 66 ASP B C 1
ATOM 2918 O O . ASP B 1 66 ? -12.602 -2.004 -17.609 1 97.75 66 ASP B O 1
ATOM 2922 N N . GLU B 1 67 ? -11.336 -0.86 -16.219 1 97.25 67 GLU B N 1
ATOM 2923 C CA . GLU B 1 67 ? -10.164 -1.703 -16.438 1 97.25 67 GLU B CA 1
ATOM 2924 C C . GLU B 1 67 ? -10.445 -3.15 -16.047 1 97.25 67 GLU B C 1
ATOM 2926 O O . GLU B 1 67 ? -10.141 -4.074 -16.797 1 97.25 67 GLU B O 1
ATOM 2931 N N . VAL B 1 68 ? -11.047 -3.348 -14.914 1 97.25 68 VAL B N 1
ATOM 2932 C CA . VAL B 1 68 ? -11.359 -4.68 -14.414 1 97.25 68 VAL B CA 1
ATOM 2933 C C . VAL B 1 68 ? -12.352 -5.363 -15.352 1 97.25 68 VAL B C 1
ATOM 2935 O O . VAL B 1 68 ? -12.156 -6.516 -15.742 1 97.25 68 VAL B O 1
ATOM 2938 N N . LEU B 1 69 ? -13.328 -4.664 -15.758 1 97.06 69 LEU B N 1
ATOM 2939 C CA . LEU B 1 69 ? -14.414 -5.238 -16.547 1 97.06 69 LEU B CA 1
ATOM 2940 C C . LEU B 1 69 ? -13.984 -5.449 -17.984 1 97.06 69 LEU B C 1
ATOM 2942 O O . LEU B 1 69 ? -14.453 -6.379 -18.656 1 97.06 69 LEU B O 1
ATOM 2946 N N . HIS B 1 70 ? -13.102 -4.652 -18.453 1 96 70 HIS B N 1
ATOM 2947 C CA . HIS B 1 70 ? -12.688 -4.723 -19.844 1 96 70 HIS B CA 1
ATOM 2948 C C . HIS B 1 70 ? -11.648 -5.82 -20.062 1 96 70 HIS B C 1
ATOM 2950 O O . HIS B 1 70 ? -11.633 -6.469 -21.109 1 96 70 HIS B O 1
ATOM 2956 N N . HIS B 1 71 ? -10.836 -6.02 -19.109 1 95.38 71 HIS B N 1
ATOM 2957 C CA . HIS B 1 71 ? -9.703 -6.918 -19.312 1 95.38 71 HIS B CA 1
ATOM 2958 C C . HIS B 1 71 ? -10.023 -8.328 -18.844 1 95.38 71 HIS B C 1
ATOM 2960 O O . HIS B 1 71 ? -9.375 -9.289 -19.25 1 95.38 71 HIS B O 1
ATOM 2966 N N . TYR B 1 72 ? -11.023 -8.422 -17.953 1 97.38 72 TYR B N 1
ATOM 2967 C CA . TYR B 1 72 ? -11.188 -9.719 -17.297 1 97.38 72 TYR B CA 1
ATOM 2968 C C . TYR B 1 72 ? -12.648 -10.156 -17.312 1 97.38 72 TYR B C 1
ATOM 2970 O O . TYR B 1 72 ? -13.547 -9.359 -17.047 1 97.38 72 TYR B O 1
ATOM 2978 N N . ASP B 1 73 ? -12.898 -11.469 -17.531 1 96.94 73 ASP B N 1
ATOM 2979 C CA . ASP B 1 73 ? -14.25 -11.984 -17.719 1 96.94 73 ASP B CA 1
ATOM 2980 C C . ASP B 1 73 ? -14.742 -12.711 -16.469 1 96.94 73 ASP B C 1
ATOM 2982 O O . ASP B 1 73 ? -15.906 -13.102 -16.391 1 96.94 73 ASP B O 1
ATOM 2986 N N . THR B 1 74 ? -13.828 -12.789 -15.531 1 98 74 THR B N 1
ATOM 2987 C CA . THR B 1 74 ? -14.203 -13.578 -14.359 1 98 74 THR B CA 1
ATOM 2988 C C . THR B 1 74 ? -14.75 -12.672 -13.25 1 98 74 THR B C 1
ATOM 2990 O O . THR B 1 74 ? -15.18 -13.164 -12.203 1 98 74 THR B O 1
ATOM 2993 N N . ILE B 1 75 ? -14.758 -11.367 -13.469 1 98.56 75 ILE B N 1
ATOM 2994 C CA . ILE B 1 75 ? -15.164 -10.422 -12.438 1 98.56 75 ILE B CA 1
ATOM 2995 C C . ILE B 1 75 ? -16.516 -9.812 -12.805 1 98.56 75 ILE B C 1
ATOM 2997 O O . ILE B 1 75 ? -16.734 -9.414 -13.953 1 98.56 75 ILE B O 1
ATOM 3001 N N . LYS B 1 76 ? -17.391 -9.789 -11.867 1 98.19 76 LYS B N 1
ATOM 3002 C CA . LYS B 1 76 ? -18.641 -9.039 -11.969 1 98.19 76 LYS B CA 1
ATOM 3003 C C . LYS B 1 76 ? -18.688 -7.906 -10.953 1 98.19 76 LYS B C 1
ATOM 3005 O O . LYS B 1 76 ? -18.141 -8.023 -9.852 1 98.19 76 LYS B O 1
ATOM 3010 N N . ILE B 1 77 ? -19.297 -6.82 -11.281 1 98.44 77 ILE B N 1
ATOM 3011 C CA . ILE B 1 77 ? -19.531 -5.711 -10.359 1 98.44 77 ILE B CA 1
ATOM 3012 C C . ILE B 1 77 ? -21.031 -5.43 -10.258 1 98.44 77 ILE B C 1
ATOM 3014 O O . ILE B 1 77 ? -21.703 -5.25 -11.281 1 98.44 77 ILE B O 1
ATOM 3018 N N . GLU B 1 78 ? -21.516 -5.484 -9.086 1 98.25 78 GLU B N 1
ATOM 3019 C CA . GLU B 1 78 ? -22.922 -5.227 -8.789 1 98.25 78 GLU B CA 1
ATOM 3020 C C . GLU B 1 78 ? -23.094 -3.91 -8.031 1 98.25 78 GLU B C 1
ATOM 3022 O O . GLU B 1 78 ? -22.578 -3.752 -6.926 1 98.25 78 GLU B O 1
ATOM 3027 N N . ASP B 1 79 ? -23.812 -2.945 -8.656 1 98.38 79 ASP B N 1
ATOM 3028 C CA . ASP B 1 79 ? -24.125 -1.691 -7.977 1 98.38 79 ASP B CA 1
ATOM 3029 C C . ASP B 1 79 ? -25.297 -1.864 -7.02 1 98.38 79 ASP B C 1
ATOM 3031 O O . ASP B 1 79 ? -26.453 -1.622 -7.391 1 98.38 79 ASP B O 1
ATOM 3035 N N . VAL B 1 80 ? -24.969 -2.275 -5.832 1 98.44 80 VAL B N 1
ATOM 3036 C CA . VAL B 1 80 ? -26 -2.607 -4.863 1 98.44 80 VAL B CA 1
ATOM 3037 C C . VAL B 1 80 ? -25.422 -2.539 -3.449 1 98.44 80 VAL B C 1
ATOM 3039 O O . VAL B 1 80 ? -24.219 -2.725 -3.25 1 98.44 80 VAL B O 1
ATOM 3042 N N . ASP B 1 81 ? -26.234 -2.188 -2.516 1 98 81 ASP B N 1
ATOM 3043 C CA . ASP B 1 81 ? -25.844 -2.244 -1.109 1 98 81 ASP B CA 1
ATOM 3044 C C . ASP B 1 81 ? -26 -3.658 -0.554 1 98 81 ASP B C 1
ATOM 3046 O O . ASP B 1 81 ? -26.734 -4.477 -1.117 1 98 81 ASP B O 1
ATOM 3050 N N . LEU B 1 82 ? -25.266 -3.961 0.506 1 98.44 82 LEU B N 1
ATOM 3051 C CA . LEU B 1 82 ? -25.328 -5.258 1.169 1 98.44 82 LEU B CA 1
ATOM 3052 C C . LEU B 1 82 ? -26.016 -5.141 2.525 1 98.44 82 LEU B C 1
ATOM 3054 O O . LEU B 1 82 ? -25.734 -4.215 3.289 1 98.44 82 LEU B O 1
ATOM 3058 N N . LYS B 1 83 ? -26.891 -6.125 2.791 1 97.69 83 LYS B N 1
ATOM 3059 C CA . LYS B 1 83 ? -27.672 -6.086 4.02 1 97.69 83 LYS B CA 1
ATOM 3060 C C . LYS B 1 83 ? -27.125 -7.047 5.062 1 97.69 83 LYS B C 1
ATOM 3062 O O . LYS B 1 83 ? -27.047 -6.715 6.246 1 97.69 83 LYS B O 1
ATOM 3067 N N . THR B 1 84 ? -26.797 -8.227 4.617 1 97.94 84 THR B N 1
ATOM 3068 C CA . THR B 1 84 ? -26.406 -9.25 5.586 1 97.94 84 THR B CA 1
ATOM 3069 C C . THR B 1 84 ? -25.234 -10.086 5.062 1 97.94 84 THR B C 1
ATOM 3071 O O . THR B 1 84 ? -25.062 -10.227 3.852 1 97.94 84 THR B O 1
ATOM 3074 N N . ALA B 1 85 ? -24.469 -10.523 5.977 1 98.5 85 ALA B N 1
ATOM 3075 C CA . ALA B 1 85 ? -23.391 -11.484 5.73 1 98.5 85 ALA B CA 1
ATOM 3076 C C . ALA B 1 85 ? -23.406 -12.602 6.77 1 98.5 85 ALA B C 1
ATOM 3078 O O . ALA B 1 85 ? -23.625 -12.352 7.957 1 98.5 85 ALA B O 1
ATOM 3079 N N . GLU B 1 86 ? -23.234 -13.781 6.367 1 97.75 86 GLU B N 1
ATOM 3080 C CA . GLU B 1 86 ? -23.109 -14.906 7.285 1 97.75 86 GLU B CA 1
ATOM 3081 C C . GLU B 1 86 ? -22.25 -16.016 6.688 1 97.75 86 GLU B C 1
ATOM 3083 O O . GLU B 1 86 ? -22.031 -16.047 5.473 1 97.75 86 GLU B O 1
ATOM 3088 N N . LYS B 1 87 ? -21.672 -16.766 7.52 1 96.75 87 LYS B N 1
ATOM 3089 C CA . LYS B 1 87 ? -21.047 -18.031 7.121 1 96.75 87 LYS B CA 1
ATOM 3090 C C . LYS B 1 87 ? -22.016 -19.188 7.238 1 96.75 87 LYS B C 1
ATOM 3092 O O . LYS B 1 87 ? -22.547 -19.469 8.32 1 96.75 87 LYS B O 1
ATOM 3097 N N . SER B 1 88 ? -22.266 -19.875 6.125 1 94 88 SER B N 1
ATOM 3098 C CA . SER B 1 88 ? -23.219 -20.969 6.129 1 94 88 SER B CA 1
ATOM 3099 C C . SER B 1 88 ? -22.594 -22.234 6.711 1 94 88 SER B C 1
ATOM 3101 O O . SER B 1 88 ? -21.391 -22.297 6.918 1 94 88 SER B O 1
ATOM 3103 N N . SER B 1 89 ? -23.422 -23.25 6.91 1 92.12 89 SER B N 1
ATOM 3104 C CA . SER B 1 89 ? -22.984 -24.5 7.535 1 92.12 89 SER B CA 1
ATOM 3105 C C . SER B 1 89 ? -22.062 -25.297 6.621 1 92.12 89 SER B C 1
ATOM 3107 O O . SER B 1 89 ? -21.25 -26.078 7.094 1 92.12 89 SER B O 1
ATOM 3109 N N . ASP B 1 90 ? -22.141 -25.047 5.395 1 92.12 90 ASP B N 1
ATOM 3110 C CA . ASP B 1 90 ? -21.312 -25.766 4.438 1 92.12 90 ASP B CA 1
ATOM 3111 C C . ASP B 1 90 ? -19.969 -25.047 4.242 1 92.12 90 ASP B C 1
ATOM 3113 O O . ASP B 1 90 ? -19.172 -25.453 3.391 1 92.12 90 ASP B O 1
ATOM 3117 N N . GLY B 1 91 ? -19.781 -24 4.973 1 93.75 91 GLY B N 1
ATOM 3118 C CA . GLY B 1 91 ? -18.484 -23.328 4.969 1 93.75 91 GLY B CA 1
ATOM 3119 C C . GLY B 1 91 ? -18.406 -22.188 3.979 1 93.75 91 GLY B C 1
ATOM 3120 O O . GLY B 1 91 ? -17.391 -21.5 3.893 1 93.75 91 GLY B O 1
ATOM 3121 N N . LEU B 1 92 ? -19.531 -21.922 3.27 1 97.56 92 LEU B N 1
ATOM 3122 C CA . LEU B 1 92 ? -19.594 -20.812 2.312 1 97.56 92 LEU B CA 1
ATOM 3123 C C . LEU B 1 92 ? -20 -19.516 3 1 97.56 92 LEU B C 1
ATOM 3125 O O . LEU B 1 92 ? -20.625 -19.547 4.062 1 97.56 92 LEU B O 1
ATOM 3129 N N . PHE B 1 93 ? -19.594 -18.469 2.381 1 98.62 93 PHE B N 1
ATOM 3130 C CA . PHE B 1 93 ? -20.062 -17.156 2.816 1 98.62 93 PHE B CA 1
ATOM 3131 C C . PHE B 1 93 ? -21.266 -16.719 1.981 1 98.62 93 PHE B C 1
ATOM 3133 O O . PHE B 1 93 ? -21.281 -16.891 0.762 1 98.62 93 PHE B O 1
ATOM 3140 N N . GLN B 1 94 ? -22.25 -16.172 2.678 1 98.19 94 GLN B N 1
ATOM 3141 C CA . GLN B 1 94 ? -23.469 -15.711 2.023 1 98.19 94 GLN B CA 1
ATOM 3142 C C . GLN B 1 94 ? -23.719 -14.234 2.299 1 98.19 94 GLN B C 1
ATOM 3144 O O . GLN B 1 94 ? -23.656 -13.797 3.449 1 98.19 94 GLN B O 1
ATOM 3149 N N . LEU B 1 95 ? -23.922 -13.461 1.229 1 98.44 95 LEU B N 1
ATOM 3150 C CA . LEU B 1 95 ? -24.359 -12.07 1.311 1 98.44 95 LEU B CA 1
ATOM 3151 C C . LEU B 1 95 ? -25.766 -11.914 0.772 1 98.44 95 LEU B C 1
ATOM 3153 O O . LEU B 1 95 ? -26.141 -12.547 -0.22 1 98.44 95 LEU B O 1
ATOM 3157 N N . ILE B 1 96 ? -26.578 -11.141 1.415 1 98.38 96 ILE B N 1
ATOM 3158 C CA . ILE B 1 96 ? -27.859 -10.711 0.888 1 98.38 96 ILE B CA 1
ATOM 3159 C C . ILE B 1 96 ? -27.812 -9.227 0.547 1 98.38 96 ILE B C 1
ATOM 3161 O O . ILE B 1 96 ? -27.391 -8.406 1.37 1 98.38 96 ILE B O 1
ATOM 3165 N N . ASP B 1 97 ? -28.172 -8.914 -0.648 1 98.06 97 ASP B N 1
ATOM 3166 C CA . ASP B 1 97 ? -28.062 -7.52 -1.069 1 98.06 97 ASP B CA 1
ATOM 3167 C C . ASP B 1 97 ? -29.359 -6.766 -0.79 1 98.06 97 ASP B C 1
ATOM 3169 O O . ASP B 1 97 ? -30.297 -7.32 -0.202 1 98.06 97 ASP B O 1
ATOM 3173 N N . ALA B 1 98 ? -29.406 -5.469 -1.072 1 97.81 98 ALA B N 1
ATOM 3174 C CA . ALA B 1 98 ? -30.516 -4.582 -0.758 1 97.81 98 ALA B CA 1
ATOM 3175 C C . ALA B 1 98 ? -31.781 -5.02 -1.49 1 97.81 98 ALA B C 1
ATOM 3177 O O . ALA B 1 98 ? -32.906 -4.645 -1.104 1 97.81 98 ALA B O 1
ATOM 3178 N N . ASN B 1 99 ? -31.703 -5.836 -2.572 1 97.81 99 ASN B N 1
ATOM 3179 C CA . ASN B 1 99 ? -32.844 -6.348 -3.328 1 97.81 99 ASN B CA 1
ATOM 3180 C C . ASN B 1 99 ? -33.219 -7.758 -2.883 1 97.81 99 ASN B C 1
ATOM 3182 O O . ASN B 1 99 ? -33.938 -8.461 -3.586 1 97.81 99 ASN B O 1
ATOM 3186 N N . ASP B 1 100 ? -32.594 -8.234 -1.901 1 97.44 100 ASP B N 1
ATOM 3187 C CA . ASP B 1 100 ? -32.875 -9.523 -1.279 1 97.44 100 ASP B CA 1
ATOM 3188 C C . ASP B 1 100 ? -32.344 -10.672 -2.127 1 97.44 100 ASP B C 1
ATOM 3190 O O . ASP B 1 100 ? -32.75 -11.812 -1.983 1 97.44 100 ASP B O 1
ATOM 3194 N N . LYS B 1 101 ? -31.438 -10.312 -3.059 1 97.56 101 LYS B N 1
ATOM 3195 C CA . LYS B 1 101 ? -30.734 -11.367 -3.785 1 97.56 101 LYS B CA 1
ATOM 3196 C C . LYS B 1 101 ? -29.641 -11.992 -2.928 1 97.56 101 LYS B C 1
ATOM 3198 O O . LYS B 1 101 ? -28.906 -11.281 -2.236 1 97.56 101 LYS B O 1
ATOM 3203 N N . VAL B 1 102 ? -29.547 -13.273 -2.969 1 97.5 102 VAL B N 1
ATOM 3204 C CA . VAL B 1 102 ? -28.547 -14.016 -2.197 1 97.5 102 VAL B CA 1
ATOM 3205 C C . VAL B 1 102 ? -27.344 -14.312 -3.07 1 97.5 102 VAL B C 1
ATOM 3207 O O . VAL B 1 102 ? -27.484 -14.766 -4.211 1 97.5 102 VAL B O 1
ATOM 3210 N N . TRP B 1 103 ? -26.156 -14.039 -2.52 1 98.25 103 TRP B N 1
ATOM 3211 C CA . TRP B 1 103 ? -24.891 -14.328 -3.168 1 98.25 103 TRP B CA 1
ATOM 3212 C C . TRP B 1 103 ? -24.047 -15.281 -2.318 1 98.25 103 TRP B C 1
ATOM 3214 O O . TRP B 1 103 ? -24 -15.156 -1.094 1 98.25 103 TRP B O 1
ATOM 3224 N N . LYS B 1 104 ? -23.422 -16.188 -2.932 1 98.25 104 LYS B N 1
ATOM 3225 C CA . LYS B 1 104 ? -22.594 -17.156 -2.211 1 98.25 104 LYS B CA 1
ATOM 3226 C C . LYS B 1 104 ? -21.172 -17.172 -2.762 1 98.25 104 LYS B C 1
ATOM 3228 O O . LYS B 1 104 ? -20.969 -17.062 -3.973 1 98.25 104 LYS B O 1
ATOM 3233 N N . GLY B 1 105 ? -20.203 -17.219 -1.885 1 98.62 105 GLY B N 1
ATOM 3234 C CA . GLY B 1 105 ? -18.797 -17.281 -2.252 1 98.62 105 GLY B CA 1
ATOM 3235 C C . GLY B 1 105 ? -17.984 -18.141 -1.306 1 98.62 105 GLY B C 1
ATOM 3236 O O . GLY B 1 105 ? -18.406 -18.422 -0.184 1 98.62 105 GLY B O 1
ATOM 3237 N N . ARG B 1 106 ? -16.844 -18.609 -1.755 1 98.5 106 ARG B N 1
ATOM 3238 C CA . ARG B 1 106 ? -15.961 -19.438 -0.947 1 98.5 106 ARG B CA 1
ATOM 3239 C C . ARG B 1 106 ? -15.141 -18.594 0.023 1 98.5 106 ARG B C 1
ATOM 3241 O O . ARG B 1 106 ? -14.781 -19.062 1.108 1 98.5 106 ARG B O 1
ATOM 3248 N N . LYS B 1 107 ? -14.773 -17.406 -0.339 1 98.75 107 LYS B N 1
ATOM 3249 C CA . LYS B 1 107 ? -14.078 -16.422 0.483 1 98.75 107 LYS B CA 1
ATOM 3250 C C . LYS B 1 107 ? -14.789 -15.078 0.443 1 98.75 107 LYS B C 1
ATOM 3252 O O . LYS B 1 107 ? -15.625 -14.836 -0.429 1 98.75 107 LYS B O 1
ATOM 3257 N N . LEU B 1 108 ? -14.523 -14.273 1.438 1 98.94 108 LEU B N 1
ATOM 3258 C CA . LEU B 1 108 ? -15.086 -12.93 1.535 1 98.94 108 LEU B CA 1
ATOM 3259 C C . LEU B 1 108 ? -14 -11.914 1.852 1 98.94 108 LEU B C 1
ATOM 3261 O O . LEU B 1 108 ? -13.156 -12.148 2.725 1 98.94 108 LEU B O 1
ATOM 3265 N N . ILE B 1 109 ? -13.914 -10.875 1.093 1 98.94 109 ILE B N 1
ATOM 3266 C CA . ILE B 1 109 ? -13.047 -9.742 1.405 1 98.94 109 ILE B CA 1
ATOM 3267 C C . ILE B 1 109 ? -13.898 -8.516 1.736 1 98.94 109 ILE B C 1
ATOM 3269 O O . ILE B 1 109 ? -14.656 -8.023 0.889 1 98.94 109 ILE B O 1
ATOM 3273 N N . ILE B 1 110 ? -13.789 -8.047 2.955 1 98.94 110 ILE B N 1
ATOM 3274 C CA . ILE B 1 110 ? -14.508 -6.859 3.402 1 98.94 110 ILE B CA 1
ATOM 3275 C C . ILE B 1 110 ? -13.703 -5.605 3.066 1 98.94 110 ILE B C 1
ATOM 3277 O O . ILE B 1 110 ? -12.609 -5.406 3.596 1 98.94 110 ILE B O 1
ATOM 3281 N N . THR B 1 111 ? -14.234 -4.805 2.156 1 98.88 111 THR B N 1
ATOM 3282 C CA . THR B 1 111 ? -13.625 -3.541 1.751 1 98.88 111 THR B CA 1
ATOM 3283 C C . THR B 1 111 ? -14.641 -2.406 1.812 1 98.88 111 THR B C 1
ATOM 3285 O O . THR B 1 111 ? -14.672 -1.542 0.933 1 98.88 111 THR B O 1
ATOM 3288 N N . THR B 1 112 ? -15.461 -2.359 2.811 1 98.31 112 THR B N 1
ATOM 3289 C CA . THR B 1 112 ? -16.594 -1.453 2.914 1 98.31 112 THR B CA 1
ATOM 3290 C C . THR B 1 112 ? -16.125 -0.039 3.252 1 98.31 112 THR B C 1
ATOM 3292 O O . THR B 1 112 ? -16.891 0.919 3.113 1 98.31 112 THR B O 1
ATOM 3295 N N . GLY B 1 113 ? -14.898 0.086 3.703 1 97.88 113 GLY B N 1
ATOM 3296 C CA . GLY B 1 113 ? -14.414 1.392 4.125 1 97.88 113 GLY B CA 1
ATOM 3297 C C . GLY B 1 113 ? -14.906 1.792 5.504 1 97.88 113 GLY B C 1
ATOM 3298 O O . GLY B 1 113 ? -15.258 0.935 6.316 1 97.88 113 GLY B O 1
ATOM 3299 N N . SER B 1 114 ? -14.773 3.004 5.781 1 96.88 114 SER B N 1
ATOM 3300 C CA . SER B 1 114 ? -15.141 3.547 7.086 1 96.88 114 SER B CA 1
ATOM 3301 C C . SER B 1 114 ? -16.094 4.727 6.941 1 96.88 114 SER B C 1
ATOM 3303 O O . SER B 1 114 ? -16.266 5.27 5.848 1 96.88 114 SER B O 1
ATOM 3305 N N . GLU B 1 115 ? -16.766 4.992 7.953 1 94.94 115 GLU B N 1
ATOM 3306 C CA . GLU B 1 115 ? -17.609 6.188 8.016 1 94.94 115 GLU B CA 1
ATOM 3307 C C . GLU B 1 115 ? -17.219 7.074 9.195 1 94.94 115 GLU B C 1
ATOM 3309 O O . GLU B 1 115 ? -16.719 6.582 10.211 1 94.94 115 GLU B O 1
ATOM 3314 N N . ASN B 1 116 ? -17.438 8.32 9.055 1 95.19 116 ASN B N 1
ATOM 3315 C CA . ASN B 1 116 ? -17.062 9.312 10.062 1 95.19 116 ASN B CA 1
ATOM 3316 C C . ASN B 1 116 ? -18.141 9.461 11.133 1 95.19 116 ASN B C 1
ATOM 3318 O O . ASN B 1 116 ? -19.328 9.43 10.836 1 95.19 116 ASN B O 1
ATOM 3322 N N . ILE B 1 117 ? -17.672 9.586 12.359 1 96.19 117 ILE B N 1
ATOM 3323 C CA . ILE B 1 117 ? -18.516 10.047 13.461 1 96.19 117 ILE B CA 1
ATOM 3324 C C . ILE B 1 117 ? -18.219 11.523 13.75 1 96.19 117 ILE B C 1
ATOM 3326 O O . ILE B 1 117 ? -17.281 11.844 14.484 1 96.19 117 ILE B O 1
ATOM 3330 N N . PHE B 1 118 ? -19.047 12.367 13.18 1 97.5 118 PHE B N 1
ATOM 3331 C CA . PHE B 1 118 ? -18.797 13.797 13.266 1 97.5 118 PHE B CA 1
ATOM 3332 C C . PHE B 1 118 ? -19.125 14.328 14.656 1 97.5 118 PHE B C 1
ATOM 3334 O O . PHE B 1 118 ? -20.078 13.867 15.289 1 97.5 118 PHE B O 1
ATOM 3341 N N . PRO B 1 119 ? -18.297 15.258 15.172 1 97.75 119 PRO B N 1
ATOM 3342 C CA . PRO B 1 119 ? -18.703 15.922 16.406 1 97.75 119 PRO B CA 1
ATOM 3343 C C . PRO B 1 119 ? -20 16.703 16.266 1 97.75 119 PRO B C 1
ATOM 3345 O O . PRO B 1 119 ? -20.359 17.109 15.148 1 97.75 119 PRO B O 1
ATOM 3348 N N . ASP B 1 120 ? -20.688 16.828 17.375 1 97.06 120 ASP B N 1
ATOM 3349 C CA . ASP B 1 120 ? -21.953 17.547 17.391 1 97.06 120 ASP B CA 1
ATOM 3350 C C . ASP B 1 120 ? -21.719 19.062 17.406 1 97.06 120 ASP B C 1
ATOM 3352 O O . ASP B 1 120 ? -22.031 19.734 18.391 1 97.06 120 ASP B O 1
ATOM 3356 N N . ILE B 1 121 ? -21.203 19.594 16.391 1 98.5 121 ILE B N 1
ATOM 3357 C CA . ILE B 1 121 ? -20.984 21.016 16.156 1 98.5 121 ILE B CA 1
ATOM 3358 C C . ILE B 1 121 ? -21.703 21.453 14.875 1 98.5 121 ILE B C 1
ATOM 3360 O O . ILE B 1 121 ? -21.359 21 13.781 1 98.5 121 ILE B O 1
ATOM 3364 N N . PRO B 1 122 ? -22.797 22.297 15.039 1 98.62 122 PRO B N 1
ATOM 3365 C CA . PRO B 1 122 ? -23.5 22.766 13.836 1 98.62 122 PRO B CA 1
ATOM 3366 C C . PRO B 1 122 ? -22.547 23.328 12.781 1 98.62 122 PRO B C 1
ATOM 3368 O O . PRO B 1 122 ? -21.688 24.141 13.102 1 98.62 122 PRO B O 1
ATOM 3371 N N . GLY B 1 123 ? -22.656 22.812 11.531 1 98.44 123 GLY B N 1
ATOM 3372 C CA . GLY B 1 123 ? -21.828 23.312 10.438 1 98.44 123 GLY B CA 1
ATOM 3373 C C . GLY B 1 123 ? -20.641 22.422 10.148 1 98.44 123 GLY B C 1
ATOM 3374 O O . GLY B 1 123 ? -20 22.562 9.102 1 98.44 123 GLY B O 1
ATOM 3375 N N . TYR B 1 124 ? -20.281 21.5 11.07 1 98.38 124 TYR B N 1
ATOM 3376 C CA . TYR B 1 124 ? -19.109 20.641 10.922 1 98.38 124 TYR B CA 1
ATOM 3377 C C . TYR B 1 124 ? -19.234 19.766 9.672 1 98.38 124 TYR B C 1
ATOM 3379 O O . TYR B 1 124 ? -18.328 19.719 8.852 1 98.38 124 TYR B O 1
ATOM 3387 N N . ALA B 1 125 ? -20.312 19.078 9.531 1 96.81 125 ALA B N 1
ATOM 3388 C CA . ALA B 1 125 ? -20.531 18.141 8.43 1 96.81 125 ALA B CA 1
ATOM 3389 C C . ALA B 1 125 ? -20.422 18.844 7.078 1 96.81 125 ALA B C 1
ATOM 3391 O O . ALA B 1 125 ? -19.797 18.312 6.145 1 96.81 125 ALA B O 1
ATOM 3392 N N . GLU B 1 126 ? -20.969 20.016 7.004 1 96.5 126 GLU B N 1
ATOM 3393 C CA . GLU B 1 126 ? -20.953 20.781 5.762 1 96.5 126 GLU B CA 1
ATOM 3394 C C . GLU B 1 126 ? -19.531 21.219 5.406 1 96.5 126 GLU B C 1
ATOM 3396 O O . GLU B 1 126 ? -19.188 21.328 4.23 1 96.5 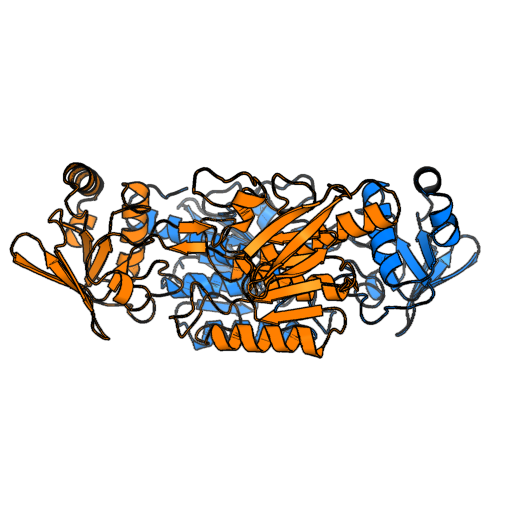126 GLU B O 1
ATOM 3401 N N . ALA B 1 127 ? -18.703 21.453 6.414 1 96.94 127 ALA B N 1
ATOM 3402 C CA . ALA B 1 127 ? -17.359 21.984 6.195 1 96.94 127 ALA B CA 1
ATOM 3403 C C . ALA B 1 127 ? -16.359 20.859 5.988 1 96.94 127 ALA B C 1
ATOM 3405 O O . ALA B 1 127 ? -15.227 21.109 5.551 1 96.94 127 ALA B O 1
ATOM 3406 N N . TRP B 1 128 ? -16.781 19.672 6.332 1 95.88 128 TRP B N 1
ATOM 3407 C CA . TRP B 1 128 ? -15.891 18.516 6.223 1 95.88 128 TRP B CA 1
ATOM 3408 C C . TRP B 1 128 ? -15.43 18.312 4.781 1 95.88 128 TRP B C 1
ATOM 3410 O O . TRP B 1 128 ? -16.25 18.266 3.865 1 95.88 128 TRP B O 1
ATOM 3420 N N . GLY B 1 129 ? -14.164 18.188 4.586 1 93.62 129 GLY B N 1
ATOM 3421 C CA . GLY B 1 129 ? -13.602 17.984 3.262 1 93.62 129 GLY B CA 1
ATOM 3422 C C . GLY B 1 129 ? -13.484 19.266 2.449 1 93.62 129 GLY B C 1
ATOM 3423 O O . GLY B 1 129 ? -12.844 19.281 1.4 1 93.62 129 GLY B O 1
ATOM 3424 N N . GLN B 1 130 ? -14.109 20.328 2.898 1 94.69 130 GLN B N 1
ATOM 3425 C CA . GLN B 1 130 ? -14.055 21.625 2.223 1 94.69 130 GLN B CA 1
ATOM 3426 C C . GLN B 1 130 ? -13.078 22.562 2.922 1 94.69 130 GLN B C 1
ATOM 3428 O O . GLN B 1 130 ? -12.148 23.078 2.295 1 94.69 130 GLN B O 1
ATOM 3433 N N . LYS B 1 131 ? -13.266 22.688 4.23 1 97.44 131 LYS B N 1
ATOM 3434 C CA . LYS B 1 131 ? -12.375 23.562 4.992 1 97.44 131 LYS B CA 1
ATOM 3435 C C . LYS B 1 131 ? -11.961 22.906 6.305 1 97.44 131 LYS B C 1
ATOM 3437 O O . LYS B 1 131 ? -11.195 23.484 7.082 1 97.44 131 LYS B O 1
ATOM 3442 N N . ILE B 1 132 ? -12.469 21.75 6.578 1 97.69 132 ILE B N 1
ATOM 3443 C CA . ILE B 1 132 ? -11.945 20.875 7.625 1 97.69 132 ILE B CA 1
ATOM 3444 C C . ILE B 1 132 ? -11.18 19.703 6.996 1 97.69 132 ILE B C 1
ATOM 3446 O O . ILE B 1 132 ? -11.766 18.875 6.293 1 97.69 132 ILE B O 1
ATOM 3450 N N . TYR B 1 133 ? -9.906 19.734 7.223 1 96.75 133 TYR B N 1
ATOM 3451 C CA . TYR B 1 133 ? -9.008 18.766 6.609 1 96.75 133 TYR B CA 1
ATOM 3452 C C . TYR B 1 133 ? -8.562 17.719 7.617 1 96.75 133 TYR B C 1
ATOM 3454 O O . TYR B 1 133 ? -8.031 18.062 8.68 1 96.75 133 TYR B O 1
ATOM 3462 N N . HIS B 1 134 ? -8.742 16.484 7.332 1 94.81 134 HIS B N 1
ATOM 3463 C CA . HIS B 1 134 ? -8.289 15.414 8.219 1 94.81 134 HIS B CA 1
ATOM 3464 C C . HIS B 1 134 ? -6.84 15.039 7.934 1 94.81 134 HIS B C 1
ATOM 3466 O O . HIS B 1 134 ? -6.164 14.469 8.789 1 94.81 134 HIS B O 1
ATOM 3472 N N . CYS B 1 135 ? -6.391 15.266 6.75 1 95.19 135 CYS B N 1
ATOM 3473 C CA . CYS B 1 135 ? -5.043 14.93 6.305 1 95.19 135 CYS B CA 1
ATOM 3474 C C . CYS B 1 135 ? -4.414 16.094 5.543 1 95.19 135 CYS B C 1
ATOM 3476 O O . CYS B 1 135 ? -4.832 16.406 4.426 1 95.19 135 CYS B O 1
ATOM 3478 N N . LEU B 1 136 ? -3.365 16.656 6.047 1 97.19 136 LEU B N 1
ATOM 3479 C CA . LEU B 1 136 ? -2.783 17.859 5.457 1 97.19 136 LEU B CA 1
ATOM 3480 C C . LEU B 1 136 ? -1.843 17.5 4.312 1 97.19 136 LEU B C 1
ATOM 3482 O O . LEU B 1 136 ? -1.369 18.391 3.594 1 97.19 136 LEU B O 1
ATOM 3486 N N . PHE B 1 137 ? -1.629 16.156 4.082 1 97.12 137 PHE B N 1
ATOM 3487 C CA . PHE B 1 137 ? -0.944 15.719 2.875 1 97.12 137 PHE B CA 1
ATOM 3488 C C . PHE B 1 137 ? -1.917 15.617 1.706 1 97.12 137 PHE B C 1
ATOM 3490 O O . PHE B 1 137 ? -1.515 15.727 0.546 1 97.12 137 PHE B O 1
ATOM 3497 N N . CYS B 1 138 ? -3.111 15.352 2.043 1 95.5 138 CYS B N 1
ATOM 3498 C CA . CYS B 1 138 ? -4.148 15.227 1.026 1 95.5 138 CYS B CA 1
ATOM 3499 C C . CYS B 1 138 ? -4.73 16.594 0.671 1 95.5 138 CYS B C 1
ATOM 3501 O O . CYS B 1 138 ? -4.957 16.891 -0.503 1 95.5 138 CYS B O 1
ATOM 3503 N N . LYS B 1 139 ? -4.879 17.312 1.806 1 93.56 139 LYS B N 1
ATOM 3504 C CA . LYS B 1 139 ? -5.418 18.656 1.665 1 93.56 139 LYS B CA 1
ATOM 3505 C C . LYS B 1 139 ? -4.57 19.672 2.426 1 93.56 139 LYS B C 1
ATOM 3507 O O . LYS B 1 139 ? -3.775 19.297 3.291 1 93.56 139 LYS B O 1
ATOM 3512 N N . GLY B 1 140 ? -4.598 20.906 2.045 1 94.19 140 GLY B N 1
ATOM 3513 C CA . GLY B 1 140 ? -3.871 21.938 2.754 1 94.19 140 GLY B CA 1
ATOM 3514 C C . GLY B 1 140 ? -2.832 22.641 1.894 1 94.19 140 GLY B C 1
ATOM 35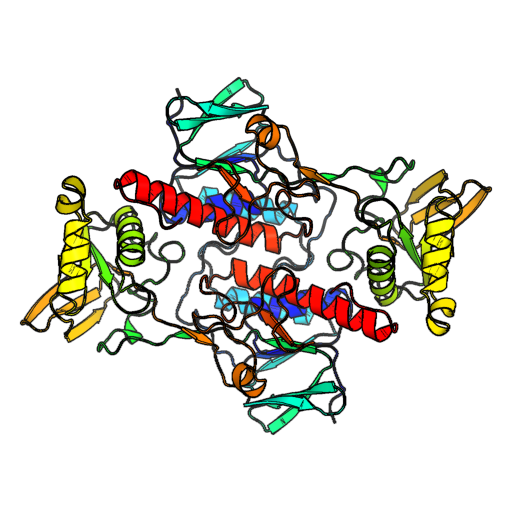15 O O . GLY B 1 140 ? -2.668 23.859 1.973 1 94.19 140 GLY B O 1
ATOM 3516 N N . TYR B 1 141 ? -2.109 21.812 1.11 1 96.94 141 TYR B N 1
ATOM 3517 C CA . TYR B 1 141 ? -1.065 22.375 0.264 1 96.94 141 TYR B CA 1
ATOM 3518 C C . TYR B 1 141 ? -1.595 23.562 -0.527 1 96.94 141 TYR B C 1
ATOM 3520 O O . TYR B 1 141 ? -0.898 24.578 -0.688 1 96.94 141 TYR B O 1
ATOM 3528 N N . GLU B 1 142 ? -2.818 23.516 -1.031 1 95.56 142 GLU B N 1
ATOM 3529 C CA . GLU B 1 142 ? -3.416 24.562 -1.857 1 95.56 142 GLU B CA 1
ATOM 3530 C C . GLU B 1 142 ? -3.646 25.844 -1.052 1 95.56 142 GLU B C 1
ATOM 3532 O O . GLU B 1 142 ? -3.82 26.922 -1.623 1 95.56 142 GLU B O 1
ATOM 3537 N N . ASP B 1 143 ? -3.637 25.672 0.284 1 97.25 143 ASP B N 1
ATOM 3538 C CA . ASP B 1 143 ? -3.854 26.797 1.183 1 97.25 143 ASP B CA 1
ATOM 3539 C C . ASP B 1 143 ? -2.555 27.219 1.874 1 97.25 143 ASP B C 1
ATOM 3541 O O . ASP B 1 143 ? -2.58 27.922 2.885 1 97.25 143 ASP B O 1
ATOM 3545 N N . ARG B 1 144 ? -1.459 26.719 1.346 1 97.81 144 ARG B N 1
ATOM 3546 C CA . ARG B 1 144 ? -0.168 27 1.969 1 97.81 144 ARG B CA 1
ATOM 3547 C C . ARG B 1 144 ? 0.103 28.5 2.029 1 97.81 144 ARG B C 1
ATOM 3549 O O . ARG B 1 144 ? -0.448 29.266 1.239 1 97.81 144 ARG B O 1
ATOM 3556 N N . SER B 1 145 ? 0.954 28.844 2.953 1 97.56 145 SER B N 1
ATOM 3557 C CA . SER B 1 145 ? 1.403 30.203 3.16 1 97.56 145 SER B CA 1
ATOM 3558 C C . SER B 1 145 ? 0.249 31.109 3.582 1 97.56 145 SER B C 1
ATOM 3560 O O . SER B 1 145 ? 0.222 32.281 3.242 1 97.56 145 SER B O 1
ATOM 3562 N N . THR B 1 146 ? -0.741 30.531 4.246 1 98.12 146 THR B N 1
ATOM 3563 C CA . THR B 1 146 ? -1.872 31.297 4.746 1 98.12 146 THR B CA 1
ATOM 3564 C C . THR B 1 146 ? -1.536 31.938 6.09 1 98.12 146 THR B C 1
ATOM 3566 O O . THR B 1 146 ? -0.539 31.578 6.723 1 98.12 146 THR B O 1
ATOM 3569 N N . GLU B 1 147 ? -2.357 32.875 6.457 1 98.12 147 GLU B N 1
ATOM 3570 C CA . GLU B 1 147 ? -2.068 33.625 7.676 1 98.12 147 GLU B CA 1
ATOM 3571 C C . GLU B 1 147 ? -2.428 32.812 8.922 1 98.12 147 GLU B C 1
ATOM 3573 O O . GLU B 1 147 ? -1.692 32.812 9.906 1 98.12 147 GLU B O 1
ATOM 3578 N N . SER B 1 148 ? -3.592 32.094 8.836 1 98.56 148 SER B N 1
ATOM 3579 C CA . SER B 1 148 ? -4.035 31.438 10.055 1 98.56 148 SER B CA 1
ATOM 3580 C C . SER B 1 148 ? -4.773 30.141 9.727 1 98.56 148 SER B C 1
ATOM 3582 O O . SER B 1 148 ? -5.465 30.047 8.711 1 98.56 148 SER B O 1
ATOM 3584 N N . ALA B 1 149 ? -4.59 29.141 10.516 1 98.81 149 ALA B N 1
ATOM 3585 C CA . ALA B 1 149 ? -5.309 27.859 10.508 1 98.81 149 ALA B CA 1
ATOM 3586 C C . ALA B 1 149 ? -5.676 27.438 11.922 1 98.81 149 ALA B C 1
ATOM 3588 O O . ALA B 1 149 ? -5.195 28.016 12.898 1 98.81 149 ALA B O 1
ATOM 3589 N N . GLY B 1 150 ? -6.617 26.562 12.055 1 98.88 150 GLY B N 1
ATOM 3590 C CA . GLY B 1 150 ? -7.02 26.031 13.352 1 98.88 150 GLY B CA 1
ATOM 3591 C C . GLY B 1 150 ? -6.891 24.516 13.445 1 98.88 150 GLY B C 1
ATOM 3592 O O . GLY B 1 150 ? -6.91 23.828 12.43 1 98.88 150 GLY B O 1
ATOM 3593 N N . VAL B 1 151 ? -6.656 24.031 14.609 1 98.88 151 VAL B N 1
ATOM 3594 C CA . VAL B 1 151 ? -6.695 22.609 14.938 1 98.88 151 VAL B CA 1
ATOM 3595 C C . VAL B 1 151 ? -7.801 22.344 15.961 1 98.88 151 VAL B C 1
ATOM 3597 O O . VAL B 1 151 ? -7.836 22.969 17.016 1 98.88 151 VAL B O 1
ATOM 3600 N N . LEU B 1 152 ? -8.734 21.5 15.586 1 98.81 152 LEU B N 1
ATOM 3601 C CA . LEU B 1 152 ? -9.766 21.094 16.531 1 98.81 152 LEU B CA 1
ATOM 3602 C C . LEU B 1 152 ? -9.281 19.938 17.391 1 98.81 152 LEU B C 1
ATOM 3604 O O . LEU B 1 152 ? -9.234 18.781 16.938 1 98.81 152 LEU B O 1
ATOM 3608 N N . ALA B 1 153 ? -8.969 20.203 18.641 1 98.56 153 ALA B N 1
ATOM 3609 C CA . ALA B 1 153 ? -8.453 19.203 19.562 1 98.56 153 ALA B CA 1
ATOM 3610 C C . ALA B 1 153 ? -9.586 18.469 20.281 1 98.56 153 ALA B C 1
ATOM 3612 O O . ALA B 1 153 ? -9.68 18.5 21.5 1 98.56 153 ALA B O 1
ATOM 3613 N N . ILE B 1 154 ? -10.375 17.828 19.531 1 98.25 154 ILE B N 1
ATOM 3614 C CA . ILE B 1 154 ? -11.484 17.016 20.031 1 98.25 154 ILE B CA 1
ATOM 3615 C C . ILE B 1 154 ? -11.422 15.617 19.406 1 98.25 154 ILE B C 1
ATOM 3617 O O . ILE B 1 154 ? -10.664 15.383 18.469 1 98.25 154 ILE B O 1
ATOM 3621 N N . GLN B 1 155 ? -12.148 14.602 19.953 1 96.44 155 GLN B N 1
ATOM 3622 C CA . GLN B 1 155 ? -12.211 13.227 19.469 1 96.44 155 GLN B CA 1
ATOM 3623 C C . GLN B 1 155 ? -10.812 12.633 19.297 1 96.44 155 GLN B C 1
ATOM 3625 O O . GLN B 1 155 ? -10.016 12.633 20.234 1 96.44 155 GLN B O 1
ATOM 3630 N N . SER B 1 156 ? -10.5 12.156 18.141 1 94 156 SER B N 1
ATOM 3631 C CA . SER B 1 156 ? -9.242 11.461 17.906 1 94 156 SER B CA 1
ATOM 3632 C C . SER B 1 156 ? -8.047 12.383 18.109 1 94 156 SER B C 1
ATOM 3634 O O . SER B 1 156 ? -6.934 11.922 18.375 1 94 156 SER B O 1
ATOM 3636 N N . ILE B 1 157 ? -8.273 13.711 18.125 1 95.94 157 ILE B N 1
ATOM 3637 C CA . ILE B 1 157 ? -7.199 14.688 18.234 1 95.94 157 ILE B CA 1
ATOM 3638 C C . ILE B 1 157 ? -7.242 15.328 19.625 1 95.94 157 ILE B C 1
ATOM 3640 O O . ILE B 1 157 ? -6.453 16.234 19.922 1 95.94 157 ILE B O 1
ATOM 3644 N N . GLY B 1 158 ? -8.164 14.852 20.469 1 96.88 158 GLY B N 1
ATOM 3645 C CA . GLY B 1 158 ? -8.383 15.461 21.781 1 96.88 158 GLY B CA 1
ATOM 3646 C C . GLY B 1 158 ? -7.414 14.961 22.828 1 96.88 158 GLY B C 1
ATOM 3647 O O . GLY B 1 158 ? -7.828 14.539 23.906 1 96.88 158 GLY B O 1
ATOM 3648 N N . ASN B 1 159 ? -6.191 14.898 22.547 1 96.56 159 ASN B N 1
ATOM 3649 C CA . ASN B 1 159 ? -5.086 14.586 23.438 1 96.56 159 ASN B CA 1
ATOM 3650 C C . ASN B 1 159 ? -3.809 15.312 23.047 1 96.56 159 ASN B C 1
ATOM 3652 O O . ASN B 1 159 ? -3.717 15.852 21.938 1 96.56 159 ASN B O 1
ATOM 3656 N N . ILE B 1 160 ? -2.855 15.383 23.922 1 95.69 160 ILE B N 1
ATOM 3657 C CA . ILE B 1 160 ? -1.691 16.25 23.75 1 95.69 160 ILE B CA 1
ATOM 3658 C C . ILE B 1 160 ? -0.888 15.797 22.531 1 95.69 160 ILE B C 1
ATOM 3660 O O . ILE B 1 160 ? -0.645 16.594 21.609 1 95.69 160 ILE B O 1
ATOM 3664 N N . PRO B 1 161 ? -0.529 14.5 22.359 1 95.12 161 PRO B N 1
ATOM 3665 C CA . PRO B 1 161 ? 0.331 14.102 21.25 1 95.12 161 PRO B CA 1
ATOM 3666 C C . PRO B 1 161 ? -0.311 14.367 19.875 1 95.12 161 PRO B C 1
ATOM 3668 O O . PRO B 1 161 ? 0.349 14.875 18.969 1 95.12 161 PRO B O 1
ATOM 3671 N N . MET B 1 162 ? -1.559 14.078 19.75 1 95.56 162 MET B N 1
ATOM 3672 C CA . MET B 1 162 ? -2.227 14.242 18.469 1 95.56 162 MET B CA 1
ATOM 3673 C C . MET B 1 162 ? -2.469 15.719 18.172 1 95.56 162 MET B C 1
ATOM 3675 O O . MET B 1 162 ? -2.311 16.156 17.031 1 95.56 162 MET B O 1
ATOM 3679 N N . ALA B 1 163 ? -2.848 16.469 19.172 1 96.94 163 ALA B N 1
ATOM 3680 C CA . ALA B 1 163 ? -3.039 17.906 18.984 1 96.94 163 ALA B CA 1
ATOM 3681 C C . ALA B 1 163 ? -1.745 18.578 18.531 1 96.94 163 ALA B C 1
ATOM 3683 O O . ALA B 1 163 ? -1.749 19.375 17.594 1 96.94 163 ALA B O 1
ATOM 3684 N N . MET B 1 164 ? -0.637 18.188 19.188 1 96.19 164 MET B N 1
ATOM 3685 C CA . MET B 1 164 ? 0.653 18.797 18.844 1 96.19 164 MET B CA 1
ATOM 3686 C C . MET B 1 164 ? 1.093 18.375 17.453 1 96.19 164 MET B C 1
ATOM 3688 O O . MET B 1 164 ? 1.57 19.219 16.672 1 96.19 164 MET B O 1
ATOM 3692 N N . HIS B 1 165 ? 0.884 17.156 17.094 1 96.44 165 HIS B N 1
ATOM 3693 C CA . HIS B 1 165 ? 1.242 16.656 15.773 1 96.44 165 HIS B CA 1
ATOM 3694 C C . HIS B 1 165 ? 0.525 17.438 14.672 1 96.44 165 HIS B C 1
ATOM 3696 O O . HIS B 1 165 ? 1.155 17.891 13.719 1 96.44 165 HIS B O 1
ATOM 3702 N N . HIS B 1 166 ? -0.745 17.625 14.867 1 97.56 166 HIS B N 1
ATOM 3703 C CA . HIS B 1 166 ? -1.536 18.328 13.867 1 97.56 166 HIS B CA 1
ATOM 3704 C C . HIS B 1 166 ? -1.209 19.812 13.852 1 97.56 166 HIS B C 1
ATOM 3706 O O . HIS B 1 166 ? -1.218 20.438 12.789 1 97.56 166 HIS B O 1
ATOM 3712 N N . THR B 1 167 ? -0.931 20.328 15.023 1 97.69 167 THR B N 1
ATOM 3713 C CA . THR B 1 167 ? -0.552 21.734 15.117 1 97.69 167 THR B CA 1
ATOM 3714 C C . THR B 1 167 ? 0.753 22 14.367 1 97.69 167 THR B C 1
ATOM 3716 O O . THR B 1 167 ? 0.854 22.953 13.602 1 97.69 167 THR B O 1
ATOM 3719 N N . GLU B 1 168 ? 1.691 21.156 14.57 1 97 168 GLU B N 1
ATOM 3720 C CA . GLU B 1 168 ? 2.982 21.281 13.906 1 97 168 GLU B CA 1
ATOM 3721 C C . GLU B 1 168 ? 2.844 21.125 12.391 1 97 168 GLU B C 1
ATOM 3723 O O . GLU B 1 168 ? 3.498 21.844 11.625 1 97 168 GLU B O 1
ATOM 3728 N N . SER B 1 169 ? 2.01 20.25 11.961 1 97.88 169 SER B N 1
ATOM 3729 C CA . SER B 1 169 ? 1.738 20.078 10.539 1 97.88 169 SER B CA 1
ATOM 3730 C C . SER B 1 169 ? 1.06 21.312 9.953 1 97.88 169 SER B C 1
ATOM 3732 O O . SER B 1 169 ? 1.422 21.766 8.867 1 97.88 169 SER B O 1
ATOM 3734 N N . ALA B 1 170 ? 0.077 21.812 10.664 1 98.56 170 ALA B N 1
ATOM 3735 C CA . ALA B 1 170 ? -0.625 23.016 10.211 1 98.56 170 ALA B CA 1
ATOM 3736 C C . ALA B 1 170 ? 0.323 24.203 10.133 1 98.56 170 ALA B C 1
ATOM 3738 O O . ALA B 1 170 ? 0.199 25.047 9.242 1 98.56 170 ALA B O 1
ATOM 3739 N N . ALA B 1 171 ? 1.258 24.25 11.023 1 97.88 171 ALA B N 1
ATOM 3740 C CA . ALA B 1 171 ? 2.193 25.375 11.109 1 97.88 171 ALA B CA 1
ATOM 3741 C C . ALA B 1 171 ? 3.127 25.406 9.906 1 97.88 171 ALA B C 1
ATOM 3743 O O . ALA B 1 171 ? 3.734 26.438 9.602 1 97.88 171 ALA B O 1
ATOM 3744 N N . GLN B 1 172 ? 3.246 24.281 9.211 1 97.25 172 GLN B N 1
ATOM 3745 C CA . GLN B 1 172 ? 4.02 24.234 7.973 1 97.25 172 GLN B CA 1
ATOM 3746 C C . GLN B 1 172 ? 3.336 25.031 6.867 1 97.25 172 GLN B C 1
ATOM 3748 O O . GLN B 1 172 ? 3.994 25.5 5.93 1 97.25 172 GLN B O 1
ATOM 3753 N N . LEU B 1 173 ? 2.021 25.234 7.004 1 98.31 173 LEU B N 1
ATOM 3754 C CA . LEU B 1 173 ? 1.226 25.812 5.922 1 98.31 173 LEU B CA 1
ATOM 3755 C C . LEU B 1 173 ? 0.671 27.172 6.312 1 98.31 173 LEU B C 1
ATOM 3757 O O . LEU B 1 173 ? 0.235 27.938 5.453 1 98.31 173 LEU B O 1
ATOM 3761 N N . ALA B 1 174 ? 0.667 27.453 7.621 1 98.5 174 ALA B N 1
ATOM 3762 C CA . ALA B 1 174 ? 0.063 28.688 8.133 1 98.5 174 ALA B CA 1
ATOM 3763 C C . ALA B 1 174 ? 1.021 29.422 9.062 1 98.5 174 ALA B C 1
ATOM 3765 O O . ALA B 1 174 ? 1.751 28.797 9.836 1 98.5 174 ALA B O 1
ATOM 3766 N N . ARG B 1 175 ? 0.946 30.719 9.078 1 97.88 175 ARG B N 1
ATOM 3767 C CA . ARG B 1 175 ? 1.808 31.531 9.93 1 97.88 175 ARG B CA 1
ATOM 3768 C C . ARG B 1 175 ? 1.436 31.375 11.406 1 97.88 175 ARG B C 1
ATOM 3770 O O . ARG B 1 175 ? 2.312 31.266 12.258 1 97.88 175 ARG B O 1
ATOM 3777 N N . LYS B 1 176 ? 0.165 31.391 11.672 1 98.31 176 LYS B N 1
ATOM 3778 C CA . LYS B 1 176 ? -0.353 31.203 13.031 1 98.31 176 LYS B CA 1
ATOM 3779 C C . LYS B 1 176 ? -1.328 30.031 13.094 1 98.31 176 LYS B C 1
ATOM 3781 O O . LYS B 1 176 ? -2.062 29.781 12.133 1 98.31 176 LYS B O 1
ATOM 3786 N N . VAL B 1 177 ? -1.289 29.344 14.211 1 98.81 177 VAL B N 1
ATOM 3787 C CA . VAL B 1 177 ? -2.197 28.219 14.414 1 98.81 177 VAL B CA 1
ATOM 3788 C C . VAL B 1 177 ? -2.906 28.359 15.758 1 98.81 177 VAL B C 1
ATOM 3790 O O . VAL B 1 177 ? -2.268 28.625 16.781 1 98.81 177 VAL B O 1
ATOM 3793 N N . THR B 1 178 ? -4.207 28.297 15.75 1 98.88 178 THR B N 1
ATOM 3794 C CA . THR B 1 178 ? -4.988 28.266 16.984 1 98.88 178 THR B CA 1
ATOM 3795 C C . THR B 1 178 ? -5.492 26.859 17.281 1 98.88 178 THR B C 1
ATOM 3797 O O . THR B 1 178 ? -6.07 26.203 16.406 1 98.88 178 THR B O 1
ATOM 3800 N N . ILE B 1 179 ? -5.234 26.328 18.484 1 98.81 179 ILE B N 1
ATOM 3801 C CA . ILE B 1 179 ? -5.738 25.047 18.953 1 98.81 179 ILE B CA 1
ATOM 3802 C C . ILE B 1 179 ? -7.051 25.25 19.703 1 98.81 179 ILE B C 1
ATOM 3804 O O . ILE B 1 179 ? -7.07 25.859 20.781 1 98.81 179 ILE B O 1
ATOM 3808 N N . TYR B 1 180 ? -8.117 24.75 19.141 1 98.94 180 TYR B N 1
ATOM 3809 C CA . TYR B 1 180 ? -9.445 24.859 19.734 1 98.94 180 TYR B CA 1
ATOM 3810 C C . TYR B 1 180 ? -9.797 23.594 20.5 1 98.94 180 TYR B C 1
ATOM 3812 O O . TYR B 1 180 ? -9.922 22.516 19.922 1 98.94 180 TYR B O 1
ATOM 3820 N N . THR B 1 181 ? -10.086 23.703 21.844 1 98.75 181 THR B N 1
ATOM 3821 C CA . THR B 1 181 ? -10.336 22.516 22.656 1 98.75 181 THR B CA 1
ATOM 3822 C C . THR B 1 181 ? -11.836 22.297 22.844 1 98.75 181 THR B C 1
ATOM 3824 O O . THR B 1 181 ? -12.25 21.281 23.391 1 98.75 181 THR B O 1
ATOM 3827 N N . ASN B 1 182 ? -12.633 23.312 22.391 1 98.69 182 ASN B N 1
ATOM 3828 C CA . ASN B 1 182 ? -14.086 23.25 22.484 1 98.69 182 ASN B CA 1
ATOM 3829 C C . ASN B 1 182 ? -14.547 23.016 23.922 1 98.69 182 ASN B C 1
ATOM 3831 O O . ASN B 1 182 ? -15.367 22.125 24.172 1 98.69 182 ASN B O 1
ATOM 3835 N N . GLY B 1 183 ? -13.945 23.719 24.891 1 98.31 183 GLY B N 1
ATOM 3836 C CA . GLY B 1 183 ? -14.398 23.703 26.266 1 98.31 183 GLY B CA 1
ATOM 3837 C C . GLY B 1 183 ? -13.523 22.844 27.172 1 98.31 183 GLY B C 1
ATOM 3838 O O . GLY B 1 183 ? -13.711 22.844 28.391 1 98.31 183 GLY B O 1
ATOM 3839 N N . ALA B 1 184 ? -12.562 22.094 26.609 1 98.44 184 ALA B N 1
ATOM 3840 C CA . ALA B 1 184 ? -11.703 21.234 27.422 1 98.44 184 ALA B CA 1
ATOM 3841 C C . ALA B 1 184 ? -10.562 22.031 28.047 1 98.44 184 ALA B C 1
ATOM 3843 O O . ALA B 1 184 ? -9.414 21.922 27.609 1 98.44 184 ALA B O 1
ATOM 3844 N N . GLU B 1 185 ? -10.805 22.672 29.188 1 98.31 185 GLU B N 1
ATOM 3845 C CA . GLU B 1 185 ? -9.883 23.609 29.828 1 98.31 185 GLU B CA 1
ATOM 3846 C C . GLU B 1 185 ? -8.625 22.906 30.312 1 98.31 185 GLU B C 1
ATOM 3848 O O . GLU B 1 185 ? -7.516 23.422 30.172 1 98.31 185 GLU B O 1
ATOM 3853 N N . GLU B 1 186 ? -8.844 21.719 30.828 1 98.44 186 GLU B N 1
ATOM 3854 C CA . GLU B 1 186 ? -7.691 20.969 31.328 1 98.44 186 GLU B CA 1
ATOM 3855 C C . GLU B 1 186 ? -6.75 20.578 30.188 1 98.44 186 GLU B C 1
ATOM 3857 O O . GLU B 1 186 ? -5.531 20.703 30.312 1 98.44 186 GLU B O 1
ATOM 3862 N N . LEU B 1 187 ? -7.312 20.094 29.109 1 98.5 187 LEU B N 1
ATOM 3863 C CA . LEU B 1 187 ? -6.512 19.766 27.938 1 98.5 187 LEU B CA 1
ATOM 3864 C C . LEU B 1 187 ? -5.793 21 27.406 1 98.5 187 LEU B C 1
ATOM 3866 O O . LEU B 1 187 ? -4.602 20.953 27.094 1 98.5 187 LEU B O 1
ATOM 3870 N N . GLY B 1 188 ? -6.512 22.109 27.344 1 98.44 188 GLY B N 1
ATOM 3871 C CA . GLY B 1 188 ? -5.922 23.359 26.891 1 98.44 188 GLY B CA 1
ATOM 3872 C C . GLY B 1 188 ? -4.73 23.781 27.719 1 98.44 188 GLY B C 1
ATOM 3873 O O . GLY B 1 188 ? -3.707 24.219 27.172 1 98.44 188 GLY B O 1
ATOM 3874 N N . ALA B 1 189 ? -4.91 23.672 29.016 1 98.19 189 ALA B N 1
ATOM 3875 C CA . ALA B 1 189 ? -3.824 24.031 29.906 1 98.19 189 ALA B CA 1
ATOM 3876 C C . ALA B 1 189 ? -2.602 23.156 29.703 1 98.19 189 ALA B C 1
ATOM 3878 O O . ALA B 1 189 ? -1.466 23.625 29.719 1 98.19 189 ALA B O 1
ATOM 3879 N N . GLN B 1 190 ? -2.846 21.906 29.516 1 97.75 190 GLN B N 1
ATOM 3880 C CA . GLN B 1 190 ? -1.757 20.953 29.297 1 97.75 190 GLN B CA 1
ATOM 3881 C C . GLN B 1 190 ? -1.049 21.219 27.969 1 97.75 190 GLN B C 1
ATOM 3883 O O . GLN B 1 190 ? 0.18 21.172 27.891 1 97.75 190 GLN B O 1
ATOM 3888 N N . ILE B 1 191 ? -1.812 21.5 26.922 1 97.38 191 ILE B N 1
ATOM 3889 C CA . ILE B 1 191 ? -1.234 21.828 25.625 1 97.38 191 ILE B CA 1
ATOM 3890 C C . ILE B 1 191 ? -0.392 23.094 25.734 1 97.38 191 ILE B C 1
ATOM 3892 O O . ILE B 1 191 ? 0.75 23.125 25.281 1 97.38 191 ILE B O 1
ATOM 3896 N N . PHE B 1 192 ? -0.981 24.078 26.406 1 96.81 192 PHE B N 1
ATOM 3897 C CA . PHE B 1 192 ? -0.28 25.344 26.578 1 96.81 192 PHE B CA 1
ATOM 3898 C C . PHE B 1 192 ? 1.057 25.125 27.281 1 96.81 192 PHE B C 1
ATOM 3900 O O . PHE B 1 192 ? 2.064 25.734 26.906 1 96.81 192 PHE B O 1
ATOM 3907 N N . SER B 1 193 ? 1.063 24.266 28.25 1 95.75 193 SER B N 1
ATOM 3908 C CA . SER B 1 193 ? 2.268 24 29.031 1 95.75 193 SER B CA 1
ATOM 3909 C C . SER B 1 193 ? 3.316 23.281 28.188 1 95.75 193 SER B C 1
ATOM 3911 O O . SER B 1 193 ? 4.508 23.297 28.516 1 95.75 193 SER B O 1
ATOM 3913 N N . THR B 1 194 ? 2.887 22.594 27.109 1 94.12 194 THR B N 1
ATOM 3914 C CA . THR B 1 194 ? 3.781 21.828 26.25 1 94.12 194 THR B CA 1
ATOM 3915 C C . THR B 1 194 ? 4.453 22.734 25.234 1 94.12 194 THR B C 1
ATOM 3917 O O . THR B 1 194 ? 5.492 22.391 24.656 1 94.12 194 THR B O 1
ATOM 3920 N N . LEU B 1 195 ? 3.891 23.906 25.031 1 94.81 195 LEU B N 1
ATOM 3921 C CA . LEU B 1 195 ? 4.402 24.828 24.016 1 94.81 195 LEU B CA 1
ATOM 3922 C C . LEU B 1 195 ? 5.688 25.5 24.484 1 94.81 195 LEU B C 1
ATOM 3924 O O . LEU B 1 195 ? 5.789 25.906 25.641 1 94.81 195 LEU B O 1
ATOM 3928 N N . THR B 1 196 ? 6.645 25.562 23.625 1 92.69 196 THR B N 1
ATOM 3929 C CA . THR B 1 196 ? 7.855 26.328 23.891 1 92.69 196 THR B CA 1
ATOM 3930 C C . THR B 1 196 ? 7.574 27.828 23.797 1 92.69 196 THR B C 1
ATOM 3932 O O . THR B 1 196 ? 6.52 28.234 23.312 1 92.69 196 THR B O 1
ATOM 3935 N N . ASP B 1 197 ? 8.523 28.672 24.203 1 92 197 ASP B N 1
ATOM 3936 C CA . ASP B 1 197 ? 8.359 30.109 24.094 1 92 197 ASP B CA 1
ATOM 3937 C C . ASP B 1 197 ? 8.266 30.547 22.641 1 92 197 ASP B C 1
ATOM 3939 O O . ASP B 1 197 ? 7.508 31.453 22.297 1 92 197 ASP B O 1
ATOM 3943 N N . LYS B 1 198 ? 9.039 29.875 21.891 1 91.06 198 LYS B N 1
ATOM 3944 C CA . LYS B 1 198 ? 8.992 30.172 20.453 1 91.06 198 LYS B CA 1
ATOM 3945 C C . LYS B 1 198 ? 7.625 29.812 19.859 1 91.06 198 LYS B C 1
ATOM 3947 O O . LYS B 1 198 ? 7.074 30.562 19.062 1 91.06 198 LYS B O 1
ATOM 3952 N N . ASP B 1 199 ? 7.113 28.75 20.266 1 92.5 199 ASP B N 1
ATOM 3953 C CA . ASP B 1 199 ? 5.801 28.281 19.812 1 92.5 199 ASP B CA 1
ATOM 3954 C C . ASP B 1 199 ? 4.711 29.297 20.188 1 92.5 199 ASP B C 1
ATOM 3956 O O . ASP B 1 199 ? 3.787 29.531 19.406 1 92.5 199 ASP B O 1
ATOM 3960 N N . LYS B 1 200 ? 4.848 29.828 21.328 1 93.94 200 LYS B N 1
ATOM 3961 C CA . LYS B 1 200 ? 3.791 30.672 21.875 1 93.94 200 LYS B CA 1
ATOM 3962 C C . LYS B 1 200 ? 3.635 31.969 21.078 1 93.94 200 LYS B C 1
ATOM 3964 O O . LYS B 1 200 ? 2.639 32.688 21.234 1 93.94 200 LYS B O 1
ATOM 3969 N N . THR B 1 201 ? 4.562 32.25 20.203 1 93.69 201 THR B N 1
ATOM 3970 C CA . THR B 1 201 ? 4.434 33.406 19.312 1 93.69 201 THR B CA 1
ATOM 3971 C C . THR B 1 201 ? 3.537 33.062 18.125 1 93.69 201 THR B C 1
ATOM 3973 O O . THR B 1 201 ? 3.016 33.969 17.469 1 93.69 201 THR B O 1
ATOM 3976 N N . ARG B 1 202 ? 3.311 31.781 17.844 1 95.44 202 ARG B N 1
ATOM 3977 C CA . ARG B 1 202 ? 2.604 31.375 16.641 1 95.44 202 ARG B CA 1
ATOM 3978 C C . ARG B 1 202 ? 1.419 30.469 16.969 1 95.44 202 ARG B C 1
ATOM 3980 O O . ARG B 1 202 ? 0.492 30.344 16.172 1 95.44 202 ARG B O 1
ATOM 3987 N N . PHE B 1 203 ? 1.513 29.797 18.141 1 97.62 203 PHE B N 1
ATOM 3988 C CA . PHE B 1 203 ? 0.456 28.875 18.547 1 97.62 203 PHE B CA 1
ATOM 3989 C C . PHE B 1 203 ? -0.369 29.469 19.672 1 97.62 203 PHE B C 1
ATOM 3991 O O . PHE B 1 203 ? 0.184 29.984 20.656 1 97.62 203 PHE B O 1
ATOM 3998 N N . THR B 1 204 ? -1.65 29.5 19.547 1 98.25 204 THR B N 1
ATOM 3999 C CA . THR B 1 204 ? -2.588 29.953 20.578 1 98.25 204 THR B CA 1
ATOM 4000 C C . THR B 1 204 ? -3.549 28.828 20.953 1 98.25 204 THR B C 1
ATOM 4002 O O . THR B 1 204 ? -3.941 28.031 20.094 1 98.25 204 THR B O 1
ATOM 4005 N N . VAL B 1 205 ? -3.879 28.719 22.25 1 98.56 205 VAL B N 1
ATOM 4006 C CA . VAL B 1 205 ? -4.887 27.781 22.734 1 98.56 205 VAL B CA 1
ATOM 4007 C C . VAL B 1 205 ? -6.18 28.531 23.047 1 98.56 205 VAL B C 1
ATOM 4009 O O . VAL B 1 205 ? -6.16 29.531 23.766 1 98.56 205 VAL B O 1
ATOM 4012 N N . ASN B 1 206 ? -7.227 28.172 22.422 1 98.75 206 ASN B N 1
ATOM 4013 C CA . ASN B 1 206 ? -8.555 28.719 22.656 1 98.75 206 ASN B CA 1
ATOM 4014 C C . ASN B 1 206 ? -9.508 27.672 23.219 1 98.75 206 ASN B C 1
ATOM 4016 O O . ASN B 1 206 ? -9.93 26.766 22.484 1 98.75 206 ASN B O 1
ATOM 4020 N N . ASN B 1 207 ? -9.953 27.781 24.453 1 98.62 207 ASN B N 1
ATOM 4021 C CA . ASN B 1 207 ? -10.758 26.781 25.141 1 98.62 207 ASN B CA 1
ATOM 4022 C C . ASN B 1 207 ? -12.25 27.062 25 1 98.62 207 ASN B C 1
ATOM 4024 O O . ASN B 1 207 ? -13.078 26.281 25.469 1 98.62 207 ASN B O 1
ATOM 4028 N N . THR B 1 208 ? -12.602 28.188 24.391 1 98.62 208 THR B N 1
ATOM 4029 C CA . THR B 1 208 ? -14.008 28.578 24.328 1 98.62 208 THR B CA 1
ATOM 4030 C C . THR B 1 208 ? -14.805 27.578 23.51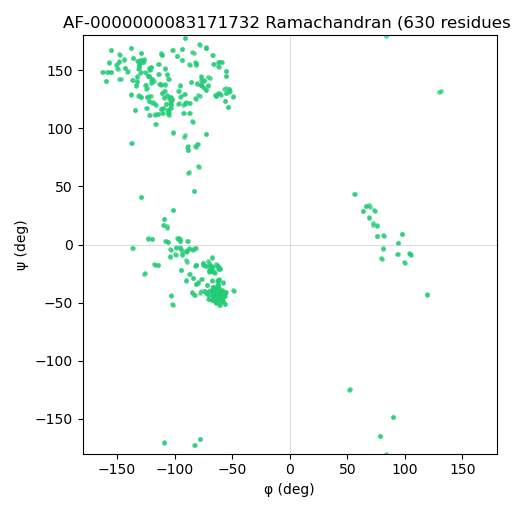6 1 98.62 208 THR B C 1
ATOM 4032 O O . THR B 1 208 ? -14.398 27.203 22.406 1 98.62 208 THR B O 1
ATOM 4035 N N . PRO B 1 209 ? -15.914 27.062 24.062 1 98.69 209 PRO B N 1
ATOM 4036 C CA . PRO B 1 209 ? -16.734 26.125 23.281 1 98.69 209 PRO B CA 1
ATOM 4037 C C . PRO B 1 209 ? -17.172 26.703 21.938 1 98.69 209 PRO B C 1
ATOM 4039 O O . PRO B 1 209 ? -17.453 27.906 21.828 1 98.69 209 PRO B O 1
ATOM 4042 N N . ILE B 1 210 ? -17.25 25.844 20.938 1 98.81 210 ILE B N 1
ATOM 4043 C CA . ILE B 1 210 ? -17.641 26.25 19.594 1 98.81 210 ILE B CA 1
ATOM 4044 C C . ILE B 1 210 ? -19.156 26.109 19.453 1 98.81 210 ILE B C 1
ATOM 4046 O O . ILE B 1 210 ? -19.719 25.031 19.641 1 98.81 210 ILE B O 1
ATOM 4050 N N . LYS B 1 211 ? -19.781 27.219 19.125 1 98.69 211 LYS B N 1
ATOM 4051 C CA . LYS B 1 211 ? -21.234 27.234 18.938 1 98.69 211 LYS B CA 1
ATOM 4052 C C . LYS B 1 211 ? -21.625 26.75 17.547 1 98.69 211 LYS B C 1
ATOM 4054 O O . LYS B 1 211 ? -22.578 26 17.391 1 98.69 211 LYS B O 1
ATOM 4059 N N . LYS B 1 212 ? -20.875 27.25 16.625 1 98.44 212 LYS B N 1
ATOM 4060 C CA . LYS B 1 212 ? -21.219 26.953 15.234 1 98.44 212 LYS B CA 1
ATOM 4061 C C . LYS B 1 212 ? -20.047 27.219 14.305 1 98.44 212 LYS B C 1
ATOM 4063 O O . LYS B 1 212 ? -19.203 28.062 14.594 1 98.44 212 LYS B O 1
ATOM 4068 N N . LEU B 1 213 ? -20.016 26.391 13.219 1 98.81 213 LEU B N 1
ATOM 4069 C CA . LEU B 1 213 ? -19.078 26.609 12.133 1 98.81 213 LEU B CA 1
ATOM 4070 C C . LEU B 1 213 ? -19.797 27 10.852 1 98.81 213 LEU B C 1
ATOM 4072 O O . LEU B 1 213 ? -20.875 26.484 10.555 1 98.81 213 LEU B O 1
ATOM 4076 N N . THR B 1 214 ? -19.297 27.922 10.148 1 98.56 214 THR B N 1
ATOM 4077 C CA . THR B 1 214 ? -19.688 28.234 8.781 1 98.56 214 THR B CA 1
ATOM 4078 C C . THR B 1 214 ? -18.453 28.391 7.891 1 98.56 214 THR B C 1
ATOM 4080 O O . THR B 1 214 ? -17.359 28.688 8.375 1 98.56 214 THR B O 1
ATOM 4083 N N . HIS B 1 215 ? -18.594 27.969 6.645 1 97.94 215 HIS B N 1
ATOM 4084 C CA . HIS B 1 215 ? -17.406 28.078 5.793 1 97.94 215 HIS B CA 1
ATOM 4085 C C . HIS B 1 215 ? -17.75 28.719 4.449 1 97.94 215 HIS B C 1
ATOM 4087 O O . HIS B 1 215 ? -18.922 28.719 4.039 1 97.94 215 HIS B O 1
ATOM 4093 N N . THR B 1 216 ? -16.844 29.391 3.834 1 97 216 THR B N 1
ATOM 4094 C CA . THR B 1 216 ? -16.844 29.828 2.443 1 97 216 THR B CA 1
ATOM 4095 C C . THR B 1 216 ? -15.812 29.047 1.634 1 97 216 THR B C 1
ATOM 4097 O O . THR B 1 216 ? -15.273 28.031 2.105 1 97 216 THR B O 1
ATOM 4100 N N . ARG B 1 217 ? -15.633 29.547 0.442 1 93.44 217 ARG B N 1
ATOM 4101 C CA . ARG B 1 217 ? -14.625 28.922 -0.397 1 93.44 217 ARG B CA 1
ATOM 4102 C C . ARG B 1 217 ? -13.219 29.172 0.144 1 93.44 217 ARG B C 1
ATOM 4104 O O . ARG B 1 217 ? -12.312 28.359 -0.057 1 93.44 217 ARG B O 1
ATOM 4111 N N . SER B 1 218 ? -13.07 30.156 0.908 1 96.12 218 SER B N 1
ATOM 4112 C CA . SER B 1 218 ? -11.711 30.594 1.218 1 96.12 218 SER B CA 1
ATOM 4113 C C . SER B 1 218 ? -11.414 30.453 2.705 1 96.12 218 SER B C 1
ATOM 4115 O O . SER B 1 218 ? -10.25 30.5 3.117 1 96.12 218 SER B O 1
ATOM 4117 N N . SER B 1 219 ? -12.461 30.328 3.5 1 98.19 219 SER B N 1
ATOM 4118 C CA . SER B 1 219 ? -12.195 30.344 4.934 1 98.19 219 SER B CA 1
ATOM 4119 C C . SER B 1 219 ? -13.281 29.625 5.711 1 98.19 219 SER B C 1
ATOM 4121 O O . SER B 1 219 ? -14.305 29.234 5.141 1 98.19 219 SER B O 1
ATOM 4123 N N . ILE B 1 220 ? -13.023 29.359 6.949 1 98.69 220 ILE B N 1
ATOM 4124 C CA . ILE B 1 220 ? -13.984 28.797 7.898 1 98.69 220 ILE B CA 1
ATOM 4125 C C . ILE B 1 220 ? -14.102 29.719 9.117 1 98.69 220 ILE B C 1
ATOM 4127 O O . ILE B 1 220 ? -13.102 30.25 9.594 1 98.69 220 ILE B O 1
ATOM 4131 N N . HIS B 1 221 ? -15.336 29.953 9.523 1 98.75 221 HIS B N 1
ATOM 4132 C CA . HIS B 1 221 ? -15.656 30.859 10.617 1 98.75 221 HIS B CA 1
ATOM 4133 C C . HIS B 1 221 ? -16.172 30.094 11.828 1 98.75 221 HIS B C 1
ATOM 4135 O O . HIS B 1 221 ? -17.016 29.203 11.695 1 98.75 221 HIS B O 1
ATOM 4141 N N . LEU B 1 222 ? -15.609 30.375 12.977 1 98.81 222 LEU B N 1
ATOM 4142 C CA . LEU B 1 222 ? -16.047 29.781 14.234 1 98.81 222 LEU B CA 1
ATOM 4143 C C . LEU B 1 222 ? -16.812 30.812 15.07 1 98.81 222 LEU B C 1
ATOM 4145 O O . LEU B 1 222 ? -16.281 31.875 15.406 1 98.81 222 LEU B O 1
ATOM 4149 N N . GLU B 1 223 ? -18.062 30.562 15.289 1 98.81 223 GLU B N 1
ATOM 4150 C CA . GLU B 1 223 ? -18.781 31.266 16.328 1 98.81 223 GLU B CA 1
ATOM 4151 C C . GLU B 1 223 ? -18.641 30.578 17.688 1 98.81 223 GLU B C 1
ATOM 4153 O O . GLU B 1 223 ? -18.984 29.406 17.828 1 98.81 223 GLU B O 1
ATOM 4158 N N . LEU B 1 224 ? -18.141 31.297 18.609 1 98.69 224 LEU B N 1
ATOM 4159 C CA . LEU B 1 224 ? -17.875 30.703 19.922 1 98.69 224 LEU B CA 1
ATOM 4160 C C . LEU B 1 224 ? -19 31.016 20.906 1 98.69 224 LEU B C 1
ATOM 4162 O O . LEU B 1 224 ? -19.828 31.891 20.656 1 98.69 224 LEU B O 1
ATOM 4166 N N . ALA B 1 225 ? -19.047 30.266 21.953 1 98.31 225 ALA B N 1
ATOM 4167 C CA . ALA B 1 225 ? -20.141 30.328 22.922 1 98.31 225 ALA B CA 1
ATOM 4168 C C . ALA B 1 225 ? -20.172 31.672 23.641 1 98.31 225 ALA B C 1
ATOM 4170 O O . ALA B 1 225 ? -21.219 32.125 24.109 1 98.31 225 ALA B O 1
ATOM 4171 N N . ASP B 1 226 ? -19.047 32.344 23.703 1 98.06 226 ASP B N 1
ATOM 4172 C CA . ASP B 1 226 ? -19 33.625 24.406 1 98.06 226 ASP B CA 1
ATOM 4173 C C . ASP B 1 226 ? -19.375 34.781 23.484 1 98.06 226 ASP B C 1
ATOM 4175 O O . ASP B 1 226 ? -19.312 35.938 23.875 1 98.06 226 ASP B O 1
ATOM 4179 N N . GLY B 1 227 ? -19.609 34.5 22.266 1 97.31 227 GLY B N 1
ATOM 4180 C CA . GLY B 1 227 ? -20.062 35.5 21.344 1 97.31 227 GLY B CA 1
ATOM 4181 C C . GLY B 1 227 ? -18.984 35.969 20.391 1 97.31 227 GLY B C 1
ATOM 4182 O O . GLY B 1 227 ? -19.281 36.625 19.375 1 97.31 227 GLY B O 1
ATOM 4183 N N . THR B 1 228 ? -17.797 35.594 20.578 1 97.94 228 THR B N 1
ATOM 4184 C CA . THR B 1 228 ? -16.719 36 19.688 1 97.94 228 THR B CA 1
ATOM 4185 C C . THR B 1 228 ? -16.688 35.125 18.438 1 97.94 228 THR B C 1
ATOM 4187 O O . THR B 1 228 ? -17.266 34.031 18.438 1 97.94 228 THR B O 1
ATOM 4190 N N . THR B 1 229 ? -16.156 35.688 17.438 1 98.12 229 THR B N 1
ATOM 4191 C CA . THR B 1 229 ? -15.984 34.969 16.188 1 98.12 229 THR B CA 1
ATOM 4192 C C . THR B 1 229 ? -14.508 34.875 15.805 1 98.12 229 THR B C 1
ATOM 4194 O O . THR B 1 229 ? -13.734 35.812 16.094 1 98.12 229 THR B O 1
ATOM 4197 N N . LYS B 1 230 ? -14.125 33.812 15.273 1 98.56 230 LYS B N 1
ATOM 4198 C CA . LYS B 1 230 ? -12.781 33.594 14.727 1 98.56 230 LYS B CA 1
ATOM 4199 C C . LYS B 1 230 ? -12.852 33.125 13.273 1 98.56 230 LYS B C 1
ATOM 4201 O O . LYS B 1 230 ? -13.844 32.531 12.844 1 98.56 230 LYS B O 1
ATOM 4206 N N . GLU B 1 231 ? -11.859 33.5 12.508 1 98.62 231 GLU B N 1
ATOM 4207 C CA . GLU B 1 231 ? -11.742 33.062 11.117 1 98.62 231 GLU B CA 1
ATOM 4208 C C . GLU B 1 231 ? -10.406 32.375 10.867 1 98.62 231 GLU B C 1
ATOM 4210 O O . GLU B 1 231 ? -9.359 32.844 11.281 1 98.62 231 GLU B O 1
ATOM 4215 N N . GLU B 1 232 ? -10.414 31.234 10.344 1 98.81 232 GLU B N 1
ATOM 4216 C CA . GLU B 1 232 ? -9.25 30.484 9.898 1 98.81 232 GLU B CA 1
ATOM 4217 C C . GLU B 1 232 ? -9.336 30.156 8.406 1 98.81 232 GLU B C 1
ATOM 4219 O O . GLU B 1 232 ? -10.438 30.094 7.852 1 98.81 232 GLU B O 1
ATOM 4224 N N . THR B 1 233 ? -8.195 29.984 7.707 1 98.75 233 THR B N 1
ATOM 4225 C CA . THR B 1 233 ? -8.242 29.516 6.328 1 98.75 233 THR B CA 1
ATOM 4226 C C . THR B 1 233 ? -8.789 28.094 6.27 1 98.75 233 THR B C 1
ATOM 4228 O O . THR B 1 233 ? -9.609 27.766 5.406 1 98.75 233 THR B O 1
ATOM 4231 N N . PHE B 1 234 ? -8.336 27.234 7.117 1 98.75 234 PHE B N 1
ATOM 4232 C CA . PHE B 1 234 ? -8.844 25.875 7.258 1 98.75 234 PHE B CA 1
ATOM 4233 C C . PHE B 1 234 ? -8.734 25.391 8.703 1 98.75 234 PHE B C 1
ATOM 4235 O O . PHE B 1 234 ? -8.031 26 9.508 1 98.75 234 PHE B O 1
ATOM 4242 N N . LEU B 1 235 ? -9.547 24.406 9.086 1 98.81 235 LEU B N 1
ATOM 4243 C CA . LEU B 1 235 ? -9.414 23.641 10.336 1 98.81 235 LEU B CA 1
ATOM 4244 C C . LEU B 1 235 ? -8.867 22.25 10.07 1 98.81 235 LEU B C 1
ATOM 4246 O O . LEU B 1 235 ? -9.188 21.641 9.047 1 98.81 235 LEU B O 1
ATOM 4250 N N . VAL B 1 236 ? -8.039 21.797 10.969 1 98.75 236 VAL B N 1
ATOM 4251 C CA . VAL B 1 236 ? -7.566 20.422 10.93 1 98.75 236 VAL B CA 1
ATOM 4252 C C . VAL B 1 236 ? -8.32 19.578 11.969 1 98.75 236 VAL B C 1
ATOM 4254 O O . VAL B 1 236 ? -8.375 19.953 13.148 1 98.75 236 VAL B O 1
ATOM 4257 N N . HIS B 1 237 ? -8.922 18.531 11.539 1 98.31 237 HIS B N 1
ATOM 4258 C CA . HIS B 1 237 ? -9.562 17.594 12.445 1 98.31 237 HIS B CA 1
ATOM 4259 C C . HIS B 1 237 ? -9.75 16.234 11.797 1 98.31 237 HIS B C 1
ATOM 4261 O O . HIS B 1 237 ? -10.016 16.141 10.594 1 98.31 237 HIS B O 1
ATOM 4267 N N . SER B 1 238 ? -9.562 15.219 12.516 1 95.38 238 SER B N 1
ATOM 4268 C CA . SER B 1 238 ? -9.859 13.852 12.117 1 95.38 238 SER B CA 1
ATOM 4269 C C . SER B 1 238 ? -10.938 13.234 13 1 95.38 238 SER B C 1
ATOM 4271 O O . SER B 1 238 ? -10.656 12.773 14.102 1 95.38 238 SER B O 1
ATOM 4273 N N . PRO B 1 239 ? -12.156 13.141 12.492 1 95.81 239 PRO B N 1
ATOM 4274 C CA . PRO B 1 239 ? -13.219 12.57 13.328 1 95.81 239 PRO B CA 1
ATOM 4275 C C . PRO B 1 239 ? -13 11.086 13.633 1 95.81 239 PRO B C 1
ATOM 4277 O O . PRO B 1 239 ? -12.227 10.422 12.938 1 95.81 239 PRO B O 1
ATOM 4280 N N . ASN B 1 240 ? -13.57 10.625 14.711 1 95.69 240 ASN B N 1
ATOM 4281 C CA . ASN B 1 240 ? -13.625 9.188 14.914 1 95.69 240 ASN B CA 1
ATOM 4282 C C . ASN B 1 240 ? -14.289 8.477 13.734 1 95.69 240 ASN B C 1
ATOM 4284 O O . ASN B 1 240 ? -15.047 9.094 12.977 1 95.69 240 ASN B O 1
ATOM 4288 N N . THR B 1 241 ? -13.844 7.281 13.539 1 95.81 241 THR B N 1
ATOM 4289 C CA . THR B 1 241 ? -14.43 6.504 12.445 1 95.81 241 THR B CA 1
ATOM 4290 C C . THR B 1 241 ? -14.914 5.145 12.945 1 95.81 241 THR B C 1
ATOM 4292 O O . THR B 1 241 ? -14.523 4.703 14.031 1 95.81 241 THR B O 1
ATOM 4295 N N . THR B 1 242 ? -15.812 4.586 12.242 1 95.88 242 THR B N 1
ATOM 4296 C CA . THR B 1 242 ? -16.266 3.211 12.445 1 95.88 242 THR B CA 1
ATOM 4297 C C . THR B 1 242 ? -16.312 2.457 11.117 1 95.88 242 THR B C 1
ATOM 4299 O O . THR B 1 242 ? -16.281 3.068 10.047 1 95.88 242 THR B O 1
ATOM 4302 N N . VAL B 1 243 ? -16.25 1.116 11.227 1 97.75 243 VAL B N 1
ATOM 4303 C CA . VAL B 1 243 ? -16.391 0.286 10.039 1 97.75 243 VAL B CA 1
ATOM 4304 C C . VAL B 1 243 ? -17.766 0.518 9.406 1 97.75 243 VAL B C 1
ATOM 4306 O O . VAL B 1 243 ? -18.781 0.524 10.109 1 97.75 243 VAL B O 1
ATOM 4309 N N . LYS B 1 244 ? -17.75 0.758 8.133 1 97.19 244 LYS B N 1
ATOM 4310 C CA . LYS B 1 244 ? -19.016 1.042 7.457 1 97.19 244 LYS B CA 1
ATOM 4311 C C . LYS B 1 244 ? -19.859 -0.221 7.32 1 97.19 244 LYS B C 1
ATOM 4313 O O . LYS B 1 244 ? -19.359 -1.273 6.926 1 97.19 244 LYS B O 1
ATOM 4318 N N . GLY B 1 245 ? -21.219 -0.128 7.68 1 95.56 245 GLY B N 1
ATOM 4319 C CA . GLY B 1 245 ? -22.188 -1.191 7.43 1 95.56 245 GLY B CA 1
ATOM 4320 C C . GLY B 1 245 ? -22.172 -2.268 8.5 1 95.56 245 GLY B C 1
ATOM 4321 O O . GLY B 1 245 ? -21.344 -2.232 9.414 1 95.56 245 GLY B O 1
ATOM 4322 N N . PRO B 1 246 ? -23.016 -3.244 8.328 1 97.56 246 PRO B N 1
ATOM 4323 C CA . PRO B 1 246 ? -23.266 -4.211 9.406 1 97.56 246 PRO B CA 1
ATOM 4324 C C . PRO B 1 246 ? -22.469 -5.5 9.227 1 97.56 246 PRO B C 1
ATOM 4326 O O . PRO B 1 246 ? -22.484 -6.367 10.102 1 97.56 246 PRO B O 1
ATOM 4329 N N . LEU B 1 247 ? -21.719 -5.672 8.195 1 98.56 247 LEU B N 1
ATOM 4330 C CA . LEU B 1 247 ? -21.172 -6.973 7.816 1 98.56 247 LEU B CA 1
ATOM 4331 C C . LEU B 1 247 ? -20.172 -7.465 8.852 1 98.56 247 LEU B C 1
ATOM 4333 O O . LEU B 1 247 ? -20.188 -8.633 9.234 1 98.56 247 LEU B O 1
ATOM 4337 N N . ALA B 1 248 ? -19.281 -6.562 9.234 1 98.5 248 ALA B N 1
ATOM 4338 C CA . ALA B 1 248 ? -18.25 -6.953 10.195 1 98.5 248 ALA B CA 1
ATOM 4339 C C . ALA B 1 248 ? -18.875 -7.465 11.492 1 98.5 248 ALA B C 1
ATOM 4341 O O . ALA B 1 248 ? -18.453 -8.492 12.031 1 98.5 248 ALA B O 1
ATOM 4342 N N . SER B 1 249 ? -19.875 -6.73 11.984 1 98 249 SER B N 1
ATOM 4343 C CA . SER B 1 249 ? -20.547 -7.117 13.219 1 98 249 SER B CA 1
ATOM 4344 C C . SER B 1 249 ? -21.328 -8.414 13.039 1 98 249 SER B C 1
ATOM 4346 O O . SER B 1 249 ? -21.312 -9.281 13.922 1 98 249 SER B O 1
ATOM 4348 N N . GLN B 1 250 ? -21.984 -8.586 11.93 1 98.62 250 GLN B N 1
ATOM 4349 C CA . GLN B 1 250 ? -22.797 -9.766 11.656 1 98.62 250 GLN B CA 1
ATOM 4350 C C . GLN B 1 250 ? -21.938 -11.023 11.617 1 98.62 250 GLN B C 1
ATOM 4352 O O . GLN B 1 250 ? -22.391 -12.102 12.016 1 98.62 250 GLN B O 1
ATOM 4357 N N . LEU B 1 251 ? -20.719 -10.844 11.188 1 98.56 251 LEU B N 1
ATOM 4358 C CA . LEU B 1 251 ? -19.797 -11.977 11.07 1 98.56 251 LEU B CA 1
ATOM 4359 C C . LEU B 1 251 ? -19.016 -12.18 12.359 1 98.56 251 LEU B C 1
ATOM 4361 O O . LEU B 1 251 ? -18.25 -13.133 12.477 1 98.56 251 LEU B O 1
ATOM 4365 N N . GLY B 1 252 ? -19.188 -11.25 13.312 1 98.19 252 GLY B N 1
ATOM 4366 C CA . GLY B 1 252 ? -18.484 -11.352 14.586 1 98.19 252 GLY B CA 1
ATOM 4367 C C . GLY B 1 252 ? -17 -11.109 14.469 1 98.19 252 GLY B C 1
ATOM 4368 O O . GLY B 1 252 ? -16.203 -11.727 15.172 1 98.19 252 GLY B O 1
ATOM 4369 N N . LEU B 1 253 ? -16.562 -10.266 13.57 1 98.75 253 LEU B N 1
ATOM 4370 C CA . LEU B 1 253 ? -15.141 -10.008 13.375 1 98.75 253 LEU B CA 1
ATOM 4371 C C . LEU B 1 253 ? -14.547 -9.25 14.555 1 98.75 253 LEU B C 1
ATOM 4373 O O . LEU B 1 253 ? -15.195 -8.352 15.109 1 98.75 253 LEU B O 1
ATOM 4377 N N . GLU B 1 254 ? -13.352 -9.562 14.891 1 98.75 254 GLU B N 1
ATOM 4378 C CA . GLU B 1 254 ? -12.625 -8.82 15.922 1 98.75 254 GLU B CA 1
ATOM 4379 C C . GLU B 1 254 ? -12.242 -7.43 15.43 1 98.75 254 GLU B C 1
ATOM 4381 O O . GLU B 1 254 ? -11.789 -7.27 14.289 1 98.75 254 GLU B O 1
ATOM 4386 N N . LEU B 1 255 ? -12.438 -6.504 16.281 1 98 255 LEU B N 1
ATOM 4387 C CA . LEU B 1 255 ? -12.039 -5.129 15.984 1 98 255 LEU B CA 1
ATOM 4388 C C . LEU B 1 255 ? -10.82 -4.727 16.812 1 98 255 LEU B C 1
ATOM 4390 O O . LEU B 1 255 ? -10.57 -5.297 17.875 1 98 255 LEU B O 1
ATOM 4394 N N . THR B 1 256 ? -10.039 -3.822 16.281 1 96.62 256 THR B N 1
ATOM 4395 C CA . THR B 1 256 ? -8.969 -3.197 17.047 1 96.62 256 THR B CA 1
ATOM 4396 C C . THR B 1 256 ? -9.539 -2.221 18.078 1 96.62 256 THR B C 1
ATOM 4398 O O . THR B 1 256 ? -10.719 -1.867 18.016 1 96.62 256 THR B O 1
ATOM 4401 N N . PRO B 1 257 ? -8.68 -1.762 18.984 1 92.75 257 PRO B N 1
ATOM 4402 C CA . PRO B 1 257 ? -9.156 -0.773 19.969 1 92.75 257 PRO B CA 1
ATOM 4403 C C . PRO B 1 257 ? -9.648 0.513 19.297 1 92.75 257 PRO B C 1
ATOM 4405 O O . PRO B 1 257 ? -10.461 1.239 19.891 1 92.75 257 PRO B O 1
ATOM 4408 N N . MET B 1 258 ? -9.266 0.797 18.109 1 91.69 258 MET B N 1
ATOM 4409 C CA . MET B 1 258 ? -9.641 2.027 17.422 1 91.69 258 MET B CA 1
ATOM 4410 C C . MET B 1 258 ? -10.938 1.84 16.656 1 91.69 258 MET B C 1
ATOM 4412 O O . MET B 1 258 ? -11.461 2.791 16.062 1 91.69 258 MET B O 1
ATOM 4416 N N . GLY B 1 259 ? -11.453 0.6 16.641 1 94.31 259 GLY B N 1
ATOM 4417 C CA . GLY B 1 259 ? -12.75 0.365 16.016 1 94.31 259 GLY B CA 1
ATOM 4418 C C . GLY B 1 259 ? -12.648 -0.145 14.594 1 94.31 259 GLY B C 1
ATOM 4419 O O . GLY B 1 259 ? -13.656 -0.269 13.898 1 94.31 259 GLY B O 1
ATOM 4420 N N . ASP B 1 260 ? -11.461 -0.49 14.133 1 97.88 260 ASP B N 1
ATOM 4421 C CA . ASP B 1 260 ? -11.258 -1.052 12.805 1 97.88 260 ASP B CA 1
ATOM 4422 C C . ASP B 1 260 ? -11.266 -2.578 12.844 1 97.88 260 ASP B C 1
ATOM 4424 O O . ASP B 1 260 ? -11.062 -3.178 13.898 1 97.88 260 ASP B O 1
ATOM 4428 N N . ILE B 1 261 ? -11.523 -3.156 11.711 1 98.81 261 ILE B N 1
ATOM 4429 C CA . ILE B 1 261 ? -11.438 -4.609 11.648 1 98.81 261 ILE B CA 1
ATOM 4430 C C . ILE B 1 261 ? -10 -5.055 11.906 1 98.81 261 ILE B C 1
ATOM 4432 O O . ILE B 1 261 ? -9.062 -4.516 11.312 1 98.81 261 ILE B O 1
ATOM 4436 N N . ASN B 1 262 ? -9.867 -5.996 12.867 1 98.75 262 ASN B N 1
ATOM 4437 C CA . ASN B 1 262 ? -8.547 -6.562 13.102 1 98.75 262 ASN B CA 1
ATOM 4438 C C . ASN B 1 262 ? -8.133 -7.512 11.984 1 98.75 262 ASN B C 1
ATOM 4440 O O . ASN B 1 262 ? -8.508 -8.68 11.984 1 98.75 262 ASN B O 1
ATOM 4444 N N . ALA B 1 263 ? -7.398 -7.008 11.008 1 98.44 263 ALA B N 1
ATOM 4445 C CA . ALA B 1 263 ? -6.859 -7.75 9.867 1 98.44 263 ALA B CA 1
ATOM 4446 C C . ALA B 1 263 ? -5.422 -7.336 9.578 1 98.44 263 ALA B C 1
ATOM 4448 O O . ALA B 1 263 ? -5.172 -6.512 8.695 1 98.44 263 ALA B O 1
ATOM 4449 N N . ALA B 1 264 ? -4.441 -7.934 10.195 1 95.25 264 ALA B N 1
ATOM 4450 C CA . ALA B 1 264 ? -3.041 -7.512 10.195 1 95.25 264 ALA B CA 1
ATOM 4451 C C . ALA B 1 264 ? -2.354 -7.887 8.883 1 95.25 264 ALA B C 1
ATOM 4453 O O . ALA B 1 264 ? -2.709 -8.883 8.25 1 95.25 264 ALA B O 1
ATOM 4454 N N . PRO B 1 265 ? -1.438 -7.07 8.391 1 94.06 265 PRO B N 1
ATOM 4455 C CA . PRO B 1 265 ? -0.589 -7.441 7.258 1 94.06 265 PRO B CA 1
ATOM 4456 C C . PRO B 1 265 ? 0.303 -8.641 7.555 1 94.06 265 PRO B C 1
ATOM 4458 O O . PRO B 1 265 ? 0.58 -8.938 8.719 1 94.06 265 PRO B O 1
ATOM 4461 N N . PRO B 1 266 ? 0.76 -9.344 6.555 1 93.06 266 PRO B N 1
ATOM 4462 C CA . PRO B 1 266 ? 0.578 -8.969 5.148 1 93.06 266 PRO B CA 1
ATOM 4463 C C . PRO B 1 266 ? -0.656 -9.617 4.523 1 93.06 266 PRO B C 1
ATOM 4465 O O . PRO B 1 266 ? -1.046 -9.258 3.408 1 93.06 266 PRO B O 1
ATOM 4468 N N . MET B 1 267 ? -1.353 -10.57 5.195 1 96.31 267 MET B N 1
ATOM 4469 C CA . MET B 1 267 ? -2.404 -11.352 4.551 1 96.31 267 MET B CA 1
ATOM 4470 C C . MET B 1 267 ? -3.76 -10.672 4.703 1 96.31 267 MET B C 1
ATOM 4472 O O . MET B 1 267 ? -4.664 -10.898 3.898 1 96.31 267 MET B O 1
ATOM 4476 N N . HIS B 1 268 ? -3.926 -9.922 5.855 1 98.25 268 HIS B N 1
ATOM 4477 C CA . HIS B 1 268 ? -5.145 -9.172 6.141 1 98.25 268 HIS B CA 1
ATOM 4478 C C . HIS B 1 268 ? -6.328 -10.109 6.352 1 98.25 268 HIS B C 1
ATOM 4480 O O . HIS B 1 268 ? -7.445 -9.812 5.922 1 98.25 268 HIS B O 1
ATOM 4486 N N . GLN B 1 269 ? -5.973 -11.281 6.934 1 98.44 269 GLN B N 1
ATOM 4487 C CA . GLN B 1 269 ? -7.035 -12.188 7.359 1 98.44 269 GLN B CA 1
ATOM 4488 C C . GLN B 1 269 ? -7.672 -11.711 8.664 1 98.44 269 GLN B C 1
ATOM 4490 O O . GLN B 1 269 ? -6.969 -11.281 9.578 1 98.44 269 GLN B O 1
ATOM 4495 N N . THR B 1 270 ? -8.984 -11.773 8.742 1 98.69 270 THR B N 1
ATOM 4496 C CA . THR B 1 270 ? -9.695 -11.398 9.961 1 98.69 270 THR B CA 1
ATOM 4497 C C . THR B 1 270 ? -9.719 -12.562 10.953 1 98.69 270 THR B C 1
ATOM 4499 O O . THR B 1 270 ? -9.039 -13.57 10.75 1 98.69 270 THR B O 1
ATOM 4502 N N . SER B 1 271 ? -10.477 -12.375 12.039 1 98.44 271 SER B N 1
ATOM 4503 C CA . SER B 1 271 ? -10.609 -13.398 13.062 1 98.44 271 SER B CA 1
ATOM 4504 C C . SER B 1 271 ? -11.438 -14.578 12.562 1 98.44 271 SER B C 1
ATOM 4506 O O . SER B 1 271 ? -11.469 -15.633 13.188 1 98.44 271 SER B O 1
ATOM 4508 N N . VAL B 1 272 ? -12.148 -14.422 11.461 1 98 272 VAL B N 1
ATOM 4509 C CA . VAL B 1 272 ? -12.914 -15.5 10.844 1 98 272 VAL B CA 1
ATOM 4510 C C . VAL B 1 272 ? -12.18 -16.031 9.617 1 98 272 VAL B C 1
ATOM 4512 O O . VAL B 1 272 ? -11.953 -15.281 8.656 1 98 272 VAL B O 1
ATOM 4515 N N . ARG B 1 273 ? -11.781 -17.312 9.656 1 96.38 273 ARG B N 1
ATOM 4516 C CA . ARG B 1 273 ? -11.062 -17.922 8.547 1 96.38 273 ARG B CA 1
ATOM 4517 C C . ARG B 1 273 ? -11.844 -17.781 7.246 1 96.38 273 ARG B C 1
ATOM 4519 O O . ARG B 1 273 ? -13.047 -18.047 7.211 1 96.38 273 ARG B O 1
ATOM 4526 N N . GLY B 1 274 ? -11.18 -17.312 6.207 1 97.62 274 GLY B N 1
ATOM 4527 C CA . GLY B 1 274 ? -11.805 -17.156 4.906 1 97.62 274 GLY B CA 1
ATOM 4528 C C . GLY B 1 274 ? -12.367 -15.766 4.68 1 97.62 274 GLY B C 1
ATO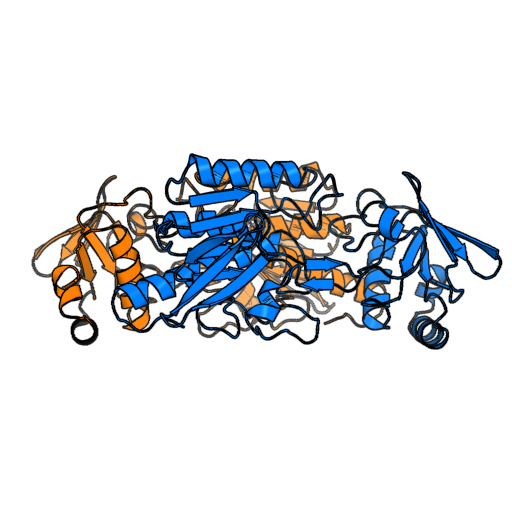M 4529 O O . GLY B 1 274 ? -12.805 -15.438 3.576 1 97.62 274 GLY B O 1
ATOM 4530 N N . VAL B 1 275 ? -12.352 -14.953 5.77 1 98.88 275 VAL B N 1
ATOM 4531 C CA . VAL B 1 275 ? -12.75 -13.555 5.66 1 98.88 275 VAL B CA 1
ATOM 4532 C C . VAL B 1 275 ? -11.516 -12.656 5.773 1 98.88 275 VAL B C 1
ATOM 4534 O O . VAL B 1 275 ? -10.781 -12.727 6.762 1 98.88 275 VAL B O 1
ATOM 4537 N N . PHE B 1 276 ? -11.289 -11.898 4.77 1 98.94 276 PHE B N 1
ATOM 4538 C CA . PHE B 1 276 ? -10.227 -10.898 4.73 1 98.94 276 PHE B CA 1
ATOM 4539 C C . PHE B 1 276 ? -10.805 -9.484 4.738 1 98.94 276 PHE B C 1
ATOM 4541 O O . PHE B 1 276 ? -12.008 -9.305 4.539 1 98.94 276 PHE B O 1
ATOM 4548 N N . ALA B 1 277 ? -9.977 -8.523 5.039 1 98.94 277 ALA B N 1
ATOM 4549 C CA . ALA B 1 277 ? -10.398 -7.125 5 1 98.94 277 ALA B CA 1
ATOM 4550 C C . ALA B 1 277 ? -9.273 -6.223 4.492 1 98.94 277 ALA B C 1
ATOM 4552 O O . ALA B 1 277 ? -8.094 -6.547 4.645 1 98.94 277 ALA B O 1
ATOM 4553 N N . ALA B 1 278 ? -9.664 -5.121 3.887 1 98.88 278 ALA B N 1
ATOM 4554 C CA . ALA B 1 278 ? -8.695 -4.215 3.279 1 98.88 278 ALA B CA 1
ATOM 4555 C C . ALA B 1 278 ? -9.266 -2.805 3.154 1 98.88 278 ALA B C 1
ATOM 4557 O O . ALA B 1 278 ? -10.484 -2.625 3.074 1 98.88 278 ALA B O 1
ATOM 4558 N N . GLY B 1 279 ? -8.391 -1.828 3.082 1 98.44 279 GLY B N 1
ATOM 4559 C CA . GLY B 1 279 ? -8.789 -0.441 2.914 1 98.44 279 GLY B CA 1
ATOM 4560 C C . GLY B 1 279 ? -9.016 0.277 4.23 1 98.44 279 GLY B C 1
ATOM 4561 O O . GLY B 1 279 ? -8.391 -0.049 5.238 1 98.44 279 GLY B O 1
ATOM 4562 N N . ASP B 1 280 ? -9.906 1.192 4.234 1 98 280 ASP B N 1
ATOM 4563 C CA . ASP B 1 280 ? -10.094 2.105 5.359 1 98 280 ASP B CA 1
ATOM 4564 C C . ASP B 1 280 ? -10.656 1.371 6.57 1 98 280 ASP B C 1
ATOM 4566 O O . ASP B 1 280 ? -10.5 1.823 7.707 1 98 280 ASP B O 1
ATOM 4570 N N . CYS B 1 281 ? -11.219 0.222 6.402 1 98.69 281 CYS B N 1
ATOM 4571 C CA . CYS B 1 281 ? -11.898 -0.449 7.504 1 98.69 281 CYS B CA 1
ATOM 4572 C C . CYS B 1 281 ? -10.906 -1.188 8.391 1 98.69 281 CYS B C 1
ATOM 4574 O O . CYS B 1 281 ? -11.281 -1.732 9.43 1 98.69 281 CYS B O 1
ATOM 4576 N N . ILE B 1 282 ? -9.586 -1.173 8.008 1 98.5 282 ILE B N 1
ATOM 4577 C CA . ILE B 1 282 ? -8.68 -2.016 8.781 1 98.5 282 ILE B CA 1
ATOM 4578 C C . ILE B 1 282 ? -7.602 -1.153 9.43 1 98.5 282 ILE B C 1
ATOM 4580 O O . ILE B 1 282 ? -6.66 -1.676 10.031 1 98.5 282 ILE B O 1
ATOM 4584 N N . THR B 1 283 ? -7.715 0.198 9.273 1 96.75 283 THR B N 1
ATOM 4585 C CA . THR B 1 283 ? -6.586 1.011 9.703 1 96.75 283 THR B CA 1
ATOM 4586 C C . THR B 1 283 ? -7.039 2.426 10.055 1 96.75 283 THR B C 1
ATOM 4588 O O . THR B 1 283 ? -7.98 2.945 9.453 1 96.75 283 THR B O 1
ATOM 4591 N N . PRO B 1 284 ? -6.355 3.068 11.016 1 92.81 284 PRO B N 1
ATOM 4592 C CA . PRO B 1 284 ? -6.598 4.496 11.234 1 92.81 284 PRO B CA 1
ATOM 4593 C C . PRO B 1 284 ? -5.965 5.371 10.156 1 92.81 284 PRO B C 1
ATOM 4595 O O . PRO B 1 284 ? -6.301 6.551 10.031 1 92.81 284 PRO B O 1
ATOM 4598 N N . TYR B 1 285 ? -4.996 4.855 9.375 1 92.38 285 TYR B N 1
ATOM 4599 C CA . TYR B 1 285 ? -4.359 5.578 8.281 1 92.38 285 TYR B CA 1
ATOM 4600 C C . TYR B 1 285 ? -5.129 5.387 6.98 1 92.38 285 TYR B C 1
ATOM 4602 O O . TYR B 1 285 ? -4.746 4.562 6.145 1 92.38 285 TYR B O 1
ATOM 4610 N N . LYS B 1 286 ? -6.129 6.16 6.895 1 95 286 LYS B N 1
ATOM 4611 C CA . LYS B 1 286 ? -7.098 5.957 5.82 1 95 286 LYS B CA 1
ATOM 4612 C C . LYS B 1 286 ? -6.703 6.738 4.57 1 95 286 LYS B C 1
ATOM 4614 O O . LYS B 1 286 ? -7.215 7.832 4.328 1 95 286 LYS B O 1
ATOM 4619 N N . VAL B 1 287 ? -5.797 6.129 3.727 1 95.75 287 VAL B N 1
ATOM 4620 C CA . VAL B 1 287 ? -5.297 6.723 2.49 1 95.75 287 VAL B CA 1
ATOM 4621 C C . VAL B 1 287 ? -5.418 5.715 1.348 1 95.75 287 VAL B C 1
ATOM 4623 O O . VAL B 1 287 ? -5.371 4.504 1.573 1 95.75 287 VAL B O 1
ATOM 4626 N N . ILE B 1 288 ? -5.516 6.207 0.125 1 97.56 288 ILE B N 1
ATOM 4627 C CA . ILE B 1 288 ? -5.77 5.398 -1.061 1 97.56 288 ILE B CA 1
ATOM 4628 C C . ILE B 1 288 ? -4.598 4.445 -1.294 1 97.56 288 ILE B C 1
ATOM 4630 O O . ILE B 1 288 ? -4.797 3.285 -1.668 1 97.56 288 ILE B O 1
ATOM 4634 N N . ALA B 1 289 ? -3.324 4.902 -1.045 1 98.06 289 ALA B N 1
ATOM 4635 C CA . ALA B 1 289 ? -2.146 4.055 -1.228 1 98.06 289 ALA B CA 1
ATOM 4636 C C . ALA B 1 289 ? -2.246 2.787 -0.383 1 98.06 289 ALA B C 1
ATOM 4638 O O . ALA B 1 289 ? -1.959 1.689 -0.865 1 98.06 289 ALA B O 1
ATOM 4639 N N . GLY B 1 290 ? -2.664 2.969 0.87 1 98.06 290 GLY B N 1
ATOM 4640 C CA . GLY B 1 290 ? -2.865 1.826 1.748 1 98.06 290 GLY B CA 1
ATOM 4641 C C . GLY B 1 290 ? -3.992 0.917 1.298 1 98.06 290 GLY B C 1
ATOM 4642 O O . GLY B 1 290 ? -3.889 -0.307 1.401 1 98.06 290 GLY B O 1
ATOM 4643 N N . ALA B 1 291 ? -5.074 1.503 0.806 1 98.56 291 ALA B N 1
ATOM 4644 C CA . ALA B 1 291 ? -6.211 0.733 0.311 1 98.56 291 ALA B CA 1
ATOM 4645 C C . ALA B 1 291 ? -5.805 -0.155 -0.861 1 98.56 291 ALA B C 1
ATOM 4647 O O . ALA B 1 291 ? -6.148 -1.339 -0.9 1 98.56 291 ALA B O 1
ATOM 4648 N N . ILE B 1 292 ? -5.051 0.386 -1.771 1 98.69 292 ILE B N 1
ATOM 4649 C CA . ILE B 1 292 ? -4.594 -0.354 -2.941 1 98.69 292 ILE B CA 1
ATOM 4650 C C . ILE B 1 292 ? -3.709 -1.52 -2.504 1 98.69 292 ILE B C 1
ATOM 4652 O O . ILE B 1 292 ? -3.922 -2.66 -2.922 1 98.69 292 ILE B O 1
ATOM 4656 N N . SER B 1 293 ? -2.76 -1.221 -1.615 1 98.62 293 SER B N 1
ATOM 4657 C CA . SER B 1 293 ? -1.81 -2.232 -1.169 1 98.62 293 SER B CA 1
ATOM 4658 C C . SER B 1 293 ? -2.51 -3.35 -0.402 1 98.62 293 SER B C 1
ATOM 4660 O O . SER B 1 293 ? -2.264 -4.531 -0.652 1 98.62 293 SER B O 1
ATOM 4662 N N . SER B 1 294 ? -3.371 -3.002 0.55 1 98.69 294 SER B N 1
ATOM 4663 C CA . SER B 1 294 ? -4.055 -4.016 1.346 1 98.69 294 SER B CA 1
ATOM 4664 C C . SER B 1 294 ? -5.023 -4.828 0.492 1 98.69 294 SER B C 1
ATOM 4666 O O . SER B 1 294 ? -5.188 -6.031 0.7 1 98.69 294 SER B O 1
ATOM 4668 N N . GLY B 1 295 ? -5.691 -4.16 -0.479 1 98.81 295 GLY B N 1
ATOM 4669 C CA . GLY B 1 295 ? -6.551 -4.887 -1.4 1 98.81 295 GLY B CA 1
ATOM 4670 C C . GLY B 1 295 ? -5.809 -5.941 -2.199 1 98.81 295 GLY B C 1
ATOM 4671 O O . GLY B 1 295 ? -6.293 -7.062 -2.363 1 98.81 295 GLY B O 1
ATOM 4672 N N . CYS B 1 296 ? -4.648 -5.547 -2.658 1 98.69 296 CYS B N 1
ATOM 4673 C CA . CYS B 1 296 ? -3.783 -6.461 -3.4 1 98.69 296 CYS B CA 1
ATOM 4674 C C . CYS B 1 296 ? -3.416 -7.672 -2.553 1 98.69 296 CYS B C 1
ATOM 4676 O O . CYS B 1 296 ? -3.631 -8.812 -2.969 1 98.69 296 CYS B O 1
ATOM 4678 N N . ASN B 1 297 ? -2.973 -7.414 -1.327 1 98.44 297 ASN B N 1
ATOM 4679 C CA . ASN B 1 297 ? -2.484 -8.477 -0.457 1 98.44 297 ASN B CA 1
ATOM 4680 C C . ASN B 1 297 ? -3.619 -9.383 0.014 1 98.44 297 ASN B C 1
ATOM 4682 O O . ASN B 1 297 ? -3.445 -10.602 0.123 1 98.44 297 ASN B O 1
ATOM 4686 N N . ALA B 1 298 ? -4.754 -8.789 0.327 1 98.81 298 ALA B N 1
ATOM 4687 C CA . ALA B 1 298 ? -5.902 -9.594 0.737 1 98.81 298 ALA B CA 1
ATOM 4688 C C . ALA B 1 298 ? -6.316 -10.562 -0.366 1 98.81 298 ALA B C 1
ATOM 4690 O O . ALA B 1 298 ? -6.656 -11.719 -0.093 1 98.81 298 ALA B O 1
ATOM 4691 N N . ALA B 1 299 ? -6.27 -10.094 -1.571 1 98.81 299 ALA B N 1
ATOM 4692 C CA . ALA B 1 299 ? -6.629 -10.922 -2.717 1 98.81 299 ALA B CA 1
ATOM 4693 C C . ALA B 1 299 ? -5.637 -12.07 -2.9 1 98.81 299 ALA B C 1
ATOM 4695 O O . ALA B 1 299 ? -6.035 -13.211 -3.139 1 98.81 299 ALA B O 1
ATOM 4696 N N . VAL B 1 300 ? -4.379 -11.75 -2.777 1 98.12 300 VAL B N 1
ATOM 4697 C CA . VAL B 1 300 ? -3.344 -12.766 -2.908 1 98.12 300 VAL B CA 1
ATOM 4698 C C . VAL B 1 300 ? -3.535 -13.836 -1.834 1 98.12 300 VAL B C 1
ATOM 4700 O O . VAL B 1 300 ? -3.449 -15.031 -2.119 1 98.12 300 VAL B O 1
ATOM 4703 N N . ALA B 1 301 ? -3.826 -13.398 -0.636 1 98.12 301 ALA B N 1
ATOM 4704 C CA . ALA B 1 301 ? -4.027 -14.32 0.482 1 98.12 301 ALA B CA 1
ATOM 4705 C C . ALA B 1 301 ? -5.266 -15.18 0.265 1 98.12 301 ALA B C 1
ATOM 4707 O O . ALA B 1 301 ? -5.238 -16.391 0.515 1 98.12 301 ALA B O 1
ATOM 4708 N N . ALA B 1 302 ? -6.324 -14.547 -0.176 1 98.56 302 ALA B N 1
ATOM 4709 C CA . ALA B 1 302 ? -7.539 -15.297 -0.472 1 98.56 302 ALA B CA 1
ATOM 4710 C C . ALA B 1 302 ? -7.277 -16.359 -1.536 1 98.56 302 ALA B C 1
ATOM 4712 O O . ALA B 1 302 ? -7.711 -17.516 -1.396 1 98.56 302 ALA B O 1
ATOM 4713 N N . SER B 1 303 ? -6.582 -15.992 -2.564 1 98.25 303 SER B N 1
ATOM 4714 C CA . SER B 1 303 ? -6.234 -16.922 -3.631 1 98.25 303 SER B CA 1
ATOM 4715 C C . SER B 1 303 ? -5.434 -18.109 -3.096 1 98.25 303 SER B C 1
ATOM 4717 O O . SER B 1 303 ? -5.703 -19.266 -3.445 1 98.25 303 SER B O 1
ATOM 4719 N N . ALA B 1 304 ? -4.461 -17.797 -2.229 1 97.38 304 ALA B N 1
ATOM 4720 C CA . ALA B 1 304 ? -3.627 -18.859 -1.662 1 97.38 304 ALA B CA 1
ATOM 4721 C C . ALA B 1 304 ? -4.473 -19.875 -0.906 1 97.38 304 ALA B C 1
ATOM 4723 O O . ALA B 1 304 ? -4.277 -21.078 -1.06 1 97.38 304 ALA B O 1
ATOM 4724 N N . GLN B 1 305 ? -5.414 -19.406 -0.121 1 97.44 305 GLN B N 1
ATOM 4725 C CA . GLN B 1 305 ? -6.293 -20.297 0.62 1 97.44 305 GLN B CA 1
ATOM 4726 C C . GLN B 1 305 ? -7.172 -21.109 -0.325 1 97.44 305 GLN B C 1
ATOM 4728 O O . GLN B 1 305 ? -7.328 -22.328 -0.151 1 97.44 305 GLN B O 1
ATOM 4733 N N . LEU B 1 306 ? -7.727 -20.438 -1.316 1 97.75 306 LEU B N 1
ATOM 4734 C CA . LEU B 1 306 ? -8.602 -21.094 -2.283 1 97.75 306 LEU B CA 1
ATOM 4735 C C . LEU B 1 306 ? -7.875 -22.219 -2.994 1 97.75 306 LEU B C 1
ATOM 4737 O O . LEU B 1 306 ? -8.406 -23.328 -3.125 1 97.75 306 LEU B O 1
ATOM 4741 N N . LEU B 1 307 ? -6.672 -21.953 -3.395 1 96.69 307 LEU B N 1
ATOM 4742 C CA . LEU B 1 307 ? -5.922 -22.922 -4.188 1 96.69 307 LEU B CA 1
ATOM 4743 C C . LEU B 1 307 ? -5.469 -24.094 -3.32 1 96.69 307 LEU B C 1
ATOM 4745 O O . LEU B 1 307 ? -5.512 -25.25 -3.758 1 96.69 307 LEU B O 1
ATOM 4749 N N . ALA B 1 308 ? -5.016 -23.797 -2.111 1 95.44 308 ALA B N 1
ATOM 4750 C CA . ALA B 1 308 ? -4.652 -24.875 -1.193 1 95.44 308 ALA B CA 1
ATOM 4751 C C . ALA B 1 308 ? -5.84 -25.797 -0.93 1 95.44 308 ALA B C 1
ATOM 4753 O O . ALA B 1 308 ? -5.703 -27.016 -0.956 1 95.44 308 ALA B O 1
ATOM 4754 N N . GLU B 1 309 ? -6.996 -25.219 -0.705 1 94.31 309 GLU B N 1
ATOM 4755 C CA . GLU B 1 309 ? -8.203 -25.984 -0.449 1 94.31 309 GLU B CA 1
ATOM 4756 C C . GLU B 1 309 ? -8.617 -26.781 -1.68 1 94.31 309 GLU B C 1
ATOM 4758 O O . GLU B 1 309 ? -9.031 -27.938 -1.563 1 94.31 309 GLU B O 1
ATOM 4763 N N . LYS B 1 310 ? -8.492 -26.188 -2.83 1 93.69 310 LYS B N 1
ATOM 4764 C CA . LYS B 1 310 ? -8.82 -26.844 -4.086 1 93.69 310 LYS B CA 1
ATOM 4765 C C . LYS B 1 310 ? -7.996 -28.125 -4.27 1 93.69 310 LYS B C 1
ATOM 4767 O O . LYS B 1 310 ? -8.492 -29.125 -4.781 1 93.69 310 LYS B O 1
ATOM 4772 N N . HIS B 1 311 ? -6.785 -28.125 -3.77 1 93 311 HIS B N 1
ATOM 4773 C CA . HIS B 1 311 ? -5.871 -29.25 -3.988 1 93 311 HIS B CA 1
ATOM 4774 C C . HIS B 1 311 ? -5.715 -30.094 -2.727 1 93 311 HIS B C 1
ATOM 4776 O O . HIS B 1 311 ? -4.918 -31.031 -2.697 1 93 311 HIS B O 1
ATOM 4782 N N . GLY B 1 312 ? -6.438 -29.75 -1.652 1 91.19 312 GLY B N 1
ATOM 4783 C CA . GLY B 1 312 ? -6.445 -30.531 -0.429 1 91.19 312 GLY B CA 1
ATOM 4784 C C . GLY B 1 312 ? -5.168 -30.406 0.375 1 91.19 312 GLY B C 1
ATOM 4785 O O . GLY B 1 312 ? -4.691 -31.375 0.958 1 91.19 312 GLY B O 1
ATOM 4786 N N . HIS B 1 313 ? -4.512 -29.266 0.278 1 88.75 313 HIS B N 1
ATOM 4787 C CA . HIS B 1 313 ? -3.271 -29 0.997 1 88.75 313 HIS B CA 1
ATOM 4788 C C . HIS B 1 313 ? -3.475 -27.938 2.064 1 88.75 313 HIS B C 1
ATOM 4790 O O . HIS B 1 313 ? -4.508 -27.266 2.09 1 88.75 313 HIS B O 1
ATOM 4796 N N . GLN B 1 314 ? -2.539 -27.875 2.953 1 82.94 314 GLN B N 1
ATOM 4797 C CA . GLN B 1 314 ? -2.551 -26.812 3.947 1 82.94 314 GLN B CA 1
ATOM 4798 C C . GLN B 1 314 ? -2.049 -25.5 3.354 1 82.94 314 GLN B C 1
ATOM 4800 O O . GLN B 1 314 ? -0.987 -25.469 2.729 1 82.94 314 GLN B O 1
ATOM 4805 N N . PRO B 1 315 ? -2.85 -24.5 3.547 1 81.31 315 PRO B N 1
ATOM 4806 C CA . PRO B 1 315 ? -2.383 -23.203 3.02 1 81.31 315 PRO B CA 1
ATOM 4807 C C . PRO B 1 315 ? -1.151 -22.688 3.75 1 81.31 315 PRO B C 1
ATOM 4809 O O . PRO B 1 315 ? -0.811 -23.172 4.828 1 81.31 315 PRO B O 1
ATOM 4812 N N . LEU B 1 316 ? -0.411 -21.703 3.156 1 83.19 316 LEU B N 1
ATOM 4813 C CA . LEU B 1 316 ? 0.787 -21.078 3.705 1 83.19 316 LEU B CA 1
ATOM 4814 C C . LEU B 1 316 ? 0.473 -20.359 5.016 1 83.19 316 LEU B C 1
ATOM 4816 O O . LEU B 1 316 ? 1.373 -20.109 5.82 1 83.19 316 LEU B O 1
ATOM 4820 N N . PHE B 1 317 ? -0.777 -20.047 5.191 1 81.88 317 PHE B N 1
ATOM 4821 C CA . PHE B 1 317 ? -1.217 -19.375 6.406 1 81.88 317 PHE B CA 1
ATOM 4822 C C . PHE B 1 317 ? -2.654 -19.75 6.742 1 81.88 317 PHE B C 1
ATOM 4824 O O . PHE B 1 317 ? -3.393 -20.234 5.887 1 81.88 317 PHE B O 1
#

Organism: Aspergillus parasiticus (NCBI:txid5067)

Solvent-accessible surface area (backbone atoms only — not comparable to full-atom values): 31740 Å² total; per-residue (Å²): 127,76,72,72,30,48,29,35,26,42,15,57,46,61,12,26,49,16,19,52,42,34,32,40,30,62,69,35,35,31,42,32,30,22,63,85,75,55,84,64,66,81,39,66,50,34,47,56,40,78,73,42,60,72,33,38,51,68,57,50,49,51,46,28,51,49,48,41,57,70,75,32,90,44,53,45,76,43,86,39,44,76,64,44,38,41,74,47,94,87,64,33,33,38,38,28,32,73,84,68,49,71,45,42,12,57,26,38,37,44,19,53,22,41,39,76,49,71,71,97,37,54,44,43,77,77,25,49,67,73,33,30,36,64,42,55,58,64,36,53,50,92,54,44,81,31,68,35,29,31,31,45,30,45,74,69,20,49,44,62,70,48,34,50,52,51,44,45,57,48,47,67,28,14,66,25,35,36,39,34,29,54,51,36,53,69,60,37,53,53,46,58,69,68,49,44,77,74,43,56,76,35,46,43,73,40,36,63,33,63,54,31,40,48,65,61,97,70,30,29,35,40,35,30,67,89,68,51,72,48,75,23,46,32,33,36,43,46,63,42,52,37,48,42,74,57,45,55,67,61,60,63,49,44,58,40,98,77,44,23,42,40,28,57,81,74,41,9,50,35,74,45,88,58,32,24,33,16,26,38,21,42,39,92,73,68,44,67,40,45,9,32,22,34,8,34,30,21,26,54,40,50,49,46,43,51,40,20,56,73,64,72,47,80,43,99,113,128,78,72,74,31,49,29,36,28,44,16,56,46,62,12,25,49,16,18,51,43,32,32,39,32,62,69,34,34,32,41,31,30,22,64,86,74,56,84,65,64,82,40,66,50,34,47,55,38,78,75,42,60,71,32,37,50,67,57,50,50,50,46,30,51,48,48,40,57,73,76,32,87,43,52,44,77,42,85,41,44,75,64,45,38,42,73,46,93,88,64,33,33,36,36,28,32,74,84,68,48,72,44,42,11,57,26,36,36,44,20,53,22,41,40,77,48,73,70,99,38,54,43,44,76,78,26,50,68,73,34,31,36,64,41,57,57,63,37,54,51,92,53,44,80,30,67,34,28,32,32,44,29,43,73,71,20,49,45,62,71,48,34,49,53,51,44,45,56,48,45,67,27,14,66,27,35,38,38,33,29,55,51,37,54,69,60,35,51,53,46,56,70,68,49,44,77,74,43,58,76,36,45,44,75,42,37,62,33,63,56,32,39,48,66,61,98,69,30,30,36,40,35,31,67,87,70,52,73,50,74,24,45,31,35,35,42,46,62,40,52,38,48,42,74,55,44,55,66,61,60,64,48,45,57,40,97,78,43,23,42,41,27,58,81,75,42,10,50,34,74,45,89,57,32,24,33,16,26,38,21,44,38,92,75,69,46,69,40,44,9,32,23,34,8,32,30,22,26,53,40,51,48,46,44,52,40,20,57,73,65,74,46,82,42,98,112

Nearest PDB structures (foldseek):
  4ntc-assembly1_B  TM=9.687E-01  e=7.836E-39  Aspergillus fumigatus
  7br0-assembly1_A-2  TM=9.545E-01  e=3.896E-38  Aspergillus flavus NRRL3357
  4fk1-assembly2_C  TM=9.221E-01  e=2.751E-25  Bacillus anthracis str. 'Ames Ancestor'
  4fk1-assembly1_B  TM=9.210E-01  e=1.559E-23  Bacillus anthracis str. 'Ames Ancestor'
  3r9u-assembly1_A  TM=6.318E-01  e=9.008E-21  Campylobacter jejuni

Sequence (634 aa):
MDSVVDVLIAGGGPAGLTAALTLARQLHTAVVFDNKSYRNANVSHMHMIPTWDHRDPAQFRAEARDEVLHHYDTIKIEDVDLKTAEKSSDGLFQLIDANDKVWKGRKLIITTGSENIFPDIPGYAEAWGQKIYHCLFCKGYEDRSTESAGVLAIQSIGNIPMAMHHTESAAQLARKVTIYTNGAEELGAQIFSTLTDKDKTRFTVNNTPIKKLTHTRSSIHLELADGTTKEETFLVHSPNTTVKGPLASQLGLELTPMGDINAAPPMHQTSVRGVFAAGDCITPYKVIAGAISSGCNAAVAASAQLLAEKHGHQPLFMDSVVDVLIAGGGPAGLTAALTLARQLHTAVVFDNKSYRNANVSHMHMIPTWDHRDPAQFRAEARDEVLHHYDTIKIEDVDLKTAEKSSDGLFQLIDANDKVWKGRKLIITTGSENIFPDIPGYAEAWGQKIYHCLFCKGYEDRSTESAGVLAIQSIGNIPMAMHHTESAAQLARKVTIYTNGAEELGAQIFSTLTDKDKTRFTVNNTPIKKLTHTRSSIHLELADGTTKEETFLVHSPNTTVKGPLASQLGLELTPMGDINAAPPMHQTSVRGVFAAGDCITPYKVIAGAISSGCNAAVAASAQLLAEKHGHQPLF

Radius of gyration: 25.95 Å; Cα contacts (8 Å, |Δi|>4): 1552; chains: 2; bounding box: 65×75×58 Å

Foldseek 3Di:
DPDAFAEEEEALALLSLLLLQQLQVVPGAYEYEHQPDDQCQPAQAWDPDPPRHGHGRVVVSVVSVCVSVVPGDRYHYHNWAWAEWEQDPVQWIWIQTPVRDIHIYNFYEYAQAKDFDFDPAAARVVCVNQFAAQDVRGPQQVQAPAAEEEEECDAPNVAQVSVVVVQVSNVRRHQAYEYEPQQCVVRLVVNVVVADPVNCVRYHYDDFHFRHWDDDNQWIKTQGPVGDIDIGRHYYDDGQIARPHCHCVNHPWDADPSHAGDQDPDQQDIPDPRYGYAANRHDVPHGSVRSSNNSNNPSVNSVQCSVCVVVVHDGPD/DPDAFAEEEEELALLSLLLLQQLQVVPGAYEYEHQPDDQCQPAQAWDPDPPRHGHGRVVVSVVSVCVSVVPGDRYHYHNWAWAEWEQDPVQWIWIQTPVRDIHIYNFYEYAQAKDFDFDPAAARVVCVNQFEAQDVRGPQPVQAPAAEEEEECDAPNVAQVSVVVVQVSNVRRHQAYEYEPQQCVVRLVVNVVVADPVNPVRYHYDDFHFRHWDDDNQWIKTQGPVGDIDIGRHYYDDGQIARPHCHCVNHPWDADPSHAGDQDPDQQDTPDPRYGYAANRHDVPHGSVRSSNNSNNNSVNSVQCSVCVVVVHDGPD